Protein AF-A0A830HJ00-F1 (afdb_monomer_lite)

Organism: NCBI:txid41880

Foldseek 3Di:
DDDDDDDQLVVVLVVVPVVVVPVDDDDDDDDDDDDDDDDDDDDDDDDDDDDQDDDPDADDDPPWWFDQDDLVLLLQLQSLLLQLLLQLLADQALVSSVVSLVSNVVSLVVVPPGGPLSVLLVVLSVQLNVLSVVQPDPDSLSSLLSSLLSNLSSLVNLLSSCQSCQLVVNRNRDDLLSSLLSSLVSHVCLVVLVVVLVVLLHDPVSCQLLPLPLLVVLVVPPDDDDPCVVLSVLLDFSLSSLLNSLLSSCSRSQVVSVNLAVCQVVQVVQLVPADQCDADPLRAGDFFGDHPSLVSSLSSSQQSSCLQANNFGDGPVNLVVQLVQAPAEEEQCQLPRSVSSNVSVVGNYAAEYCWFDCDPPHDTGADSRNGSRHRSHHYHHAFLPDPVRLVVLQVCQSHEYEYAQARSNCPRVLSSLVSHNHFKYKYKFAALHGGCYLSNLVSLVVFWAFDDKRWGNDRLRGGIIITMIGGDDPPPPDGDAPDAAPAPRHGDDPPFWWKAFNNLSRHIHSDLVRLVVCLSSVVSSCSSSSHHPDLSNVCVDCSTIPTRDND

Radius of gyration: 24.44 Å; chains: 1; bounding box: 60×57×72 Å

pLDDT: mean 75.9, std 21.67, range [21.5, 98.38]

Secondary structure (DSSP, 8-state):
-------GGGTTTTTTTTSGGG-S-----------------------------SSS-PPPPGGG--SPPPHHHHHHHHHHHHHHHHHHHH-SSHHHHHHHHHHHHHHHHTTTTS-HHHHHHHHHHHHHHHHHHH----SHHHHHHHHHHHHHHHHHHHHHHHHHHHHTT-TTSPPHHHHHHHHHHHSTTHHHHHHHHHHHH-SHHHHHHHT-THHHHHHTT--S-TT-HHHHHHHS-HHHHHHHHHHHHHIIIIIITTHHHHTHHHHHHHHHH--TT---TT-PPPPPP--HHHHHHHHHHHHHHHHHT-SS---HHHHHHHHTT-SEEEES-TTTHHHHHHHTTT--EEEEESS-BSSTTSPPPPBTTTBTPPPSS--EE--TTSHHHHHHHHHTTTSEEEEES--TT-HHHHHHHHH--SSEEEEEE-BTTTSB-HHHHHHHHHHEEEEEEEE----TT---EEEEEEE--TT---PPPS-B-TTT--B--TT---EEETTTSS-EESSHHHHHHTHHHHHHHHHHTTPPTT-TT-TT-TTTEEE----

Structure (mmCIF, N/CA/C/O backbone):
data_AF-A0A830HJ00-F1
#
_entry.id   AF-A0A830HJ00-F1
#
loop_
_atom_site.group_PDB
_atom_site.id
_atom_site.type_symbol
_atom_site.label_atom_id
_atom_site.label_alt_id
_atom_site.label_comp_id
_atom_site.label_asym_id
_atom_site.label_entity_id
_atom_site.label_seq_id
_atom_site.pdbx_PDB_ins_code
_atom_site.Cartn_x
_atom_site.Cartn_y
_atom_site.Cartn_z
_atom_site.occupancy
_atom_site.B_iso_or_equiv
_atom_site.auth_seq_id
_atom_site.auth_comp_id
_atom_site.auth_asym_id
_atom_site.auth_atom_id
_atom_site.pdbx_PDB_model_num
ATOM 1 N N . MET A 1 1 ? -27.360 -5.064 -38.999 1.00 27.12 1 MET A N 1
ATOM 2 C CA . MET A 1 1 ? -26.061 -5.589 -39.479 1.00 27.12 1 MET A CA 1
ATOM 3 C C . MET A 1 1 ? -24.966 -4.706 -38.878 1.00 27.12 1 MET A C 1
ATOM 5 O O . MET A 1 1 ? -24.628 -3.690 -39.456 1.00 27.12 1 MET A O 1
ATOM 9 N N . ALA A 1 2 ? -24.669 -4.818 -37.583 1.00 30.50 2 ALA A N 1
ATOM 10 C CA . ALA A 1 2 ? -23.844 -5.850 -36.941 1.00 30.50 2 ALA A CA 1
ATOM 11 C C . ALA A 1 2 ? -22.361 -5.794 -37.369 1.00 30.50 2 ALA A C 1
ATOM 13 O O . ALA A 1 2 ? -21.913 -6.573 -38.201 1.00 30.50 2 ALA A O 1
ATOM 14 N N . ALA A 1 3 ? -21.621 -4.872 -36.748 1.00 27.11 3 ALA A N 1
ATOM 15 C CA . ALA A 1 3 ? -20.189 -4.993 -36.465 1.00 27.11 3 ALA A CA 1
ATOM 16 C C . ALA A 1 3 ? -19.913 -4.370 -35.081 1.00 27.11 3 ALA A C 1
ATOM 18 O O . ALA A 1 3 ? -19.126 -3.441 -34.920 1.00 27.11 3 ALA A O 1
ATOM 19 N N . GLU A 1 4 ? -20.638 -4.863 -34.077 1.00 36.62 4 GLU A N 1
ATOM 20 C CA . GLU A 1 4 ? -20.333 -4.660 -32.664 1.00 36.62 4 GLU A CA 1
ATOM 21 C C . GLU A 1 4 ? -19.260 -5.667 -32.225 1.00 36.62 4 GLU A C 1
ATOM 23 O O . GLU A 1 4 ? -19.339 -6.853 -32.543 1.00 36.62 4 GLU A O 1
ATOM 28 N N . GLY A 1 5 ? -18.284 -5.192 -31.445 1.00 33.56 5 GLY A N 1
ATOM 29 C CA . GLY A 1 5 ? -17.554 -6.027 -30.490 1.00 33.56 5 GLY A CA 1
ATOM 30 C C . GLY A 1 5 ? -16.050 -6.186 -30.716 1.00 33.56 5 GLY A C 1
ATOM 31 O O . GLY A 1 5 ? -15.637 -7.104 -31.414 1.00 33.56 5 GLY A O 1
ATOM 32 N N . ARG A 1 6 ? -15.239 -5.393 -29.985 1.00 30.75 6 ARG A N 1
ATOM 33 C CA . ARG A 1 6 ? -14.120 -5.878 -29.131 1.00 30.75 6 ARG A CA 1
ATOM 34 C C . ARG A 1 6 ? -13.831 -4.875 -27.992 1.00 30.75 6 ARG A C 1
ATOM 36 O O . ARG A 1 6 ? -13.548 -3.717 -28.291 1.00 30.75 6 ARG A O 1
ATOM 43 N N . PRO A 1 7 ? -13.795 -5.282 -26.707 1.00 35.34 7 PRO A N 1
ATOM 44 C CA . PRO A 1 7 ? -13.271 -4.434 -25.631 1.00 35.34 7 PRO A CA 1
ATOM 45 C C . PRO A 1 7 ? -11.749 -4.250 -25.786 1.00 35.34 7 PRO A C 1
ATOM 47 O O . PRO A 1 7 ? -10.986 -5.214 -25.786 1.00 35.34 7 PRO A O 1
ATOM 50 N N . LEU A 1 8 ? -11.303 -3.003 -25.956 1.00 36.50 8 LEU A N 1
ATOM 51 C CA . LEU A 1 8 ? -9.988 -2.592 -26.479 1.00 36.50 8 LEU A CA 1
ATOM 52 C C . LEU A 1 8 ? -8.768 -2.933 -25.598 1.00 36.50 8 LEU A C 1
ATOM 54 O O . LEU A 1 8 ? -7.653 -2.991 -26.111 1.00 36.50 8 LEU A O 1
ATOM 58 N N . HIS A 1 9 ? -8.953 -3.221 -24.305 1.00 37.12 9 HIS A N 1
ATOM 59 C CA . HIS A 1 9 ? -7.890 -3.576 -23.339 1.00 37.12 9 HIS A CA 1
ATOM 60 C C . HIS A 1 9 ? -7.135 -4.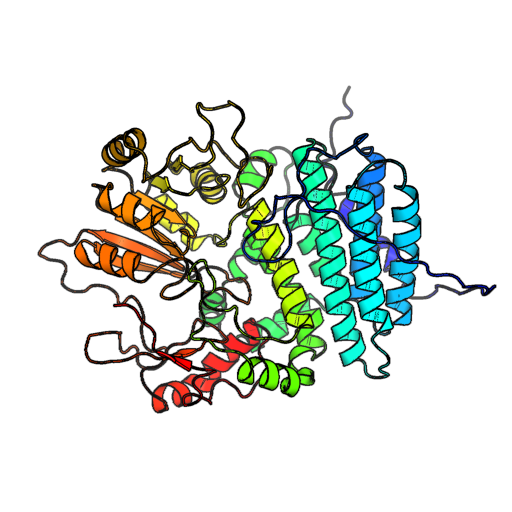883 -23.689 1.00 37.12 9 HIS A C 1
ATOM 62 O O . HIS A 1 9 ? -6.218 -5.292 -22.988 1.00 37.12 9 HIS A O 1
ATOM 68 N N . ILE A 1 10 ? -7.541 -5.548 -24.777 1.00 35.62 10 ILE A N 1
ATOM 69 C CA . ILE A 1 10 ? -7.267 -6.942 -25.148 1.00 35.62 10 ILE A CA 1
ATOM 70 C C . ILE A 1 10 ? -6.417 -7.062 -26.439 1.00 35.62 10 ILE A C 1
ATOM 72 O O . ILE A 1 10 ? -5.863 -8.120 -26.721 1.00 35.62 10 ILE A O 1
ATOM 76 N N . GLN A 1 11 ? -6.202 -5.980 -27.197 1.00 40.19 11 GLN A N 1
ATOM 77 C CA . GLN A 1 11 ? -5.086 -5.870 -28.165 1.00 40.19 11 GLN A CA 1
ATOM 78 C C . GLN A 1 11 ? -3.778 -5.416 -27.466 1.00 40.19 11 GLN A C 1
ATOM 80 O O . GLN A 1 11 ? -2.675 -5.623 -27.966 1.00 40.19 11 GLN A O 1
ATOM 85 N N . VAL A 1 12 ? -3.933 -4.826 -26.277 1.00 34.84 12 VAL A N 1
ATOM 86 C CA . VAL A 1 12 ? -2.990 -3.995 -25.502 1.00 34.84 12 VAL A CA 1
ATOM 87 C C . VAL A 1 12 ? -1.786 -4.744 -24.923 1.00 34.84 12 VAL A C 1
ATOM 89 O O . VAL A 1 12 ? -0.744 -4.148 -24.694 1.00 34.84 12 VAL A O 1
ATOM 92 N N . LEU A 1 13 ? -1.882 -6.057 -24.771 1.00 36.12 13 LEU A N 1
ATOM 93 C CA . LEU A 1 13 ? -0.752 -6.937 -24.445 1.00 36.12 13 LEU A CA 1
ATOM 94 C C . LEU A 1 13 ? -0.301 -7.771 -25.652 1.00 36.12 13 LEU A C 1
ATOM 96 O O . LEU A 1 13 ? 0.825 -8.254 -25.698 1.00 36.12 13 LEU A O 1
ATOM 100 N N . ARG A 1 14 ? -1.165 -7.939 -26.662 1.00 36.09 14 ARG A N 1
ATOM 101 C CA . ARG A 1 14 ? -0.956 -8.887 -27.773 1.00 36.09 14 ARG A CA 1
ATOM 102 C C . ARG A 1 14 ? 0.231 -8.538 -28.676 1.00 36.09 14 ARG A C 1
ATOM 104 O O . ARG A 1 14 ? 0.732 -9.422 -29.361 1.00 36.09 14 ARG A O 1
ATOM 111 N N . ASN A 1 15 ? 0.716 -7.299 -28.627 1.00 39.75 15 ASN A N 1
ATOM 112 C CA . ASN A 1 15 ? 1.967 -6.874 -29.263 1.00 39.75 15 ASN A CA 1
ATOM 113 C C . ASN A 1 15 ? 3.164 -6.827 -28.299 1.00 39.75 15 ASN A C 1
ATOM 115 O O . ASN A 1 15 ? 4.283 -7.066 -28.751 1.00 39.75 15 ASN A O 1
ATOM 119 N N . ALA A 1 16 ? 2.949 -6.612 -26.991 1.00 37.28 16 ALA A N 1
ATOM 120 C CA . ALA A 1 16 ? 3.997 -6.799 -25.974 1.00 37.28 16 ALA A CA 1
ATOM 121 C C . ALA A 1 16 ? 4.609 -8.218 -26.066 1.00 37.28 16 ALA A C 1
ATOM 123 O O . ALA A 1 16 ? 5.790 -8.409 -25.799 1.00 37.28 16 ALA A O 1
ATOM 124 N N . LEU A 1 17 ? 3.806 -9.172 -26.563 1.00 36.09 17 LEU A N 1
ATOM 125 C CA . LEU A 1 17 ? 4.118 -10.569 -26.875 1.00 36.09 17 LEU A CA 1
ATOM 126 C C . LEU A 1 17 ? 4.711 -10.878 -28.277 1.00 36.09 17 LEU A C 1
ATOM 128 O O . LEU A 1 17 ? 5.113 -12.017 -28.484 1.00 36.09 17 LEU A O 1
ATOM 132 N N . ARG A 1 18 ? 4.777 -9.954 -29.254 1.00 38.22 18 ARG A N 1
ATOM 133 C CA . ARG A 1 18 ? 5.325 -10.245 -30.614 1.00 38.22 18 ARG A CA 1
ATOM 134 C C . ARG A 1 18 ? 6.717 -9.660 -30.893 1.00 38.22 18 ARG A C 1
ATOM 136 O O . ARG A 1 18 ? 7.390 -10.100 -31.817 1.00 38.22 18 ARG A O 1
ATOM 143 N N . ALA A 1 19 ? 7.161 -8.673 -30.119 1.00 32.84 19 ALA A N 1
ATOM 144 C CA . ALA A 1 19 ? 8.463 -8.021 -30.302 1.00 32.84 19 ALA A CA 1
ATOM 145 C C . ALA A 1 19 ? 9.580 -8.651 -29.451 1.00 32.84 19 ALA A C 1
ATOM 147 O O . ALA A 1 19 ? 10.750 -8.568 -29.811 1.00 32.84 19 ALA A O 1
ATOM 148 N N . HIS A 1 20 ? 9.235 -9.350 -28.364 1.00 36.62 20 HIS A N 1
ATOM 149 C CA . HIS A 1 20 ? 10.218 -10.126 -27.606 1.00 36.62 20 HIS A CA 1
ATOM 150 C C . HIS A 1 20 ? 10.677 -11.385 -28.369 1.00 36.62 20 HIS A C 1
ATOM 152 O O . HIS A 1 20 ? 11.798 -11.835 -28.186 1.00 36.62 20 HIS A O 1
ATOM 158 N N . THR A 1 21 ? 9.885 -11.908 -29.310 1.00 33.00 21 THR A N 1
ATOM 159 C CA . THR A 1 21 ? 10.295 -12.977 -30.244 1.00 33.00 21 THR A CA 1
ATOM 160 C C . THR A 1 21 ? 11.378 -12.561 -31.257 1.00 33.00 21 THR A C 1
ATOM 162 O O . THR A 1 21 ? 11.880 -13.419 -31.969 1.00 33.00 21 THR A O 1
ATOM 165 N N . ALA A 1 22 ? 11.810 -11.292 -31.284 1.00 32.50 22 ALA A N 1
ATOM 166 C CA . ALA A 1 22 ? 13.015 -10.825 -31.986 1.00 32.50 22 ALA A CA 1
ATOM 167 C C . ALA A 1 22 ? 14.225 -10.639 -31.034 1.00 32.50 22 ALA A C 1
ATOM 169 O O . ALA A 1 22 ? 15.070 -9.772 -31.251 1.00 32.50 22 ALA A O 1
ATOM 170 N N . LEU A 1 23 ? 14.316 -11.441 -29.962 1.00 31.22 23 LEU A N 1
ATOM 171 C CA . LEU A 1 23 ? 15.453 -11.584 -29.027 1.00 31.22 23 LEU A CA 1
ATOM 172 C C . LEU A 1 23 ? 16.745 -12.143 -29.690 1.00 31.22 23 LEU A C 1
ATOM 174 O O . LEU A 1 23 ? 17.506 -12.890 -29.083 1.00 31.22 23 LEU A O 1
ATOM 178 N N . GLY A 1 24 ? 17.021 -11.746 -30.931 1.00 34.91 24 GLY A N 1
ATOM 179 C CA . GLY A 1 24 ? 18.230 -12.063 -31.682 1.00 34.91 24 GLY A CA 1
ATOM 180 C C . GLY A 1 24 ? 18.301 -11.230 -32.959 1.00 34.91 24 GLY A C 1
ATOM 181 O O . GLY A 1 24 ? 17.963 -11.722 -34.027 1.00 34.91 24 GLY A O 1
ATOM 182 N N . GLY A 1 25 ? 18.715 -9.964 -32.844 1.00 28.59 25 GLY A N 1
ATOM 183 C CA . GLY A 1 25 ? 19.049 -9.127 -34.002 1.00 28.59 25 GLY A CA 1
ATOM 184 C C . GLY A 1 25 ? 18.436 -7.730 -33.978 1.00 28.59 25 GLY A C 1
ATOM 185 O O . GLY A 1 25 ? 17.439 -7.474 -34.641 1.00 28.59 25 GLY A O 1
ATOM 186 N N . TRP A 1 26 ? 19.083 -6.800 -33.276 1.00 25.45 26 TRP A N 1
ATOM 187 C CA . TRP A 1 26 ? 19.017 -5.379 -33.624 1.00 25.45 26 TRP A CA 1
ATOM 188 C C . TRP A 1 26 ? 20.428 -4.951 -34.030 1.00 25.45 26 TRP A C 1
ATOM 190 O O . TRP A 1 26 ? 21.283 -4.710 -33.181 1.00 25.45 26 TRP A O 1
ATOM 200 N N . THR A 1 27 ? 20.696 -4.932 -35.335 1.00 22.77 27 THR A N 1
ATOM 201 C CA . THR A 1 27 ? 21.944 -4.416 -35.908 1.00 22.77 27 THR A CA 1
ATOM 202 C C . THR A 1 27 ? 21.946 -2.890 -35.863 1.00 22.77 27 THR A C 1
ATOM 204 O O . THR A 1 27 ? 21.070 -2.246 -36.442 1.00 22.77 27 THR A O 1
ATOM 207 N N . LEU A 1 28 ? 22.945 -2.327 -35.176 1.00 24.58 28 LEU A N 1
ATOM 208 C CA . LEU A 1 28 ? 23.349 -0.925 -35.283 1.00 24.58 28 LEU A CA 1
ATOM 209 C C . LEU A 1 28 ? 23.706 -0.573 -36.736 1.00 24.58 28 LEU A C 1
ATOM 211 O O . LEU A 1 28 ? 24.367 -1.356 -37.415 1.00 24.58 28 LEU A O 1
ATOM 215 N N . SER A 1 29 ? 23.427 0.665 -37.143 1.00 23.83 29 SER A N 1
ATOM 216 C CA . SER A 1 29 ? 24.312 1.369 -38.076 1.00 23.83 29 SER A CA 1
ATOM 217 C C . SER A 1 29 ? 24.599 2.780 -37.563 1.00 23.83 29 SER A C 1
ATOM 219 O O . SER A 1 29 ? 23.685 3.571 -37.330 1.00 23.83 29 SER A O 1
ATOM 221 N N . GLU A 1 30 ? 25.889 3.037 -37.359 1.00 25.06 30 GLU A N 1
ATOM 222 C CA . GLU A 1 30 ? 26.532 4.267 -36.896 1.00 25.06 30 GLU A CA 1
ATOM 223 C C . GLU A 1 30 ? 26.407 5.439 -37.884 1.00 25.06 30 GLU A C 1
ATOM 225 O O . GLU A 1 30 ? 26.325 5.200 -39.089 1.00 25.06 30 GLU A O 1
ATOM 230 N N . ARG A 1 31 ? 26.528 6.672 -37.341 1.00 22.22 31 ARG A N 1
ATOM 231 C CA . ARG A 1 31 ? 26.842 8.004 -37.944 1.00 22.22 31 ARG A CA 1
ATOM 232 C C . ARG A 1 31 ? 25.797 9.054 -37.518 1.00 22.22 31 ARG A C 1
ATOM 234 O O . ARG A 1 31 ? 24.617 8.854 -37.749 1.00 22.22 31 ARG A O 1
ATOM 241 N N . THR A 1 32 ? 26.091 10.191 -36.876 1.00 23.09 32 THR A N 1
ATOM 242 C CA . THR A 1 32 ? 27.345 10.926 -36.629 1.00 23.09 32 THR A CA 1
ATOM 243 C C . THR A 1 32 ? 27.125 11.920 -35.471 1.00 23.09 32 THR A C 1
ATOM 245 O O . THR A 1 32 ? 26.036 12.464 -35.307 1.00 23.09 32 THR A O 1
ATOM 248 N N . LEU A 1 33 ? 28.181 12.174 -34.692 1.00 22.23 33 LEU A N 1
ATOM 249 C CA . LEU A 1 33 ? 28.343 13.254 -33.704 1.00 22.23 33 LEU A CA 1
ATOM 250 C C . LEU A 1 33 ? 28.241 14.671 -34.322 1.00 22.23 33 LEU A C 1
ATOM 252 O O . LEU A 1 33 ? 28.729 14.851 -35.436 1.00 22.23 33 LEU A O 1
ATOM 256 N N . ARG A 1 34 ? 27.797 15.686 -33.546 1.00 21.50 34 ARG A N 1
ATOM 257 C CA . ARG A 1 34 ? 28.597 16.868 -33.091 1.00 21.50 34 ARG A CA 1
ATOM 258 C C . ARG A 1 34 ? 27.752 18.082 -32.615 1.00 21.50 34 ARG A C 1
ATOM 260 O O . ARG A 1 34 ? 26.721 18.392 -33.192 1.00 21.50 34 ARG A O 1
ATOM 267 N N . HIS A 1 35 ? 28.333 18.792 -31.632 1.00 22.17 35 HIS A N 1
ATOM 268 C CA . HIS A 1 35 ? 28.142 20.187 -31.165 1.00 22.17 35 HIS A CA 1
ATOM 269 C C . HIS A 1 35 ? 27.123 20.548 -30.052 1.00 22.17 35 HIS A C 1
ATOM 271 O O . HIS A 1 35 ? 25.932 20.721 -30.278 1.00 22.17 35 HIS A O 1
ATOM 277 N N . THR A 1 36 ? 27.669 20.796 -28.851 1.00 23.52 36 THR A N 1
ATOM 278 C CA . THR A 1 36 ? 27.325 21.874 -27.882 1.00 23.52 36 THR A CA 1
ATOM 279 C C . THR A 1 36 ? 28.024 23.187 -28.313 1.00 23.52 36 THR A C 1
ATOM 281 O O . THR A 1 36 ? 29.042 23.053 -29.004 1.00 23.52 36 THR A O 1
ATOM 284 N N . PRO A 1 37 ? 27.589 24.427 -27.942 1.00 25.78 37 PRO A N 1
ATOM 285 C CA . PRO A 1 37 ? 27.391 24.886 -26.543 1.00 25.78 37 PRO A CA 1
ATOM 286 C C . PRO A 1 37 ? 26.336 26.013 -26.301 1.00 25.78 37 PRO A C 1
ATOM 288 O O . PRO A 1 37 ? 25.776 26.572 -27.236 1.00 25.78 37 PRO A O 1
ATOM 291 N N . GLY A 1 38 ? 26.147 26.416 -25.029 1.00 21.56 38 GLY A N 1
ATOM 292 C CA . GLY A 1 38 ? 25.746 27.791 -24.663 1.00 21.56 38 GLY A CA 1
ATOM 293 C C . GLY A 1 38 ? 24.655 27.929 -23.591 1.00 21.56 38 GLY A C 1
ATOM 294 O O . GLY A 1 38 ? 23.473 27.845 -23.898 1.00 21.56 38 GLY A O 1
ATOM 295 N N . ALA A 1 39 ? 25.050 28.200 -22.344 1.00 24.86 39 ALA A N 1
ATOM 296 C CA . ALA A 1 39 ? 24.168 28.597 -21.242 1.00 24.86 39 ALA A CA 1
ATOM 297 C C . ALA A 1 39 ? 24.042 30.128 -21.158 1.00 24.86 39 ALA A C 1
ATOM 299 O O . ALA A 1 39 ? 25.050 30.801 -21.367 1.00 24.86 39 ALA A O 1
ATOM 300 N N . LYS A 1 40 ? 22.872 30.655 -20.758 1.00 21.88 40 LYS A N 1
ATOM 301 C CA . LYS A 1 40 ? 22.735 31.918 -20.002 1.00 21.88 40 LYS A CA 1
ATOM 302 C C . LYS A 1 40 ? 21.496 31.897 -19.099 1.00 21.88 40 LYS A C 1
ATOM 304 O O . LYS A 1 40 ? 20.427 31.444 -19.500 1.00 21.88 40 LYS A O 1
ATOM 309 N N . GLU A 1 41 ? 21.708 32.374 -17.879 1.00 24.25 41 GLU A N 1
ATOM 310 C CA . GLU A 1 41 ? 20.751 32.602 -16.795 1.00 24.25 41 GLU A CA 1
ATOM 311 C C . GLU A 1 41 ? 19.854 33.820 -17.074 1.00 24.25 41 GLU A C 1
ATOM 313 O O . GLU A 1 41 ? 20.281 34.733 -17.775 1.00 24.25 41 GLU A O 1
ATOM 318 N N . HIS A 1 42 ? 18.662 33.875 -16.464 1.00 23.06 42 HIS A N 1
ATOM 319 C CA . HIS A 1 42 ? 18.192 35.052 -15.717 1.00 23.06 42 HIS A CA 1
ATOM 320 C C . HIS A 1 42 ? 16.946 34.752 -14.870 1.00 23.06 42 HIS A C 1
ATOM 322 O O . HIS A 1 42 ? 16.292 33.721 -15.006 1.00 23.06 42 HIS A O 1
ATOM 328 N N . ALA A 1 43 ? 16.723 35.652 -13.917 1.00 21.72 43 ALA A N 1
ATOM 329 C CA . ALA A 1 43 ? 16.137 35.430 -12.609 1.00 21.72 43 ALA A CA 1
ATOM 330 C C . ALA A 1 43 ? 14.718 36.005 -12.438 1.00 21.72 43 ALA A C 1
ATOM 332 O O . ALA A 1 43 ? 14.285 36.856 -13.205 1.00 21.72 43 ALA A O 1
ATOM 333 N N . ALA A 1 44 ? 14.113 35.578 -11.321 1.00 22.83 44 ALA A N 1
ATOM 334 C CA . ALA A 1 44 ? 13.083 36.227 -10.502 1.00 22.83 44 ALA A CA 1
ATOM 335 C C . ALA A 1 44 ? 11.680 36.464 -11.093 1.00 22.83 44 ALA A C 1
ATOM 337 O O . ALA A 1 44 ? 11.490 37.249 -12.009 1.00 22.83 44 ALA A O 1
ATOM 338 N N . SER A 1 45 ? 10.667 35.907 -10.420 1.00 22.38 45 SER A N 1
ATOM 339 C CA . SER A 1 45 ? 9.591 36.709 -9.820 1.00 22.38 45 SER A CA 1
ATOM 340 C C . SER A 1 45 ? 8.675 35.832 -8.959 1.00 22.38 45 SER A C 1
ATOM 342 O O . SER A 1 45 ? 8.393 34.677 -9.273 1.00 22.38 45 SER A O 1
ATOM 344 N N . SER A 1 46 ? 8.280 36.411 -7.835 1.00 26.91 46 SER A N 1
ATOM 345 C CA . SER A 1 46 ? 7.366 35.944 -6.801 1.00 26.91 46 SER A CA 1
ATOM 346 C C . SER A 1 46 ? 5.971 35.608 -7.326 1.00 26.91 46 SER A C 1
ATOM 348 O O . SER A 1 46 ? 5.360 36.464 -7.956 1.00 26.91 46 SER A O 1
ATOM 350 N N . ASP A 1 47 ? 5.408 34.458 -6.933 1.00 24.17 47 ASP A N 1
ATOM 351 C CA . ASP A 1 47 ? 3.988 34.450 -6.579 1.00 24.17 47 ASP A CA 1
ATOM 352 C C . ASP A 1 47 ? 3.570 33.316 -5.628 1.00 24.17 47 ASP A C 1
ATOM 354 O O . ASP A 1 47 ? 4.078 32.192 -5.605 1.00 24.17 47 ASP A O 1
ATOM 358 N N . THR A 1 48 ? 2.625 33.705 -4.796 1.00 29.23 48 THR A N 1
ATOM 359 C CA . THR A 1 48 ? 2.038 33.083 -3.624 1.00 29.23 48 THR A CA 1
ATOM 360 C C . THR A 1 48 ? 1.082 31.941 -3.980 1.00 29.23 48 THR A C 1
ATOM 362 O O . THR A 1 48 ? -0.110 32.149 -4.149 1.00 29.23 48 THR A O 1
ATOM 365 N N . ARG A 1 49 ? 1.577 30.696 -4.063 1.00 27.53 49 ARG A N 1
ATOM 366 C CA . ARG A 1 49 ? 0.741 29.468 -4.066 1.00 27.53 49 ARG A CA 1
ATOM 367 C C . ARG A 1 49 ? 1.594 28.211 -3.843 1.00 27.53 49 ARG A C 1
ATOM 369 O O . ARG A 1 49 ? 1.893 27.465 -4.767 1.00 27.53 49 ARG A O 1
ATOM 376 N N . LYS A 1 50 ? 2.049 27.966 -2.610 1.00 25.22 50 LYS A N 1
ATOM 377 C CA . LYS A 1 50 ? 2.737 26.706 -2.259 1.00 25.22 50 LYS A CA 1
ATOM 378 C C . LYS A 1 50 ? 2.297 26.181 -0.898 1.00 25.22 50 LYS A C 1
ATOM 380 O O . LYS A 1 50 ? 2.934 26.438 0.118 1.00 25.22 50 LYS A O 1
ATOM 385 N N . LYS A 1 51 ? 1.228 25.387 -0.911 1.00 28.20 51 LYS A N 1
ATOM 386 C CA . LYS A 1 51 ? 0.986 24.317 0.061 1.00 28.20 51 LYS A CA 1
ATOM 387 C C . LYS A 1 51 ? 0.512 23.089 -0.716 1.00 28.20 51 LYS A C 1
ATOM 389 O O . LYS A 1 51 ? -0.668 22.947 -0.988 1.00 28.20 51 LYS A O 1
ATOM 394 N N . ALA A 1 52 ? 1.459 22.247 -1.119 1.00 27.77 52 ALA A N 1
ATOM 395 C CA . ALA A 1 52 ? 1.201 20.872 -1.536 1.00 27.77 52 ALA A CA 1
ATOM 396 C C . ALA A 1 52 ? 1.968 19.997 -0.545 1.00 27.77 52 ALA A C 1
ATOM 398 O O . ALA A 1 52 ? 3.190 19.855 -0.639 1.00 27.77 52 ALA A O 1
ATOM 399 N N . PHE A 1 53 ? 1.254 19.558 0.487 1.00 30.97 53 PHE A N 1
ATOM 400 C CA . PHE A 1 53 ? 1.801 18.791 1.593 1.00 30.97 53 PHE A CA 1
ATOM 401 C C . PHE A 1 53 ? 1.911 17.311 1.228 1.00 30.97 53 PHE A C 1
ATOM 403 O O . PHE A 1 53 ? 1.029 16.755 0.581 1.00 30.97 53 PHE A O 1
ATOM 410 N N . CYS A 1 54 ? 3.031 16.727 1.660 1.00 30.36 54 CYS A N 1
ATOM 411 C CA . CYS A 1 54 ? 3.395 15.313 1.639 1.00 30.36 54 CYS A CA 1
ATOM 412 C C . CYS A 1 54 ? 3.490 14.646 0.241 1.00 30.36 54 CYS A C 1
ATOM 414 O O . CYS A 1 54 ? 2.535 14.538 -0.518 1.00 30.36 54 CYS A O 1
ATOM 416 N N . TYR A 1 55 ? 4.687 14.137 -0.083 1.00 39.06 55 TYR A N 1
ATOM 417 C CA . TYR A 1 55 ? 5.014 13.262 -1.232 1.00 39.06 55 TYR A CA 1
ATOM 418 C C . TYR A 1 55 ? 5.373 13.893 -2.595 1.00 39.06 55 TYR A C 1
ATOM 420 O O . TYR A 1 55 ? 5.524 13.167 -3.572 1.00 39.06 55 TYR A O 1
ATOM 428 N N . GLY A 1 56 ? 5.611 15.207 -2.682 1.00 30.45 56 GLY A N 1
ATOM 429 C CA . GLY A 1 56 ? 6.442 15.807 -3.749 1.00 30.45 56 GLY A CA 1
ATOM 430 C C . GLY A 1 56 ? 5.911 15.767 -5.193 1.00 30.45 56 GLY A C 1
ATOM 431 O O . GLY A 1 56 ? 6.596 16.248 -6.093 1.00 30.45 56 GLY A O 1
ATOM 432 N N . VAL A 1 57 ? 4.702 15.252 -5.430 1.00 35.62 57 VAL A N 1
ATOM 433 C CA . VAL A 1 57 ? 4.039 15.267 -6.743 1.00 35.62 57 VAL A CA 1
ATOM 434 C C . VAL A 1 57 ? 2.694 15.971 -6.595 1.00 35.62 57 VAL A C 1
ATOM 436 O O . VAL A 1 57 ? 1.709 15.374 -6.178 1.00 35.62 57 VAL A O 1
ATOM 439 N N . THR A 1 58 ? 2.623 17.262 -6.905 1.00 37.78 58 THR A N 1
ATOM 440 C CA . THR A 1 58 ? 1.343 17.983 -6.987 1.00 37.78 58 THR A CA 1
ATOM 441 C C . THR A 1 58 ? 0.556 17.434 -8.184 1.00 37.78 58 THR A C 1
ATOM 443 O O . THR A 1 58 ? 1.146 17.298 -9.266 1.00 37.78 58 THR A O 1
ATOM 446 N N . PRO A 1 59 ? -0.741 17.082 -8.037 1.00 38.34 59 PRO A N 1
ATOM 447 C CA . PRO A 1 59 ? -1.554 16.819 -9.220 1.00 38.34 59 PRO A CA 1
ATOM 448 C C . PRO A 1 59 ? -1.573 18.097 -10.080 1.00 38.34 59 PRO A C 1
ATOM 450 O O . PRO A 1 59 ? -1.448 19.193 -9.531 1.00 38.34 59 PRO A O 1
ATOM 453 N N . PRO A 1 60 ? -1.610 17.989 -11.416 1.00 42.62 60 PRO A N 1
ATOM 454 C CA . PRO A 1 60 ? -1.692 19.175 -12.261 1.00 42.62 60 PRO A CA 1
ATOM 455 C C . PRO A 1 60 ? -2.978 19.954 -11.952 1.00 42.62 60 PRO A C 1
ATOM 457 O O . PRO A 1 60 ? -4.043 19.349 -11.899 1.00 42.62 60 PRO A O 1
ATOM 460 N N . ASP A 1 61 ? -2.868 21.275 -11.790 1.00 41.91 61 ASP A N 1
ATOM 461 C CA . ASP A 1 61 ? -4.012 22.186 -11.887 1.00 41.91 61 ASP A CA 1
ATOM 462 C C . ASP A 1 61 ? -4.530 22.156 -13.336 1.00 41.91 61 ASP A C 1
ATOM 464 O O . ASP A 1 61 ? -3.757 22.377 -14.273 1.00 41.91 61 ASP A O 1
ATOM 468 N N . HIS A 1 62 ? -5.831 21.929 -13.547 1.00 41.44 62 HIS A N 1
ATOM 469 C CA . HIS A 1 62 ? -6.440 21.912 -14.888 1.00 41.44 62 HIS A CA 1
ATOM 470 C C . HIS A 1 62 ? -6.335 23.240 -15.652 1.00 41.44 62 HIS A C 1
ATOM 472 O O . HIS A 1 62 ? -6.579 23.289 -16.859 1.00 41.44 62 HIS A O 1
ATOM 478 N N . HIS A 1 63 ? -5.995 24.337 -14.971 1.00 41.44 63 HIS A N 1
ATOM 479 C CA . HIS A 1 63 ? -6.090 25.687 -15.523 1.00 41.44 63 HIS A CA 1
ATOM 480 C C . HIS A 1 63 ? -5.031 26.044 -16.587 1.00 41.44 63 HIS A C 1
ATOM 482 O O . HIS A 1 63 ? -5.020 27.184 -17.047 1.00 41.44 63 HIS A O 1
ATOM 488 N N . GLN A 1 64 ? -4.175 25.108 -17.025 1.00 41.16 64 GLN A N 1
ATOM 489 C CA . GLN A 1 64 ? -3.159 25.353 -18.069 1.00 41.16 64 GLN A CA 1
ATOM 490 C C . GLN A 1 64 ? -3.090 24.288 -19.183 1.00 41.16 64 GLN A C 1
ATOM 492 O O . GLN A 1 64 ? -2.143 24.253 -19.969 1.00 41.16 64 GLN A O 1
ATOM 497 N N . LEU A 1 65 ? -4.106 23.433 -19.332 1.00 42.62 65 LEU A N 1
ATOM 498 C CA . LEU A 1 65 ? -4.126 22.452 -20.421 1.00 42.62 65 LEU A CA 1
ATOM 499 C C . LEU A 1 65 ? -4.673 23.090 -21.713 1.00 42.62 65 LEU A C 1
ATOM 501 O O . LEU A 1 65 ? -5.854 23.406 -21.807 1.00 42.62 65 LEU A O 1
ATOM 505 N N . GLY A 1 66 ? -3.809 23.283 -22.716 1.00 49.16 66 GLY A N 1
ATOM 506 C CA . GLY A 1 66 ? -4.199 23.661 -24.084 1.00 49.16 66 GLY A CA 1
ATOM 507 C C . GLY A 1 66 ? -5.007 22.570 -24.825 1.00 49.16 66 GLY A C 1
ATOM 508 O O . GLY A 1 66 ? -5.680 21.738 -24.218 1.00 49.16 66 GLY A O 1
ATOM 509 N N . LYS A 1 67 ? -4.939 22.524 -26.167 1.00 53.78 67 LYS A N 1
ATOM 510 C CA . LYS A 1 67 ? -5.684 21.551 -27.002 1.00 53.78 67 LYS A CA 1
ATOM 511 C C . LYS A 1 67 ? -5.487 20.102 -26.528 1.00 53.78 67 LYS A C 1
ATOM 513 O O . LYS A 1 67 ? -4.371 19.604 -26.555 1.00 53.78 67 LYS A O 1
ATOM 518 N N . SER A 1 68 ? -6.561 19.418 -26.123 1.00 59.56 68 SER A N 1
ATOM 519 C CA . SER A 1 68 ? -6.497 18.028 -25.639 1.00 59.56 68 SER A CA 1
ATOM 520 C C . SER A 1 68 ? -5.854 17.093 -26.687 1.00 59.56 68 SER A C 1
ATOM 522 O O . SER A 1 68 ? -6.218 17.165 -27.868 1.00 59.56 68 SER A O 1
ATOM 524 N N . PRO A 1 69 ? -4.879 16.245 -26.308 1.00 66.25 69 PRO A N 1
ATOM 525 C CA . PRO A 1 69 ? -4.225 15.319 -27.225 1.00 66.25 69 PRO A CA 1
ATOM 526 C C . PRO A 1 69 ? -5.233 14.350 -27.853 1.00 66.25 69 PRO A C 1
ATOM 528 O O . PRO A 1 69 ? -6.176 13.886 -27.214 1.00 66.25 69 PRO A O 1
ATOM 531 N N . THR A 1 70 ? -5.016 13.998 -29.122 1.00 73.88 70 THR A N 1
ATOM 532 C CA . THR A 1 70 ? -5.926 13.078 -29.816 1.00 73.88 70 THR A CA 1
ATOM 533 C C . THR A 1 70 ? -5.899 11.680 -29.191 1.00 73.88 70 THR A C 1
ATOM 535 O O . THR A 1 70 ? -4.879 11.223 -28.663 1.00 73.88 70 THR A O 1
ATOM 538 N N . ARG A 1 71 ? -7.004 10.940 -29.345 1.00 76.62 71 ARG A N 1
ATOM 539 C CA . ARG A 1 71 ? -7.110 9.521 -28.966 1.00 76.62 71 ARG A CA 1
ATOM 540 C C . ARG A 1 71 ? -5.940 8.684 -29.509 1.00 76.62 71 ARG A C 1
ATOM 542 O O . ARG A 1 71 ? -5.400 7.840 -28.799 1.00 76.62 71 ARG A O 1
ATOM 549 N N . GLN A 1 72 ? -5.525 8.943 -30.750 1.00 77.69 72 GLN A N 1
ATOM 550 C CA . GLN A 1 72 ? -4.428 8.230 -31.409 1.00 77.69 72 GLN A CA 1
ATOM 551 C C . GLN A 1 72 ? -3.059 8.569 -30.798 1.00 77.69 72 GLN A C 1
ATOM 553 O O . GLN A 1 72 ? -2.221 7.681 -30.611 1.00 77.69 72 GLN A O 1
ATOM 558 N N . SER A 1 73 ? -2.839 9.838 -30.450 1.00 75.00 73 SER A N 1
ATOM 559 C CA . SER A 1 73 ? -1.622 10.309 -29.780 1.00 75.00 73 SER A CA 1
ATOM 560 C C . SER A 1 73 ? -1.433 9.632 -28.418 1.00 75.00 73 SER A C 1
ATOM 562 O O . SER A 1 73 ? -0.347 9.131 -28.131 1.00 75.00 73 SER A O 1
ATOM 564 N N . LEU A 1 74 ? -2.501 9.522 -27.618 1.00 76.94 74 LEU A N 1
ATOM 565 C CA . LEU A 1 74 ? -2.471 8.843 -26.316 1.00 76.94 74 LEU A CA 1
ATOM 566 C C . LEU A 1 74 ? -2.166 7.345 -26.442 1.00 76.94 74 LEU A C 1
ATOM 568 O O . LEU A 1 74 ? -1.333 6.820 -25.704 1.00 76.94 74 LEU A O 1
ATOM 572 N N . VAL A 1 75 ? -2.790 6.657 -27.403 1.00 80.00 75 VAL A N 1
ATOM 573 C CA . VAL A 1 75 ? -2.521 5.231 -27.672 1.00 80.00 75 VAL A CA 1
ATOM 574 C C . VAL A 1 75 ? -1.058 5.009 -28.072 1.00 80.00 75 VAL A C 1
ATOM 576 O O . VAL A 1 75 ? -0.420 4.067 -27.599 1.00 80.00 75 VAL A O 1
ATOM 579 N N . THR A 1 76 ? -0.508 5.893 -28.905 1.00 78.25 76 THR A N 1
ATOM 580 C CA . THR A 1 76 ? 0.879 5.798 -29.383 1.00 78.25 76 THR A CA 1
ATOM 581 C C . THR A 1 76 ? 1.869 6.047 -28.245 1.00 78.25 76 THR A C 1
ATOM 583 O O . THR A 1 76 ? 2.790 5.252 -28.046 1.00 78.25 76 THR A O 1
ATOM 586 N N . ALA A 1 77 ? 1.648 7.092 -27.442 1.00 78.88 77 ALA A N 1
ATOM 587 C CA . ALA A 1 77 ? 2.445 7.388 -26.252 1.00 78.88 77 ALA A CA 1
ATOM 588 C C . ALA A 1 77 ? 2.447 6.204 -25.272 1.00 78.88 77 ALA A C 1
ATOM 590 O O . ALA A 1 77 ? 3.500 5.769 -24.807 1.00 78.88 77 ALA A O 1
ATOM 591 N N . MET A 1 78 ? 1.273 5.619 -25.034 1.00 85.75 78 MET A N 1
ATOM 592 C CA . MET A 1 78 ? 1.104 4.483 -24.137 1.00 85.75 78 MET A CA 1
ATOM 593 C C . MET A 1 78 ? 1.880 3.238 -24.591 1.00 85.75 78 MET A C 1
ATOM 595 O O . MET A 1 78 ? 2.577 2.607 -23.792 1.00 85.75 78 MET A O 1
ATOM 599 N N . ALA A 1 79 ? 1.788 2.882 -25.876 1.00 81.44 79 ALA A N 1
ATOM 600 C CA . ALA A 1 79 ? 2.528 1.749 -26.432 1.00 81.44 79 ALA A CA 1
ATOM 601 C C . ALA A 1 79 ? 4.048 1.944 -26.296 1.00 81.44 79 ALA A C 1
ATOM 603 O O . ALA A 1 79 ? 4.773 1.017 -25.935 1.00 81.44 79 ALA A O 1
ATOM 604 N N . SER A 1 80 ? 4.507 3.175 -26.519 1.00 80.44 80 SER A N 1
ATOM 605 C CA . SER A 1 80 ? 5.914 3.572 -26.437 1.00 80.44 80 SER A CA 1
ATOM 606 C C . SER A 1 80 ? 6.461 3.456 -25.012 1.00 80.44 80 SER A C 1
ATOM 608 O O . SER A 1 80 ? 7.518 2.863 -24.794 1.00 80.44 80 SER A O 1
ATOM 610 N N . ILE A 1 81 ? 5.717 3.974 -24.026 1.00 85.81 81 ILE A N 1
ATOM 611 C CA . ILE A 1 81 ? 6.078 3.875 -22.603 1.00 85.81 81 ILE A CA 1
ATOM 612 C C . ILE A 1 81 ? 6.134 2.413 -22.174 1.00 85.81 81 ILE A C 1
ATOM 614 O O . ILE A 1 81 ? 7.102 2.006 -21.540 1.00 85.81 81 ILE A O 1
ATOM 618 N N . SER A 1 82 ? 5.145 1.609 -22.573 1.00 86.00 82 SER A N 1
ATOM 619 C CA . SER A 1 82 ? 5.092 0.181 -22.237 1.00 86.00 82 SER A CA 1
ATOM 620 C C . SER A 1 82 ? 6.313 -0.575 -22.770 1.00 86.00 82 SER A C 1
ATOM 622 O O . SER A 1 82 ? 6.940 -1.337 -22.037 1.00 86.00 82 SER A O 1
ATOM 624 N N . ALA A 1 83 ? 6.685 -0.338 -24.033 1.00 82.38 83 ALA A N 1
ATOM 625 C CA . ALA A 1 83 ? 7.845 -0.974 -24.652 1.00 82.38 83 ALA A CA 1
ATOM 626 C C . ALA A 1 83 ? 9.157 -0.569 -23.963 1.00 82.38 83 ALA A C 1
ATOM 628 O O . ALA A 1 83 ? 9.967 -1.431 -23.621 1.00 82.38 83 ALA A O 1
ATOM 629 N N . ALA A 1 84 ? 9.342 0.728 -23.696 1.00 85.25 84 ALA A N 1
ATOM 630 C CA . ALA A 1 84 ? 10.508 1.223 -22.973 1.00 85.25 84 ALA A CA 1
ATOM 631 C C . ALA A 1 84 ? 10.580 0.658 -21.546 1.00 85.25 84 ALA A C 1
ATOM 633 O O . ALA A 1 84 ? 11.651 0.263 -21.090 1.00 85.25 84 ALA A O 1
ATOM 634 N N . ARG A 1 85 ? 9.435 0.566 -20.859 1.00 91.06 85 ARG A N 1
ATOM 635 C CA . ARG A 1 85 ? 9.340 0.056 -19.489 1.00 91.06 85 ARG A CA 1
ATOM 636 C C 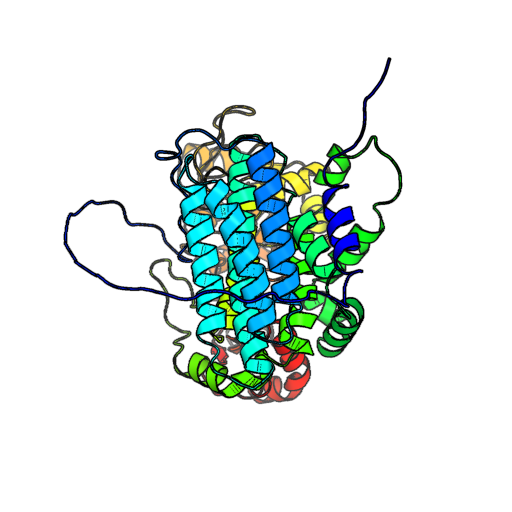. ARG A 1 85 ? 9.735 -1.409 -19.387 1.00 91.06 85 ARG A C 1
ATOM 638 O O . ARG A 1 85 ? 10.453 -1.772 -18.455 1.00 91.06 85 ARG A O 1
ATOM 645 N N . LEU A 1 86 ? 9.301 -2.228 -20.343 1.00 87.56 86 LEU A N 1
ATOM 646 C CA . LEU A 1 86 ? 9.707 -3.628 -20.441 1.00 87.56 86 LEU A CA 1
ATOM 647 C C . LEU A 1 86 ? 11.195 -3.749 -20.751 1.00 87.56 86 LEU A C 1
ATOM 649 O O . LEU A 1 86 ? 11.905 -4.435 -20.023 1.00 87.56 86 LEU A O 1
ATOM 653 N N . ALA A 1 87 ? 11.679 -3.036 -21.771 1.00 84.62 87 ALA A N 1
ATOM 654 C CA . ALA A 1 87 ? 13.076 -3.093 -22.188 1.00 84.62 87 ALA A CA 1
ATOM 655 C C . ALA A 1 87 ? 14.041 -2.699 -21.057 1.00 84.62 87 ALA A C 1
ATOM 657 O O . ALA A 1 87 ? 14.990 -3.427 -20.782 1.00 84.62 87 ALA A O 1
ATOM 658 N N . VAL A 1 88 ? 13.769 -1.596 -20.352 1.00 86.38 88 VAL A N 1
ATOM 659 C CA . VAL A 1 88 ? 14.549 -1.164 -19.178 1.00 86.38 88 VAL A CA 1
ATOM 660 C C . VAL A 1 88 ? 14.426 -2.187 -18.050 1.00 86.38 88 VAL A C 1
ATOM 662 O O . VAL A 1 88 ? 15.419 -2.548 -17.421 1.00 86.38 88 VAL A O 1
ATOM 665 N N . GLY A 1 89 ? 13.213 -2.695 -17.821 1.00 85.12 89 GLY A N 1
ATOM 666 C CA . GLY A 1 89 ? 12.936 -3.705 -16.812 1.00 85.12 89 GLY A CA 1
ATOM 667 C C . GLY A 1 89 ? 13.753 -4.979 -17.011 1.00 85.12 89 GLY A C 1
ATOM 668 O O . GLY A 1 89 ? 14.228 -5.532 -16.028 1.00 85.12 89 GLY A O 1
ATOM 669 N N . VAL A 1 90 ? 13.989 -5.423 -18.247 1.00 83.00 90 VAL A N 1
ATOM 670 C CA . VAL A 1 90 ? 14.752 -6.647 -18.570 1.00 83.00 90 VAL A CA 1
ATOM 671 C C . VAL A 1 90 ? 16.212 -6.391 -18.952 1.00 83.00 90 VAL A C 1
ATOM 673 O O . VAL A 1 90 ? 16.946 -7.346 -19.196 1.00 83.00 90 VAL A O 1
ATOM 676 N N . ALA A 1 91 ? 16.650 -5.133 -19.002 1.00 74.56 91 ALA A N 1
ATOM 677 C CA . ALA A 1 91 ? 17.984 -4.781 -19.465 1.00 74.56 91 ALA A CA 1
ATOM 678 C C . ALA A 1 91 ? 19.084 -5.392 -18.584 1.00 74.56 91 ALA A C 1
ATOM 680 O O . ALA A 1 91 ? 19.041 -5.326 -17.354 1.00 74.56 91 ALA A O 1
ATOM 681 N N . MET A 1 92 ? 20.092 -5.960 -19.246 1.00 66.50 92 MET A N 1
ATOM 682 C CA . MET A 1 92 ? 21.298 -6.510 -18.615 1.00 66.50 92 MET A CA 1
ATOM 683 C C . MET A 1 92 ? 22.488 -5.532 -18.678 1.00 66.50 92 MET A C 1
ATOM 685 O O . MET A 1 92 ? 23.505 -5.765 -18.031 1.00 66.50 92 MET A O 1
ATOM 689 N N . SER A 1 93 ? 22.367 -4.439 -19.445 1.00 74.19 93 SER A N 1
ATOM 690 C CA . SER A 1 93 ? 23.353 -3.353 -19.550 1.00 74.19 93 SER A CA 1
ATOM 691 C C . SER A 1 93 ? 22.663 -1.990 -19.690 1.00 74.19 93 SER A C 1
ATOM 693 O O . SER A 1 93 ? 21.500 -1.912 -20.097 1.00 74.19 93 SER A O 1
ATOM 695 N N . SER A 1 94 ? 23.389 -0.915 -19.369 1.00 74.00 94 SER A N 1
ATOM 696 C CA . SER A 1 94 ? 22.925 0.472 -19.523 1.00 74.00 94 SER A CA 1
ATOM 697 C C . SER A 1 94 ? 22.568 0.804 -20.971 1.00 74.00 94 SER A C 1
ATOM 699 O O . SER A 1 94 ? 21.523 1.398 -21.217 1.00 74.00 94 SER A O 1
ATOM 701 N N . ASP A 1 95 ? 23.382 0.361 -21.929 1.00 77.00 95 ASP A N 1
ATOM 702 C CA . ASP A 1 95 ? 23.250 0.740 -23.341 1.00 77.00 95 ASP A CA 1
ATOM 703 C C . ASP A 1 95 ? 21.945 0.217 -23.956 1.00 77.00 95 ASP A C 1
ATOM 705 O O . ASP A 1 95 ? 21.255 0.937 -24.681 1.00 77.00 95 ASP A O 1
ATOM 709 N N . HIS A 1 96 ? 21.548 -1.012 -23.602 1.00 72.25 96 HIS A N 1
ATOM 710 C CA . HIS A 1 96 ? 20.264 -1.576 -24.023 1.00 72.25 96 HIS A CA 1
ATOM 711 C C . HIS A 1 96 ? 19.080 -0.765 -23.477 1.00 72.25 96 HIS A C 1
ATOM 713 O O . HIS A 1 96 ? 18.119 -0.496 -24.201 1.00 72.25 96 HIS A O 1
ATOM 719 N N . ALA A 1 97 ? 19.151 -0.347 -22.209 1.00 76.19 97 ALA A N 1
ATOM 720 C CA . ALA A 1 97 ? 18.109 0.461 -21.587 1.00 76.19 97 ALA A CA 1
ATOM 721 C C . ALA A 1 97 ? 18.052 1.879 -22.191 1.00 76.19 97 ALA A C 1
ATOM 723 O O . ALA A 1 97 ? 16.965 2.385 -22.478 1.00 76.19 97 ALA A O 1
ATOM 724 N N . GLU A 1 98 ? 19.203 2.506 -22.453 1.00 80.19 98 GLU A N 1
ATOM 725 C CA . GLU A 1 98 ? 19.276 3.826 -23.086 1.00 80.19 98 GLU A CA 1
ATOM 726 C C . GLU A 1 98 ? 18.724 3.822 -24.515 1.00 80.19 98 GLU A C 1
ATOM 728 O O . GLU A 1 98 ? 17.977 4.734 -24.880 1.00 80.19 98 GLU A O 1
ATOM 733 N N . GLY A 1 99 ? 19.014 2.780 -25.301 1.00 77.69 99 GLY A N 1
ATOM 734 C CA . GLY A 1 99 ? 18.461 2.613 -26.646 1.00 77.69 99 GLY A CA 1
ATOM 735 C C . GLY A 1 99 ? 16.928 2.608 -26.654 1.00 77.69 99 GLY A C 1
ATOM 736 O O . GLY A 1 99 ? 16.305 3.293 -27.470 1.00 77.69 99 GLY A O 1
ATOM 737 N N . ALA A 1 100 ? 16.304 1.927 -25.690 1.00 75.75 100 ALA A N 1
ATOM 738 C CA . ALA A 1 100 ? 14.849 1.914 -25.545 1.00 75.75 100 ALA A CA 1
ATOM 739 C C . ALA A 1 100 ? 14.279 3.299 -25.176 1.00 75.75 100 ALA A C 1
ATOM 741 O O . ALA A 1 100 ? 13.291 3.749 -25.763 1.00 75.75 100 ALA A O 1
ATOM 742 N N . LEU A 1 101 ? 14.935 4.029 -24.265 1.00 81.50 101 LEU A N 1
ATOM 743 C CA . LEU A 1 101 ? 14.552 5.408 -23.927 1.00 81.50 101 LEU A CA 1
ATOM 744 C C . LEU A 1 101 ? 14.798 6.392 -25.087 1.00 81.50 101 LEU A C 1
ATOM 746 O O . LEU A 1 101 ? 14.144 7.435 -25.175 1.00 81.50 101 LEU A O 1
ATOM 750 N N . ALA A 1 102 ? 15.746 6.110 -25.984 1.00 81.00 102 ALA A N 1
ATOM 751 C CA . ALA A 1 102 ? 15.982 6.892 -27.198 1.00 81.00 102 ALA A CA 1
ATOM 752 C C . ALA A 1 102 ? 14.798 6.816 -28.170 1.00 81.00 102 ALA A C 1
ATOM 754 O O . ALA A 1 102 ? 14.380 7.847 -28.700 1.00 81.00 102 ALA A O 1
ATOM 755 N N . VAL A 1 103 ? 14.228 5.620 -28.349 1.00 75.50 103 VAL A N 1
ATOM 756 C CA . VAL A 1 103 ? 13.021 5.403 -29.161 1.00 75.50 103 VAL A CA 1
ATOM 757 C C . VAL A 1 103 ? 11.834 6.172 -28.581 1.00 75.50 103 VAL A C 1
ATOM 759 O O . VAL A 1 103 ? 11.203 6.947 -29.302 1.00 75.50 103 VAL A O 1
ATOM 762 N N . LEU A 1 104 ? 11.601 6.042 -27.271 1.00 77.81 104 LEU A N 1
ATOM 763 C CA . LEU A 1 104 ? 10.505 6.730 -26.588 1.00 77.81 104 LEU A CA 1
ATOM 764 C C . LEU A 1 104 ? 10.599 8.258 -26.722 1.00 77.81 104 LEU A C 1
ATOM 766 O O . LEU A 1 104 ? 9.587 8.901 -26.980 1.00 77.81 104 LEU A O 1
ATOM 770 N N . ALA A 1 105 ? 11.789 8.862 -26.622 1.00 79.38 105 ALA A N 1
ATOM 771 C CA . ALA A 1 105 ? 11.903 10.322 -26.741 1.00 79.38 105 ALA A CA 1
ATOM 772 C C . ALA A 1 105 ? 11.488 10.849 -28.103 1.00 79.38 105 ALA A C 1
ATOM 774 O O . ALA A 1 105 ? 10.874 11.906 -28.164 1.00 79.38 105 ALA A O 1
ATOM 775 N N . ARG A 1 106 ? 11.806 10.132 -29.185 1.00 76.44 106 ARG A N 1
ATOM 776 C CA . ARG A 1 106 ? 11.379 10.545 -30.528 1.00 76.44 106 ARG A CA 1
ATOM 777 C C . ARG A 1 106 ? 9.855 10.535 -30.639 1.00 76.44 106 ARG A C 1
ATOM 779 O O . ARG A 1 106 ? 9.275 11.432 -31.238 1.00 76.44 106 ARG A O 1
ATOM 786 N N . GLN A 1 107 ? 9.207 9.557 -30.009 1.00 71.25 107 GLN A N 1
ATOM 787 C CA . GLN A 1 107 ? 7.748 9.445 -29.984 1.00 71.25 107 GLN A CA 1
ATOM 788 C C . GLN A 1 107 ? 7.099 10.505 -29.084 1.00 71.25 107 GLN A C 1
ATOM 790 O O . GLN A 1 107 ? 6.079 11.067 -29.466 1.00 71.25 107 GLN A O 1
ATOM 795 N N . VAL A 1 108 ? 7.703 10.837 -27.938 1.00 72.62 108 VAL A N 1
ATOM 796 C CA . VAL A 1 108 ? 7.239 11.935 -27.069 1.00 72.62 108 VAL A CA 1
ATOM 797 C C . VAL A 1 108 ? 7.446 13.297 -27.736 1.00 72.62 108 VAL A C 1
ATOM 799 O O . VAL A 1 108 ? 6.557 14.139 -27.678 1.00 72.62 108 VAL A O 1
ATOM 802 N N . GLN A 1 109 ? 8.554 13.503 -28.453 1.00 70.62 109 GLN A N 1
ATOM 803 C CA . GLN A 1 109 ? 8.779 14.718 -29.243 1.00 70.62 109 GLN A CA 1
ATOM 804 C C . GLN A 1 109 ? 7.716 14.910 -30.331 1.00 70.62 109 GLN A C 1
ATOM 806 O O . GLN A 1 109 ? 7.351 16.044 -30.618 1.00 70.62 109 GLN A O 1
ATOM 811 N N . ALA A 1 110 ? 7.165 13.830 -30.892 1.00 64.31 110 ALA A N 1
ATOM 812 C CA . ALA A 1 110 ? 6.049 13.903 -31.837 1.00 64.31 110 ALA A CA 1
ATOM 813 C C . ALA A 1 110 ? 4.710 14.311 -31.182 1.00 64.31 110 ALA A C 1
ATOM 815 O O . ALA A 1 110 ? 3.755 14.625 -31.888 1.00 64.31 110 ALA A O 1
ATOM 816 N N . LEU A 1 111 ? 4.631 14.334 -29.845 1.00 64.06 111 LEU A N 1
ATOM 817 C CA . LEU A 1 111 ? 3.510 14.900 -29.085 1.00 64.06 111 LEU A CA 1
ATOM 818 C C . LEU A 1 111 ? 3.691 16.409 -28.819 1.00 64.06 111 LEU A C 1
ATOM 820 O O . LEU A 1 111 ? 2.802 17.031 -28.233 1.00 64.06 111 LEU A O 1
ATOM 824 N N . ARG A 1 112 ? 4.826 17.013 -29.223 1.00 61.78 112 ARG A N 1
ATOM 825 C CA . ARG A 1 112 ? 5.087 18.451 -29.051 1.00 61.78 112 ARG A CA 1
ATOM 826 C C . ARG A 1 112 ? 4.112 19.269 -29.894 1.00 61.78 112 ARG A C 1
ATOM 828 O O . ARG A 1 112 ? 4.005 19.081 -31.100 1.00 61.78 112 ARG A O 1
ATOM 835 N N . GLY A 1 113 ? 3.425 20.195 -29.229 1.00 53.81 113 GLY A N 1
ATOM 836 C CA . GLY A 1 113 ? 2.428 21.087 -29.830 1.00 53.81 113 GLY A CA 1
ATOM 837 C C . GLY A 1 113 ? 1.107 21.177 -29.059 1.00 53.81 113 GLY A C 1
ATOM 838 O O . GLY A 1 113 ? 0.263 21.992 -29.422 1.00 53.81 113 GLY A O 1
ATOM 839 N N . ALA A 1 114 ? 0.914 20.371 -28.005 1.00 51.28 114 ALA A N 1
ATOM 840 C CA . ALA A 1 114 ? -0.371 20.273 -27.313 1.00 51.28 114 ALA A CA 1
ATOM 841 C C . ALA A 1 114 ? -0.248 19.864 -25.825 1.00 51.28 114 ALA A C 1
ATOM 843 O O . ALA A 1 114 ? -0.670 18.771 -25.468 1.00 51.28 114 ALA A O 1
ATOM 844 N N . ASN A 1 115 ? 0.244 20.756 -24.945 1.00 61.34 115 ASN A N 1
ATOM 845 C CA . ASN A 1 115 ? -0.024 20.778 -23.477 1.00 61.34 115 ASN A CA 1
ATOM 846 C C . ASN A 1 115 ? 1.093 20.301 -22.527 1.00 61.34 115 ASN A C 1
ATOM 848 O O . ASN A 1 115 ? 2.012 19.573 -22.901 1.00 61.34 115 ASN A O 1
ATOM 852 N N . ASP A 1 116 ? 0.921 20.650 -21.243 1.00 68.38 116 ASP A N 1
ATOM 853 C CA . ASP A 1 116 ? 1.743 20.275 -20.077 1.00 68.38 116 ASP A CA 1
ATOM 854 C C . ASP A 1 116 ? 2.013 18.771 -19.930 1.00 68.38 116 ASP A C 1
ATOM 856 O O . ASP A 1 116 ? 3.008 18.364 -19.325 1.00 68.38 116 ASP A O 1
ATOM 860 N N . LEU A 1 117 ? 1.146 17.921 -20.489 1.00 71.62 117 LEU A N 1
ATOM 861 C CA . LEU A 1 117 ? 1.334 16.472 -20.477 1.00 71.62 117 LEU A CA 1
ATOM 862 C C . LEU A 1 117 ? 2.615 16.069 -21.218 1.00 71.62 117 LEU A C 1
ATOM 864 O O . LEU A 1 117 ? 3.372 15.249 -20.705 1.00 71.62 117 LEU A O 1
ATOM 868 N N . ALA A 1 118 ? 2.904 16.673 -22.375 1.00 71.62 118 ALA A N 1
ATOM 869 C CA . ALA A 1 118 ? 4.127 16.384 -23.122 1.00 71.62 118 ALA A CA 1
ATOM 870 C C . ALA A 1 118 ? 5.378 16.780 -22.318 1.00 71.62 118 ALA A C 1
ATOM 872 O O . ALA A 1 118 ? 6.312 15.988 -22.215 1.00 71.62 118 ALA A O 1
ATOM 873 N N . ALA A 1 119 ? 5.361 17.945 -21.660 1.00 76.69 119 ALA A N 1
ATOM 874 C CA . ALA A 1 119 ? 6.465 18.404 -20.815 1.00 76.69 119 ALA A CA 1
ATOM 875 C C . ALA A 1 119 ? 6.735 17.450 -19.637 1.00 76.69 119 ALA A C 1
ATOM 877 O O . ALA A 1 119 ? 7.887 17.125 -19.349 1.00 76.69 119 ALA A O 1
ATOM 878 N N . ARG A 1 120 ? 5.680 16.932 -18.994 1.00 75.19 120 ARG A N 1
ATOM 879 C CA . ARG A 1 120 ? 5.809 15.941 -17.910 1.00 75.19 120 ARG A CA 1
ATOM 880 C C . ARG A 1 120 ? 6.382 14.612 -18.400 1.00 75.19 120 ARG A C 1
ATOM 882 O O . ARG A 1 120 ? 7.234 14.034 -17.727 1.00 75.19 120 ARG A O 1
ATOM 889 N N . LEU A 1 121 ? 5.958 14.142 -19.574 1.00 78.06 121 LEU A N 1
ATOM 890 C CA . LEU A 1 121 ? 6.510 12.928 -20.184 1.00 78.06 121 LEU A CA 1
ATOM 891 C C . LEU A 1 121 ? 7.991 13.098 -20.539 1.00 78.06 121 LEU A C 1
ATOM 893 O O . LEU A 1 121 ? 8.786 12.193 -20.290 1.00 78.06 121 LEU A O 1
ATOM 897 N N . GLU A 1 122 ? 8.378 14.260 -21.066 1.00 81.81 122 GLU A N 1
ATOM 898 C CA . GLU A 1 122 ? 9.780 14.585 -21.348 1.00 81.81 122 GLU A CA 1
ATOM 899 C C . GLU A 1 122 ? 10.618 14.644 -20.072 1.00 81.81 122 GLU A C 1
ATOM 901 O O . GLU A 1 122 ? 11.711 14.079 -20.030 1.00 81.81 122 GLU A O 1
ATOM 906 N N . GLN A 1 123 ? 10.094 15.260 -19.011 1.00 84.31 123 GLN A N 1
ATOM 907 C CA . GLN A 1 123 ? 10.771 15.328 -17.721 1.00 84.31 123 GLN A CA 1
ATOM 908 C C . GLN A 1 123 ? 10.984 13.934 -17.118 1.00 84.31 123 GLN A C 1
ATOM 910 O O . GLN A 1 123 ? 12.094 13.615 -16.689 1.00 84.31 123 GLN A O 1
ATOM 915 N N . ALA A 1 124 ? 9.949 13.090 -17.104 1.00 80.44 124 ALA A N 1
ATOM 916 C CA . ALA A 1 124 ? 10.046 11.720 -16.605 1.00 80.44 124 ALA A CA 1
ATOM 917 C C . ALA A 1 124 ? 11.065 10.900 -17.414 1.00 80.44 124 ALA A C 1
ATOM 919 O O . ALA A 1 124 ? 11.879 10.165 -16.849 1.00 80.44 124 ALA A O 1
ATOM 920 N N . LEU A 1 125 ? 11.075 11.076 -18.737 1.00 82.75 125 LEU A N 1
ATOM 921 C CA . LEU A 1 125 ? 12.018 10.410 -19.624 1.00 82.75 125 LEU A CA 1
ATOM 922 C C . LEU A 1 125 ? 13.463 10.864 -19.406 1.00 82.75 125 LEU A C 1
ATOM 924 O O . LEU A 1 125 ? 14.370 10.031 -19.365 1.00 82.75 125 LEU A O 1
ATOM 928 N N . GLU A 1 126 ? 13.693 12.164 -19.241 1.00 86.44 126 GLU A N 1
ATOM 929 C CA . GLU A 1 126 ? 15.031 12.678 -18.961 1.00 86.44 126 GLU A CA 1
ATOM 930 C C . GLU A 1 126 ? 15.520 12.218 -17.586 1.00 86.44 126 GLU A C 1
ATOM 932 O O . GLU A 1 126 ? 16.672 11.820 -17.442 1.00 86.44 126 GLU A O 1
ATOM 937 N N . GLN A 1 127 ? 14.639 12.151 -16.585 1.00 84.94 127 GLN A N 1
ATOM 938 C CA . GLN A 1 127 ? 14.973 11.568 -15.284 1.00 84.94 127 GLN A CA 1
ATOM 939 C C . GLN A 1 127 ? 15.336 10.079 -15.387 1.00 84.94 127 GLN A C 1
ATOM 941 O O . GLN A 1 127 ? 16.315 9.653 -14.771 1.00 84.94 127 GLN A O 1
ATOM 946 N N . ALA A 1 128 ? 14.614 9.302 -16.202 1.00 84.19 128 ALA A N 1
ATOM 947 C CA . ALA A 1 128 ? 14.942 7.901 -16.461 1.00 84.19 128 ALA A CA 1
ATOM 948 C C . ALA A 1 128 ? 16.316 7.746 -17.140 1.00 84.19 128 ALA A C 1
ATOM 950 O O . ALA A 1 128 ? 17.123 6.907 -16.738 1.00 84.19 128 ALA A O 1
ATOM 951 N N . ARG A 1 129 ? 16.626 8.599 -18.123 1.00 85.62 129 ARG A N 1
ATOM 952 C CA . ARG A 1 129 ? 17.937 8.622 -18.792 1.00 85.62 129 ARG A CA 1
ATOM 953 C C . ARG A 1 129 ? 19.058 9.031 -17.858 1.00 85.62 129 ARG A C 1
ATOM 955 O O . ARG A 1 129 ? 20.109 8.402 -17.861 1.00 85.62 129 ARG A O 1
ATOM 962 N N . MET A 1 130 ? 18.848 10.067 -17.051 1.00 85.69 130 MET A N 1
ATOM 963 C CA . MET A 1 130 ? 19.833 10.513 -16.071 1.00 85.69 130 MET A CA 1
ATOM 964 C C . MET A 1 130 ? 20.165 9.412 -15.063 1.00 85.69 130 MET A C 1
ATOM 966 O O . MET A 1 130 ? 21.328 9.288 -14.683 1.00 85.69 130 MET A O 1
ATOM 970 N N . ALA A 1 131 ? 19.181 8.608 -14.646 1.00 82.38 131 ALA A N 1
ATOM 971 C CA . ALA A 1 131 ? 19.426 7.470 -13.765 1.00 82.38 131 ALA A CA 1
ATOM 972 C C . ALA A 1 131 ? 20.387 6.455 -14.405 1.00 82.38 131 ALA A C 1
ATOM 974 O O . ALA A 1 131 ? 21.363 6.060 -13.770 1.00 82.38 131 ALA A O 1
ATOM 975 N N . LEU A 1 132 ? 20.166 6.107 -15.678 1.00 82.44 132 LEU A N 1
ATOM 976 C CA . LEU A 1 132 ? 21.025 5.179 -16.422 1.00 82.44 132 LEU A CA 1
ATOM 977 C C . LEU A 1 132 ? 22.412 5.769 -16.720 1.00 82.44 132 LEU A C 1
ATOM 979 O O . LEU A 1 132 ? 23.411 5.127 -16.420 1.00 82.44 132 LEU A O 1
ATOM 983 N N . ARG A 1 133 ? 22.502 7.019 -17.190 1.00 81.88 133 ARG A N 1
ATOM 984 C CA . ARG A 1 133 ? 23.780 7.688 -17.514 1.00 81.88 133 ARG A CA 1
ATOM 985 C C . ARG A 1 133 ? 24.699 7.871 -16.310 1.00 81.88 133 ARG A C 1
ATOM 987 O O . ARG A 1 133 ? 25.921 7.888 -16.443 1.00 81.88 133 ARG A O 1
ATOM 994 N N . ARG A 1 134 ? 24.123 8.063 -15.118 1.00 75.19 134 ARG A N 1
ATOM 995 C CA . ARG A 1 134 ? 24.893 8.161 -13.867 1.00 75.19 134 ARG A CA 1
ATOM 996 C C . ARG A 1 134 ? 25.500 6.819 -13.459 1.00 75.19 134 ARG A C 1
ATOM 998 O O . ARG A 1 134 ? 26.468 6.818 -12.698 1.00 75.19 134 ARG A O 1
ATOM 1005 N N . CYS A 1 135 ? 24.993 5.702 -13.981 1.00 74.69 135 CYS A N 1
ATOM 1006 C CA . CYS A 1 135 ? 25.591 4.389 -13.796 1.00 74.69 135 CYS A CA 1
ATOM 1007 C C . CYS A 1 135 ? 26.886 4.280 -14.618 1.00 74.69 135 CYS A C 1
ATOM 1009 O O . CYS A 1 135 ? 26.911 3.763 -15.727 1.00 74.69 135 CYS A O 1
ATOM 1011 N N . ARG A 1 136 ? 28.002 4.742 -14.043 1.00 58.75 136 ARG A N 1
ATOM 1012 C CA . ARG A 1 136 ? 29.363 4.546 -14.588 1.00 58.75 136 ARG A CA 1
ATOM 1013 C C . ARG A 1 136 ? 29.901 3.122 -14.375 1.00 58.75 136 ARG A C 1
ATOM 1015 O O . ARG A 1 136 ? 31.071 2.851 -14.641 1.00 58.75 136 ARG A O 1
ATOM 1022 N N . ALA A 1 137 ? 29.093 2.247 -13.784 1.00 58.97 137 ALA A N 1
ATOM 1023 C CA . ALA A 1 137 ? 29.543 1.005 -13.188 1.00 58.97 137 ALA A CA 1
ATOM 1024 C C . ALA A 1 137 ? 29.523 -0.162 -14.180 1.00 58.97 137 ALA A C 1
ATOM 1026 O O . ALA A 1 137 ? 28.574 -0.353 -14.933 1.00 58.97 137 ALA A O 1
ATOM 1027 N N . LYS A 1 138 ? 30.567 -0.995 -14.109 1.00 60.09 138 LYS A N 1
ATOM 1028 C CA . LYS A 1 138 ? 30.682 -2.262 -14.852 1.00 60.09 138 LYS A CA 1
ATOM 1029 C C . LYS A 1 138 ? 29.924 -3.419 -14.183 1.00 60.09 138 LYS A C 1
ATOM 1031 O O . LYS A 1 138 ? 29.939 -4.533 -14.696 1.00 60.09 138 LYS A O 1
ATOM 1036 N N . GLN A 1 139 ? 29.335 -3.193 -13.005 1.00 78.38 139 GLN A N 1
ATOM 1037 C CA . GLN A 1 139 ? 28.684 -4.238 -12.219 1.00 78.38 139 GLN A CA 1
ATOM 1038 C C . GLN A 1 139 ? 27.190 -4.311 -12.528 1.00 78.38 139 GLN A C 1
ATOM 1040 O O . GLN A 1 139 ? 26.481 -3.307 -12.510 1.00 78.38 139 GLN A O 1
ATOM 1045 N N . PHE A 1 140 ? 26.704 -5.535 -12.733 1.00 81.88 140 PHE A N 1
ATOM 1046 C CA . PHE A 1 140 ? 25.300 -5.829 -13.023 1.00 81.88 140 PHE A CA 1
ATOM 1047 C C . PHE A 1 140 ? 24.319 -5.200 -12.017 1.00 81.88 140 PHE A C 1
ATOM 1049 O O . PHE A 1 140 ? 23.256 -4.721 -12.404 1.00 81.88 140 PHE A O 1
ATOM 1056 N N . VAL A 1 141 ? 24.670 -5.170 -10.727 1.00 84.44 141 VAL A N 1
ATOM 1057 C CA . VAL A 1 141 ? 23.755 -4.686 -9.683 1.00 84.44 141 VAL A CA 1
ATOM 1058 C C . VAL A 1 141 ? 23.560 -3.170 -9.725 1.00 84.44 141 VAL A C 1
ATOM 1060 O O . VAL A 1 141 ? 22.457 -2.701 -9.461 1.00 84.44 141 VAL A O 1
ATOM 1063 N N . ASP A 1 142 ? 24.579 -2.402 -10.110 1.00 85.56 142 ASP A N 1
ATOM 1064 C CA . ASP A 1 142 ? 24.440 -0.950 -10.265 1.00 85.56 142 ASP A CA 1
ATOM 1065 C C . ASP A 1 142 ? 23.571 -0.606 -11.486 1.00 85.56 142 ASP A C 1
ATOM 1067 O O . ASP A 1 142 ? 22.737 0.298 -11.419 1.00 85.56 142 ASP A O 1
ATOM 1071 N N . VAL A 1 143 ? 23.683 -1.386 -12.570 1.00 84.88 143 VAL A N 1
ATOM 1072 C CA . VAL A 1 143 ? 22.776 -1.281 -13.726 1.00 84.88 143 VAL A CA 1
ATOM 1073 C C . VAL A 1 143 ? 21.341 -1.620 -13.313 1.00 84.88 143 VAL A C 1
ATOM 1075 O O . VAL A 1 143 ? 20.411 -0.904 -13.678 1.00 84.88 143 VAL A O 1
ATOM 1078 N N . ALA A 1 144 ? 21.148 -2.680 -12.523 1.00 88.31 144 ALA A N 1
ATOM 1079 C CA . ALA A 1 144 ? 19.835 -3.070 -12.014 1.00 88.31 144 ALA A CA 1
ATOM 1080 C C . ALA A 1 144 ? 19.208 -1.996 -11.103 1.00 88.31 144 ALA A C 1
ATOM 1082 O O . ALA A 1 144 ? 18.007 -1.741 -11.196 1.00 88.31 144 ALA A O 1
ATOM 1083 N N . ASP A 1 145 ? 20.013 -1.350 -10.259 1.00 90.50 145 ASP A N 1
ATOM 1084 C CA . ASP A 1 145 ? 19.597 -0.248 -9.386 1.00 90.50 145 ASP A CA 1
ATOM 1085 C C . ASP A 1 145 ? 19.171 0.992 -10.194 1.00 90.50 145 ASP A C 1
ATOM 1087 O O . ASP A 1 145 ? 18.099 1.555 -9.965 1.00 90.50 145 ASP A O 1
ATOM 1091 N N . ALA A 1 146 ? 19.947 1.365 -11.217 1.00 89.50 146 ALA A N 1
ATOM 1092 C CA . ALA A 1 146 ? 19.595 2.451 -12.131 1.00 89.50 146 ALA A CA 1
ATOM 1093 C C . ALA A 1 146 ? 18.333 2.139 -12.955 1.00 89.50 146 ALA A C 1
ATOM 1095 O O . ALA A 1 146 ? 17.464 3.001 -13.123 1.00 89.50 146 ALA A O 1
ATOM 1096 N N . ALA A 1 147 ? 18.195 0.896 -13.428 1.00 89.44 147 ALA A N 1
ATOM 1097 C CA . ALA A 1 147 ? 17.010 0.430 -14.140 1.00 89.44 147 ALA A CA 1
ATOM 1098 C C . ALA A 1 147 ? 15.751 0.502 -13.263 1.00 89.44 147 ALA A C 1
ATOM 1100 O O . ALA A 1 147 ? 14.687 0.853 -13.771 1.00 89.44 147 ALA A O 1
ATOM 1101 N N . LEU A 1 148 ? 15.861 0.244 -11.954 1.00 92.38 148 LEU A N 1
ATOM 1102 C CA . LEU A 1 148 ? 14.750 0.377 -11.006 1.00 92.38 148 LEU A CA 1
ATOM 1103 C C . LEU A 1 148 ? 14.218 1.819 -10.952 1.00 92.38 148 LEU A C 1
ATOM 1105 O O . LEU A 1 148 ? 13.008 2.039 -11.022 1.00 92.38 148 LEU A O 1
ATOM 1109 N N . VAL A 1 149 ? 15.118 2.806 -10.895 1.00 92.19 149 VAL A N 1
ATOM 1110 C CA . VAL A 1 149 ? 14.754 4.234 -10.906 1.00 92.19 149 VAL A CA 1
ATOM 1111 C C . VAL A 1 149 ? 14.140 4.635 -12.248 1.00 92.19 149 VAL A C 1
ATOM 1113 O O . VAL A 1 149 ? 13.113 5.312 -12.281 1.00 92.19 149 VAL A O 1
ATOM 1116 N N . ALA A 1 150 ? 14.726 4.194 -13.362 1.00 90.38 150 ALA A N 1
ATOM 1117 C CA . ALA A 1 150 ? 14.184 4.465 -14.691 1.00 90.38 150 ALA A CA 1
ATOM 1118 C C . ALA A 1 150 ? 12.778 3.862 -14.876 1.00 90.38 150 ALA A C 1
ATOM 1120 O O . ALA A 1 150 ? 11.880 4.526 -15.392 1.00 90.38 150 ALA A O 1
ATOM 1121 N N . CYS A 1 151 ? 12.560 2.643 -14.380 1.00 93.69 151 CYS A N 1
ATOM 1122 C CA . CYS A 1 151 ? 11.253 1.994 -14.329 1.00 93.69 151 CYS A CA 1
ATOM 1123 C C . CYS A 1 151 ? 10.226 2.818 -13.539 1.00 93.69 151 CYS A C 1
ATOM 1125 O O . CYS A 1 151 ? 9.140 3.087 -14.050 1.00 93.69 151 CYS A O 1
ATOM 1127 N N . ALA A 1 152 ? 10.590 3.290 -12.343 1.00 93.31 152 ALA A N 1
ATOM 1128 C CA . ALA A 1 152 ? 9.724 4.135 -11.520 1.00 93.31 152 ALA A CA 1
ATOM 1129 C C . ALA A 1 152 ? 9.287 5.422 -12.249 1.00 93.31 152 ALA A C 1
ATOM 1131 O O . ALA A 1 152 ? 8.135 5.841 -12.139 1.00 93.31 152 ALA A O 1
ATOM 1132 N N . LYS A 1 153 ? 10.179 6.027 -13.043 1.00 89.94 153 LYS A N 1
ATOM 1133 C CA . LYS A 1 153 ? 9.880 7.238 -13.824 1.00 89.94 153 LYS A CA 1
ATOM 1134 C C . LYS A 1 153 ? 9.010 6.991 -15.047 1.00 89.94 153 LYS A C 1
ATOM 1136 O O . LYS A 1 153 ? 8.130 7.791 -15.351 1.00 89.94 153 LYS A O 1
ATOM 1141 N N . LEU A 1 154 ? 9.186 5.859 -15.711 1.00 90.31 154 LEU A N 1
ATOM 1142 C CA . LEU A 1 154 ? 8.277 5.436 -16.774 1.00 90.31 154 LEU A CA 1
ATOM 1143 C C . LEU A 1 154 ? 6.875 5.104 -16.235 1.00 90.31 154 LEU A C 1
ATOM 1145 O O . LEU A 1 154 ? 5.885 5.367 -16.914 1.00 90.31 154 LEU A O 1
ATOM 1149 N N . ASP A 1 155 ? 6.774 4.597 -15.005 1.00 93.50 155 ASP A N 1
ATOM 1150 C CA . ASP A 1 155 ? 5.483 4.368 -14.347 1.00 93.50 155 ASP A CA 1
ATOM 1151 C C . ASP A 1 155 ? 4.777 5.689 -13.999 1.00 93.50 155 ASP A C 1
ATOM 1153 O O . ASP A 1 155 ? 3.565 5.805 -14.176 1.00 93.50 155 ASP A O 1
ATOM 1157 N N . GLU A 1 156 ? 5.523 6.712 -13.572 1.00 88.94 156 GLU A N 1
ATOM 1158 C CA . GLU A 1 156 ? 5.005 8.075 -13.374 1.00 88.94 156 GLU A CA 1
ATOM 1159 C C . GLU A 1 156 ? 4.438 8.657 -14.682 1.00 88.94 156 GLU A C 1
ATOM 1161 O O . GLU A 1 156 ? 3.334 9.204 -14.697 1.00 88.94 156 GLU A O 1
ATOM 1166 N N . ALA A 1 157 ? 5.150 8.465 -15.797 1.00 85.69 157 ALA A N 1
ATOM 1167 C CA . ALA A 1 157 ? 4.697 8.859 -17.129 1.00 85.69 157 ALA A CA 1
ATOM 1168 C C . ALA A 1 157 ? 3.414 8.117 -17.557 1.00 85.69 157 ALA A C 1
ATOM 1170 O O . ALA A 1 157 ? 2.476 8.736 -18.065 1.00 85.69 157 ALA A O 1
ATOM 1171 N N . TYR A 1 158 ? 3.344 6.805 -17.307 1.00 91.81 158 TYR A N 1
ATOM 1172 C CA . TYR A 1 158 ? 2.140 6.003 -17.527 1.00 91.81 158 TYR A CA 1
ATOM 1173 C C . TYR A 1 158 ? 0.942 6.543 -16.734 1.00 91.81 158 TYR A C 1
ATOM 1175 O O . TYR A 1 158 ? -0.128 6.766 -17.303 1.00 91.81 158 TYR A O 1
ATOM 1183 N N . TYR A 1 159 ? 1.111 6.776 -15.432 1.00 90.75 159 TYR A N 1
ATOM 1184 C CA . TYR A 1 159 ? 0.022 7.262 -14.592 1.00 90.75 159 TYR A CA 1
ATOM 1185 C C . TYR A 1 159 ? -0.438 8.661 -14.993 1.00 90.75 159 TYR A C 1
ATOM 1187 O O . TYR A 1 159 ? -1.640 8.905 -15.001 1.00 90.75 159 TYR A O 1
ATOM 1195 N N . ALA A 1 160 ? 0.478 9.551 -15.385 1.00 85.12 160 ALA A N 1
ATOM 1196 C CA . ALA A 1 160 ? 0.121 10.867 -15.905 1.00 85.12 160 ALA A CA 1
ATOM 1197 C C . ALA A 1 160 ? -0.745 10.763 -17.173 1.00 85.12 160 ALA A C 1
ATOM 1199 O O . ALA A 1 160 ? -1.765 11.448 -17.272 1.00 85.12 160 ALA A O 1
ATOM 1200 N N . LEU A 1 161 ? -0.393 9.866 -18.109 1.00 85.19 161 LEU A N 1
ATOM 1201 C CA . LEU A 1 161 ? -1.231 9.573 -19.276 1.00 85.19 161 LEU A CA 1
ATOM 1202 C C . LEU A 1 161 ? -2.597 9.028 -18.862 1.00 85.19 161 LEU A C 1
ATOM 1204 O O . LEU A 1 161 ? -3.609 9.519 -19.349 1.00 85.19 161 LEU A O 1
ATOM 1208 N N . TYR A 1 162 ? -2.634 8.020 -17.987 1.00 89.69 162 TYR A N 1
ATOM 1209 C CA . TYR A 1 162 ? -3.879 7.386 -17.552 1.00 89.69 162 TYR A CA 1
ATOM 1210 C C . TYR A 1 162 ? -4.805 8.379 -16.851 1.00 89.69 162 TYR A C 1
ATOM 1212 O O . TYR A 1 162 ? -5.986 8.457 -17.181 1.00 89.69 162 TYR A O 1
ATOM 1220 N N . TYR A 1 163 ? -4.260 9.172 -15.932 1.00 87.19 163 TYR A N 1
ATOM 1221 C CA . TYR A 1 163 ? -4.991 10.203 -15.213 1.00 87.19 163 TYR A CA 1
ATOM 1222 C C . TYR A 1 163 ? -5.567 11.246 -16.178 1.00 87.19 163 TYR A C 1
ATOM 1224 O O . TYR A 1 163 ? -6.763 11.519 -16.151 1.00 87.19 163 TYR A O 1
ATOM 1232 N N . HIS A 1 164 ? -4.759 11.754 -17.113 1.00 83.69 164 HIS A N 1
ATOM 1233 C CA . HIS A 1 164 ? -5.252 12.666 -18.146 1.00 83.69 164 HIS A CA 1
ATOM 1234 C C . HIS A 1 164 ? -6.347 12.025 -19.019 1.00 83.69 164 HIS A C 1
ATOM 1236 O O . HIS A 1 164 ? -7.331 12.674 -19.371 1.00 83.69 164 HIS A O 1
ATOM 1242 N N . SER A 1 165 ? -6.199 10.736 -19.335 1.00 84.75 165 SER A N 1
ATOM 1243 C CA . SER A 1 165 ? -7.175 9.935 -20.076 1.00 84.75 165 SER A CA 1
ATOM 1244 C C . SER A 1 165 ? -8.543 9.944 -19.384 1.00 84.75 165 SER A C 1
ATOM 1246 O O . SER A 1 165 ? -9.552 10.237 -20.020 1.00 84.75 165 SER A O 1
ATOM 1248 N N . ILE A 1 166 ? -8.586 9.644 -18.081 1.00 87.25 166 ILE A N 1
ATOM 1249 C CA . ILE A 1 166 ? -9.848 9.478 -17.347 1.00 87.25 166 ILE A CA 1
ATOM 1250 C C . ILE A 1 166 ? -10.549 10.805 -17.048 1.00 87.25 166 ILE A C 1
ATOM 1252 O O . ILE A 1 166 ? -11.770 10.848 -17.161 1.00 87.25 166 ILE A O 1
ATOM 1256 N N . ILE A 1 167 ? -9.817 11.883 -16.739 1.00 84.69 167 ILE A N 1
ATOM 1257 C CA . ILE A 1 167 ? -10.438 13.193 -16.459 1.00 84.69 167 ILE A CA 1
ATOM 1258 C C . ILE A 1 167 ? -11.066 13.808 -17.719 1.00 84.69 167 ILE A C 1
ATOM 1260 O O . ILE A 1 167 ? -12.065 14.509 -17.638 1.00 84.69 167 ILE A O 1
ATOM 1264 N N . ASN A 1 168 ? -10.532 13.482 -18.903 1.00 82.06 168 ASN A N 1
ATOM 1265 C CA . ASN A 1 168 ? -11.079 13.925 -20.188 1.00 82.06 168 ASN A CA 1
ATOM 1266 C C . ASN A 1 168 ? -12.120 12.947 -20.773 1.00 82.06 168 ASN A C 1
ATOM 1268 O O . ASN A 1 168 ? -12.543 13.119 -21.915 1.00 82.06 168 ASN A O 1
ATOM 1272 N N . GLY A 1 169 ? -12.495 11.880 -20.053 1.00 83.00 169 GLY A N 1
ATOM 1273 C CA . GLY A 1 169 ? -13.416 10.851 -20.560 1.00 83.00 169 GLY A CA 1
ATOM 1274 C C . GLY A 1 169 ? -12.872 10.047 -21.754 1.00 83.00 169 GLY A C 1
ATOM 1275 O O . GLY A 1 169 ? -13.617 9.360 -22.455 1.00 83.00 169 GLY A O 1
ATOM 1276 N N . ILE A 1 170 ? -11.563 10.110 -22.013 1.00 80.75 170 ILE A N 1
ATOM 1277 C CA . ILE A 1 170 ? -10.900 9.384 -23.095 1.00 80.75 170 ILE A CA 1
ATOM 1278 C C . ILE A 1 170 ? -10.439 8.041 -22.528 1.00 80.75 170 ILE A C 1
ATOM 1280 O O . ILE A 1 170 ? -9.345 7.926 -22.002 1.00 80.75 170 ILE A O 1
ATOM 1284 N N . HIS A 1 171 ? -11.231 6.978 -22.621 1.00 81.62 171 HIS A N 1
ATOM 1285 C CA . HIS A 1 171 ? -10.890 5.682 -22.005 1.00 81.62 171 HIS A CA 1
ATOM 1286 C C . HIS A 1 171 ? -9.992 4.784 -22.885 1.00 81.62 171 HIS A C 1
ATOM 1288 O O . HIS A 1 171 ? -10.309 3.619 -23.133 1.00 81.62 171 HIS A O 1
ATOM 1294 N N . THR A 1 172 ? -8.877 5.315 -23.403 1.00 80.31 172 THR A N 1
ATOM 1295 C CA . THR A 1 172 ? -7.932 4.550 -24.247 1.00 80.31 172 THR A CA 1
ATOM 1296 C C . THR A 1 172 ? -6.678 4.062 -23.560 1.00 80.31 172 THR A C 1
ATOM 1298 O O . THR A 1 172 ? -6.095 3.077 -24.016 1.00 80.31 172 THR A O 1
ATOM 1301 N N . VAL A 1 173 ? -6.236 4.736 -22.501 1.00 85.44 173 VAL A N 1
ATOM 1302 C CA . VAL A 1 173 ? -5.094 4.261 -21.722 1.00 85.44 173 VAL A CA 1
ATOM 1303 C C . VAL A 1 173 ? -5.565 3.086 -20.852 1.00 85.44 173 VAL A C 1
ATOM 1305 O O . VAL A 1 173 ? -6.608 3.196 -20.200 1.00 85.44 173 VAL A O 1
ATOM 1308 N N . PRO A 1 174 ? -4.857 1.941 -20.844 1.00 87.44 174 PRO A N 1
ATOM 1309 C CA . PRO A 1 174 ? -5.231 0.794 -20.023 1.00 87.44 174 PRO A CA 1
ATOM 1310 C C . PRO A 1 174 ? -5.291 1.174 -18.547 1.00 87.44 174 PRO A C 1
ATOM 1312 O O . PRO A 1 174 ? -4.461 1.953 -18.084 1.00 87.44 174 PRO A O 1
ATOM 1315 N N . GLN A 1 175 ? -6.230 0.590 -17.804 1.00 90.62 175 GLN A N 1
ATOM 1316 C CA . GLN A 1 175 ? -6.308 0.795 -16.359 1.00 90.62 175 GLN A CA 1
ATOM 1317 C C . GLN A 1 175 ? -5.051 0.260 -15.649 1.00 90.62 175 GLN A C 1
ATOM 1319 O O . GLN A 1 175 ? -4.482 -0.733 -16.118 1.00 90.62 175 GLN A O 1
ATOM 1324 N N . PRO A 1 176 ? -4.652 0.835 -14.497 1.00 93.31 176 PRO A N 1
ATOM 1325 C CA . PRO A 1 176 ? -3.438 0.452 -13.770 1.00 93.31 176 PRO A CA 1
ATOM 1326 C C . PRO A 1 176 ? -3.296 -1.046 -13.544 1.00 93.31 176 PRO A C 1
ATOM 1328 O O . PRO A 1 176 ? -2.246 -1.620 -13.813 1.00 93.31 176 PRO A O 1
ATOM 1331 N N . HIS A 1 177 ? -4.366 -1.711 -13.113 1.00 89.88 177 HIS A N 1
ATOM 1332 C CA . HIS A 1 177 ? -4.327 -3.147 -12.863 1.00 89.88 177 HIS A CA 1
ATOM 1333 C C . HIS A 1 177 ? -4.101 -3.976 -14.138 1.00 89.88 177 HIS A C 1
ATOM 1335 O O . HIS A 1 177 ? -3.466 -5.019 -14.069 1.00 89.88 177 HIS A O 1
ATOM 1341 N N . VAL A 1 178 ? -4.564 -3.513 -15.305 1.00 86.56 178 VAL A N 1
ATOM 1342 C CA . VAL A 1 178 ? -4.293 -4.171 -16.594 1.00 86.56 178 VAL A CA 1
ATOM 1343 C C . VAL A 1 178 ? -2.838 -3.947 -16.996 1.00 86.56 178 VAL A C 1
ATOM 1345 O O . VAL A 1 178 ? -2.146 -4.894 -17.361 1.00 86.56 178 VAL A O 1
ATOM 1348 N N . TYR A 1 179 ? -2.363 -2.703 -16.901 1.00 90.56 179 TYR A N 1
ATOM 1349 C CA . TYR A 1 179 ? -1.000 -2.333 -17.275 1.00 90.56 179 TYR A CA 1
ATOM 1350 C C . TYR A 1 179 ? 0.056 -3.022 -16.403 1.00 90.56 179 TYR A C 1
ATOM 1352 O O . TYR A 1 179 ? 0.961 -3.663 -16.924 1.00 90.56 179 TYR A O 1
ATOM 1360 N N . PHE A 1 180 ? -0.051 -2.946 -15.078 1.00 91.50 180 PHE A N 1
ATOM 1361 C CA . PHE A 1 180 ? 0.982 -3.521 -14.216 1.00 91.50 180 PHE A CA 1
ATOM 1362 C C . PHE A 1 180 ? 0.973 -5.047 -14.234 1.00 91.50 180 PHE A C 1
ATOM 1364 O O . PHE A 1 180 ? 2.047 -5.644 -14.225 1.00 91.50 180 PHE A O 1
ATOM 1371 N N . THR A 1 181 ? -0.195 -5.693 -14.325 1.00 84.62 181 THR A N 1
ATOM 1372 C CA . THR A 1 181 ? -0.250 -7.151 -14.514 1.00 84.62 181 THR A CA 1
ATOM 1373 C C . THR A 1 181 ? 0.426 -7.555 -15.823 1.00 84.62 181 THR A C 1
ATOM 1375 O O . THR A 1 181 ? 1.242 -8.472 -15.812 1.00 84.62 181 THR A O 1
ATOM 1378 N N . ALA A 1 182 ? 0.186 -6.815 -16.911 1.00 83.38 182 ALA A N 1
ATOM 1379 C CA . ALA A 1 182 ? 0.861 -7.020 -18.189 1.00 83.38 182 ALA A CA 1
ATOM 1380 C C . ALA A 1 182 ? 2.387 -6.941 -18.087 1.00 83.38 182 ALA A C 1
ATOM 1382 O O . ALA A 1 182 ? 3.090 -7.820 -18.582 1.00 83.38 182 ALA A O 1
ATOM 1383 N N . ILE A 1 183 ? 2.892 -5.887 -17.441 1.00 87.69 183 ILE A N 1
ATOM 1384 C CA . ILE A 1 183 ? 4.328 -5.684 -17.242 1.00 87.69 183 ILE A CA 1
ATOM 1385 C C . ILE A 1 183 ? 4.922 -6.821 -16.404 1.00 87.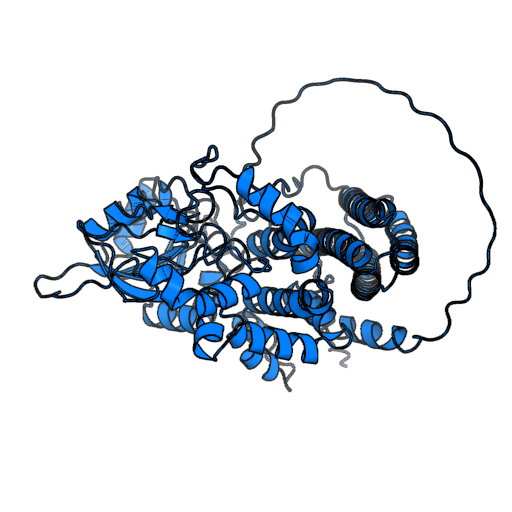69 183 ILE A C 1
ATOM 1387 O O . ILE A 1 183 ? 5.940 -7.396 -16.782 1.00 87.69 183 ILE A O 1
ATOM 1391 N N . ALA A 1 184 ? 4.268 -7.188 -15.299 1.00 85.50 184 ALA A N 1
ATOM 1392 C CA . ALA A 1 184 ? 4.723 -8.262 -14.422 1.00 85.50 184 ALA A CA 1
ATOM 1393 C C . ALA A 1 184 ? 4.766 -9.627 -15.131 1.00 85.50 184 ALA A C 1
ATOM 1395 O O . ALA A 1 184 ? 5.703 -10.395 -14.916 1.00 85.50 184 ALA A O 1
ATOM 1396 N N . ASP A 1 185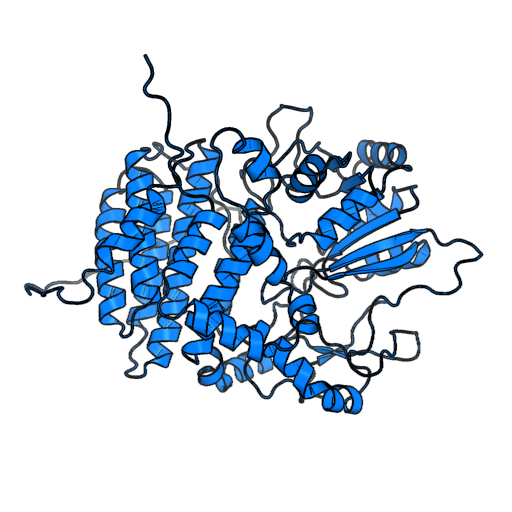 ? 3.780 -9.926 -15.981 1.00 81.88 185 ASP A N 1
ATOM 1397 C CA . ASP A 1 185 ? 3.699 -11.189 -16.727 1.00 81.88 185 ASP A CA 1
ATOM 1398 C C . ASP A 1 185 ? 4.720 -11.289 -17.865 1.00 81.88 185 ASP A C 1
ATOM 1400 O O . ASP A 1 185 ? 5.131 -12.390 -18.224 1.00 81.88 185 ASP A O 1
ATOM 1404 N N . ALA A 1 186 ? 5.158 -10.156 -18.413 1.00 84.94 186 ALA A N 1
ATOM 1405 C CA . ALA A 1 186 ? 6.141 -10.112 -19.491 1.00 84.94 186 ALA A CA 1
ATOM 1406 C C . ALA A 1 186 ? 7.597 -10.273 -19.011 1.00 84.94 186 ALA A C 1
ATOM 1408 O O . ALA A 1 186 ? 8.491 -10.453 -19.838 1.00 84.94 186 ALA A O 1
ATOM 1409 N N . HIS A 1 187 ? 7.862 -10.218 -17.699 1.00 83.62 187 HIS A N 1
ATOM 1410 C CA . HIS A 1 187 ? 9.219 -10.372 -17.168 1.00 83.62 187 HIS A CA 1
ATOM 1411 C C . HIS A 1 187 ? 9.741 -11.814 -17.305 1.00 83.62 187 HIS A C 1
ATOM 1413 O O . HIS A 1 187 ? 9.104 -12.747 -16.797 1.00 83.62 187 HIS A O 1
ATOM 1419 N N . PRO A 1 188 ? 10.943 -12.019 -17.881 1.00 83.12 188 PRO A N 1
ATOM 1420 C CA . PRO A 1 188 ? 11.593 -13.325 -17.917 1.00 83.12 188 PRO A CA 1
ATOM 1421 C C . PRO A 1 188 ? 11.756 -13.902 -16.511 1.00 83.12 188 PRO A C 1
ATOM 1423 O O . PRO A 1 188 ? 12.128 -13.191 -15.575 1.00 83.12 188 PRO A O 1
ATOM 1426 N N . HIS A 1 189 ? 11.474 -15.197 -16.354 1.00 86.00 189 HIS A N 1
ATOM 1427 C CA . HIS A 1 189 ? 11.525 -15.900 -15.065 1.00 86.00 189 HIS A CA 1
ATOM 1428 C C . HIS A 1 189 ? 10.642 -15.284 -13.961 1.00 86.00 189 HIS A C 1
ATOM 1430 O O . HIS A 1 189 ? 10.798 -15.619 -12.786 1.00 86.00 189 HIS A O 1
ATOM 1436 N N . GLY A 1 190 ? 9.684 -14.408 -14.302 1.00 83.69 190 GLY A N 1
ATOM 1437 C CA . GLY A 1 190 ? 8.853 -13.706 -13.321 1.00 83.69 190 GLY A CA 1
ATOM 1438 C C . GLY A 1 190 ? 8.109 -14.654 -12.378 1.00 83.69 190 GLY A C 1
ATOM 1439 O O . GLY A 1 190 ? 8.084 -14.435 -11.168 1.00 83.69 190 GLY A O 1
ATOM 1440 N N . HIS A 1 191 ? 7.580 -15.764 -12.903 1.00 82.50 191 HIS A N 1
ATOM 1441 C CA . HIS A 1 191 ? 6.907 -16.776 -12.087 1.00 82.50 191 HIS A CA 1
ATOM 1442 C C . HIS A 1 191 ? 7.858 -17.508 -11.124 1.00 82.50 191 HIS A C 1
ATOM 1444 O O . HIS A 1 191 ? 7.532 -17.719 -9.956 1.00 82.50 191 HIS A O 1
ATOM 1450 N N . GLU A 1 192 ? 9.051 -17.879 -11.585 1.00 88.00 192 GLU A N 1
ATOM 1451 C CA . GLU A 1 192 ? 10.055 -18.556 -10.757 1.00 88.00 192 GLU A CA 1
ATOM 1452 C C . GLU A 1 192 ? 10.541 -17.638 -9.629 1.00 88.00 192 GLU A C 1
ATOM 1454 O O . GLU A 1 192 ? 10.629 -18.054 -8.469 1.00 88.00 192 GLU A O 1
ATOM 1459 N N . ASN A 1 193 ? 10.780 -16.364 -9.953 1.00 88.69 193 ASN A N 1
ATOM 1460 C CA . ASN A 1 193 ? 11.155 -15.333 -8.991 1.00 88.69 193 ASN A CA 1
ATOM 1461 C C . ASN A 1 193 ? 10.040 -15.081 -7.969 1.00 88.69 193 ASN A C 1
ATOM 1463 O O . ASN A 1 193 ? 10.325 -15.025 -6.772 1.00 88.69 193 ASN A O 1
ATOM 1467 N N . GLU A 1 194 ? 8.777 -15.012 -8.403 1.00 85.50 194 GLU A N 1
ATOM 1468 C CA . GLU A 1 194 ? 7.607 -14.935 -7.518 1.00 85.50 194 GLU A CA 1
ATOM 1469 C C . GLU A 1 194 ? 7.583 -16.113 -6.535 1.00 85.50 194 GLU A C 1
ATOM 1471 O O . GLU A 1 194 ? 7.439 -15.910 -5.327 1.00 85.50 194 GLU A O 1
ATOM 1476 N N . VAL A 1 195 ? 7.751 -17.350 -7.016 1.00 84.44 195 VAL A N 1
ATOM 1477 C CA . VAL A 1 195 ? 7.753 -18.551 -6.164 1.00 84.44 195 VAL A CA 1
ATOM 1478 C C . VAL A 1 195 ? 8.917 -18.514 -5.174 1.00 84.44 195 VAL A C 1
ATOM 1480 O O . VAL A 1 195 ? 8.737 -18.811 -3.988 1.00 84.44 195 VAL A O 1
ATOM 1483 N N . ARG A 1 196 ? 10.109 -18.109 -5.625 1.00 87.00 196 ARG A N 1
ATOM 1484 C CA . ARG A 1 196 ? 11.300 -17.985 -4.776 1.00 87.00 196 ARG A CA 1
ATOM 1485 C C . ARG A 1 196 ? 11.114 -16.929 -3.692 1.00 87.00 196 ARG A C 1
ATOM 1487 O O . ARG A 1 196 ? 11.394 -17.209 -2.525 1.00 87.00 196 ARG A O 1
ATOM 1494 N N . MET A 1 197 ? 10.611 -15.749 -4.054 1.00 85.06 197 MET A N 1
ATOM 1495 C CA . MET A 1 197 ? 10.307 -14.679 -3.106 1.00 85.06 197 MET A CA 1
ATOM 1496 C C . MET A 1 197 ? 9.213 -15.118 -2.132 1.00 85.06 197 MET A C 1
ATOM 1498 O O . MET A 1 197 ? 9.363 -14.923 -0.929 1.00 85.06 197 MET A O 1
ATOM 1502 N N . SER A 1 198 ? 8.179 -15.810 -2.611 1.00 81.88 198 SER A N 1
ATOM 1503 C CA . SER A 1 198 ? 7.105 -16.333 -1.762 1.00 81.88 198 SER A CA 1
ATOM 1504 C C . SER A 1 198 ? 7.622 -17.297 -0.699 1.00 81.88 198 SER A C 1
ATOM 1506 O O . SER A 1 198 ? 7.304 -17.146 0.478 1.00 81.88 198 SER A O 1
ATOM 1508 N N . ARG A 1 199 ? 8.498 -18.234 -1.084 1.00 81.00 199 ARG A N 1
ATOM 1509 C CA . ARG A 1 199 ? 9.164 -19.148 -0.141 1.00 81.00 199 ARG A CA 1
ATOM 1510 C C . ARG A 1 199 ? 10.076 -18.404 0.836 1.00 81.00 199 ARG A C 1
ATOM 1512 O O . ARG A 1 199 ? 10.104 -18.733 2.018 1.00 81.00 199 ARG A O 1
ATOM 1519 N N . ALA A 1 200 ? 10.807 -17.393 0.363 1.00 78.81 200 ALA A N 1
ATOM 1520 C CA . ALA A 1 200 ? 11.707 -16.594 1.195 1.00 78.81 200 ALA A CA 1
ATOM 1521 C C . ALA A 1 200 ? 10.967 -15.733 2.231 1.00 78.81 200 ALA A C 1
ATOM 1523 O O . ALA A 1 200 ? 11.538 -15.411 3.273 1.00 78.81 200 ALA A O 1
ATOM 1524 N N . VAL A 1 201 ? 9.724 -15.367 1.930 1.00 75.25 201 VAL A N 1
ATOM 1525 C CA . VAL A 1 201 ? 8.821 -14.593 2.781 1.00 75.25 201 VAL A CA 1
ATOM 1526 C C . VAL A 1 201 ? 8.045 -15.480 3.778 1.00 75.25 201 VAL A C 1
ATOM 1528 O O . VAL A 1 201 ? 7.575 -14.981 4.798 1.00 75.25 201 VAL A O 1
ATOM 1531 N N . GLY A 1 202 ? 7.987 -16.800 3.574 1.00 66.94 202 GLY A N 1
ATOM 1532 C CA . GLY A 1 202 ? 7.604 -17.768 4.611 1.00 66.94 202 GLY A CA 1
ATOM 1533 C C . GLY A 1 202 ? 6.359 -18.607 4.333 1.00 66.94 202 GLY A C 1
ATOM 1534 O O . GLY A 1 202 ? 5.974 -18.855 3.193 1.00 66.94 202 GLY A O 1
ATOM 1535 N N . THR A 1 203 ? 5.755 -19.101 5.416 1.00 55.66 203 THR A N 1
ATOM 1536 C CA . THR A 1 203 ? 4.598 -20.011 5.422 1.00 55.66 203 THR A CA 1
ATOM 1537 C C . THR A 1 203 ? 3.331 -19.355 4.868 1.00 55.66 203 THR A C 1
ATOM 1539 O O . THR A 1 203 ? 3.196 -18.132 4.832 1.00 55.66 203 THR A O 1
ATOM 1542 N N . ARG A 1 204 ? 2.313 -20.163 4.532 1.00 51.94 204 ARG A N 1
ATOM 1543 C CA . ARG A 1 204 ? 0.987 -19.679 4.095 1.00 51.94 204 ARG A CA 1
ATOM 1544 C C . ARG A 1 204 ? 0.352 -18.685 5.085 1.00 51.94 204 ARG A C 1
ATOM 1546 O O . ARG A 1 204 ? -0.414 -17.825 4.664 1.00 51.94 204 ARG A O 1
ATOM 1553 N N . GLN A 1 205 ? 0.663 -18.777 6.381 1.00 48.75 205 GLN A N 1
ATOM 1554 C CA . GLN A 1 205 ? 0.163 -17.873 7.425 1.00 48.75 205 GLN A CA 1
ATOM 1555 C C . GLN A 1 205 ? 0.916 -16.531 7.464 1.00 48.75 205 GLN A C 1
ATOM 1557 O O . GLN A 1 205 ? 0.302 -15.496 7.701 1.00 48.75 205 GLN A O 1
ATOM 1562 N N . GLU A 1 206 ? 2.214 -16.517 7.167 1.00 50.44 206 GLU A N 1
ATOM 1563 C CA . GLU A 1 206 ? 3.035 -15.299 7.052 1.00 50.44 206 GLU A CA 1
ATOM 1564 C C . GLU A 1 206 ? 2.790 -14.583 5.721 1.00 50.44 206 GLU A C 1
ATOM 1566 O O . GLU A 1 206 ? 2.671 -13.360 5.666 1.00 50.44 206 GLU A O 1
ATOM 1571 N N . PHE A 1 207 ? 2.551 -15.353 4.665 1.00 49.72 207 PHE A N 1
ATOM 1572 C CA . PHE A 1 207 ? 2.079 -14.855 3.381 1.00 49.72 207 PHE A CA 1
ATOM 1573 C C . PHE A 1 207 ? 0.655 -14.264 3.485 1.00 49.72 207 PHE A C 1
ATOM 1575 O O . PHE A 1 207 ? 0.334 -13.273 2.836 1.00 49.72 207 PHE A O 1
ATOM 1582 N N . ARG A 1 208 ? -0.185 -14.788 4.396 1.00 48.69 208 ARG A N 1
ATOM 1583 C CA . ARG A 1 208 ? -1.446 -14.162 4.856 1.00 48.69 208 ARG A CA 1
ATOM 1584 C C . ARG A 1 208 ? -1.248 -12.975 5.806 1.00 48.69 208 ARG A C 1
ATOM 1586 O O . ARG A 1 208 ? -2.233 -12.332 6.141 1.00 48.69 208 ARG A O 1
ATOM 1593 N N . ARG A 1 209 ? -0.037 -12.677 6.280 1.00 45.81 209 ARG A N 1
ATOM 1594 C CA . ARG A 1 209 ? 0.266 -11.443 7.033 1.00 45.81 209 ARG A CA 1
ATOM 1595 C C . ARG A 1 209 ? 0.789 -10.342 6.110 1.00 45.81 209 ARG A C 1
ATOM 1597 O O . ARG A 1 209 ? 0.461 -9.189 6.345 1.00 45.81 209 ARG A O 1
ATOM 1604 N N . LEU A 1 210 ? 1.492 -10.706 5.034 1.00 46.12 210 LEU A N 1
ATOM 1605 C CA . LEU A 1 210 ? 1.938 -9.792 3.968 1.00 46.12 210 LEU A CA 1
ATOM 1606 C C . LEU A 1 210 ? 0.904 -9.623 2.829 1.00 46.12 210 LEU A C 1
ATOM 1608 O O . LEU A 1 210 ? 0.989 -8.682 2.054 1.00 46.12 210 LEU A O 1
ATOM 1612 N N . ARG A 1 211 ? -0.114 -10.499 2.779 1.00 57.47 211 ARG A N 1
ATOM 1613 C CA . ARG A 1 211 ? -1.428 -10.381 2.096 1.00 57.47 211 ARG A CA 1
ATOM 1614 C C . ARG A 1 211 ? -1.438 -9.889 0.661 1.00 57.47 211 ARG A C 1
ATOM 1616 O O . ARG A 1 211 ? -2.351 -9.187 0.244 1.00 57.47 211 ARG A O 1
ATOM 1623 N N . VAL A 1 212 ? -0.515 -10.404 -0.128 1.00 47.78 212 VAL A N 1
ATOM 1624 C CA . VAL A 1 212 ? -0.549 -10.232 -1.577 1.00 47.78 212 VAL A CA 1
ATOM 1625 C C . VAL A 1 212 ? -1.387 -11.373 -2.244 1.00 47.78 212 VAL A C 1
ATOM 1627 O O . VAL A 1 212 ? -1.990 -11.193 -3.295 1.00 47.78 212 VAL A O 1
ATOM 1630 N N . TRP A 1 213 ? -1.587 -12.526 -1.577 1.00 39.62 213 TRP A N 1
ATOM 1631 C CA . TRP A 1 213 ? -2.171 -13.764 -2.159 1.00 39.62 213 TRP A CA 1
ATOM 1632 C C . TRP A 1 213 ? -3.628 -13.726 -2.654 1.00 39.62 213 TRP A C 1
ATOM 1634 O O . TRP A 1 213 ? -3.958 -14.469 -3.580 1.00 39.62 213 TRP A O 1
ATOM 1644 N N . ASP A 1 214 ? -4.522 -12.929 -2.056 1.00 43.53 214 ASP A N 1
ATOM 1645 C CA . ASP A 1 214 ? -5.948 -12.948 -2.448 1.00 43.53 214 ASP A CA 1
ATOM 1646 C C . ASP A 1 214 ? -6.153 -12.482 -3.904 1.00 43.53 214 ASP A C 1
ATOM 1648 O O . ASP A 1 214 ? -7.102 -12.917 -4.554 1.00 43.53 214 ASP A O 1
ATOM 1652 N N . ALA A 1 215 ? -5.222 -11.700 -4.463 1.00 45.78 215 ALA A N 1
ATOM 1653 C CA . ALA A 1 215 ? -5.242 -11.283 -5.865 1.00 45.78 215 ALA A CA 1
ATOM 1654 C C . ALA A 1 215 ? -5.179 -12.474 -6.845 1.00 45.78 215 ALA A C 1
ATOM 1656 O O . ALA A 1 215 ? -5.928 -12.518 -7.822 1.00 45.78 215 ALA A O 1
ATOM 1657 N N . ARG A 1 216 ? -4.333 -13.479 -6.559 1.00 42.41 216 ARG A N 1
ATOM 1658 C CA . ARG A 1 216 ? -4.064 -14.610 -7.467 1.00 42.41 216 ARG A CA 1
ATOM 1659 C C . ARG A 1 216 ? -5.298 -15.482 -7.710 1.00 42.41 216 ARG A C 1
ATOM 1661 O O . ARG A 1 216 ? -5.485 -15.958 -8.821 1.00 42.41 216 ARG A O 1
ATOM 1668 N N . LYS A 1 217 ? -6.159 -15.660 -6.699 1.00 42.03 217 LYS A N 1
ATOM 1669 C CA . LYS A 1 217 ? -7.412 -16.431 -6.828 1.00 42.03 217 LYS A CA 1
ATOM 1670 C C . LYS A 1 217 ? -8.485 -15.707 -7.645 1.00 42.03 217 LYS A C 1
ATOM 1672 O O . LYS A 1 217 ? -9.303 -16.364 -8.281 1.00 42.03 217 LYS A O 1
ATOM 1677 N N . HIS A 1 218 ? -8.491 -14.374 -7.615 1.00 40.09 218 HIS A N 1
ATOM 1678 C CA . HIS A 1 218 ? -9.457 -13.565 -8.357 1.00 40.09 218 HIS A CA 1
ATOM 1679 C C . HIS A 1 218 ? -9.044 -13.351 -9.823 1.00 40.09 218 HIS A C 1
ATOM 1681 O O . HIS A 1 218 ? -9.916 -13.260 -10.679 1.00 40.09 218 HIS A O 1
ATOM 1687 N N . MET A 1 219 ? -7.742 -13.353 -10.138 1.00 40.38 219 MET A N 1
ATOM 1688 C CA . MET A 1 219 ? -7.248 -13.238 -11.521 1.00 40.38 219 MET A CA 1
ATOM 1689 C C . MET A 1 219 ? -7.463 -14.508 -12.364 1.00 40.38 219 MET A C 1
ATOM 1691 O O . MET A 1 219 ? -7.611 -14.415 -13.577 1.00 40.38 219 MET A O 1
ATOM 1695 N N . THR A 1 220 ? -7.534 -15.695 -11.750 1.00 35.19 220 THR A N 1
ATOM 1696 C CA . THR A 1 220 ? -7.739 -16.975 -12.461 1.00 35.19 220 THR A CA 1
ATOM 1697 C C . THR A 1 220 ? -9.193 -17.264 -12.865 1.00 35.19 220 THR A C 1
ATOM 1699 O O . THR A 1 220 ? -9.434 -18.252 -13.548 1.00 35.19 220 THR A O 1
ATOM 1702 N N . MET A 1 221 ? -10.164 -16.434 -12.463 1.00 33.25 221 MET A N 1
ATOM 1703 C CA . MET A 1 221 ? -11.601 -16.636 -12.746 1.00 33.25 221 MET A CA 1
ATOM 1704 C C . MET A 1 221 ? -12.100 -15.870 -13.990 1.00 33.25 221 MET A C 1
ATOM 1706 O O . MET A 1 221 ? -13.274 -15.954 -14.332 1.00 33.25 221 MET A O 1
ATOM 1710 N N . GLY A 1 222 ? -11.232 -15.124 -14.684 1.00 32.66 222 GLY A N 1
ATOM 1711 C CA . GLY A 1 222 ? -11.580 -14.369 -15.893 1.00 32.66 222 GLY A CA 1
ATOM 1712 C C . GLY A 1 222 ? -11.577 -15.233 -17.154 1.00 32.66 222 GLY A C 1
ATOM 1713 O O . GLY A 1 222 ? -10.711 -15.067 -18.009 1.00 32.66 222 GLY A O 1
ATOM 1714 N N . GLY A 1 223 ? -12.519 -16.169 -17.270 1.00 33.50 223 GLY A N 1
ATOM 1715 C CA . GLY A 1 223 ? -12.685 -17.011 -18.451 1.00 33.50 223 GLY A CA 1
ATOM 1716 C C . GLY A 1 223 ? -14.142 -17.081 -18.896 1.00 33.50 223 GLY A C 1
ATOM 1717 O O . GLY A 1 223 ? -14.941 -17.683 -18.196 1.00 33.50 223 GLY A O 1
ATOM 1718 N N . ARG A 1 224 ? -14.402 -16.558 -20.107 1.00 31.75 224 ARG A N 1
ATOM 1719 C CA . ARG A 1 224 ? -15.620 -16.718 -20.933 1.00 31.75 224 ARG A CA 1
ATOM 1720 C C . ARG A 1 224 ? -16.866 -16.009 -20.382 1.00 31.75 224 ARG A C 1
ATOM 1722 O O . ARG A 1 224 ? -17.512 -16.513 -19.484 1.00 31.75 224 ARG A O 1
ATOM 1729 N N . ASP A 1 225 ? -17.150 -14.813 -20.905 1.00 29.20 225 ASP A N 1
ATOM 1730 C CA . ASP A 1 225 ? -18.479 -14.393 -21.402 1.00 29.20 225 ASP A CA 1
ATOM 1731 C C . ASP A 1 225 ? -18.603 -12.859 -21.435 1.00 29.20 225 ASP A C 1
ATOM 1733 O O . ASP A 1 225 ? -18.447 -12.146 -20.444 1.00 29.20 225 ASP A O 1
ATOM 1737 N N . GLY A 1 226 ? -18.841 -12.334 -22.640 1.00 32.81 226 GLY A N 1
ATOM 1738 C CA . GLY A 1 226 ? -18.711 -10.916 -22.997 1.00 32.81 226 GLY A CA 1
ATOM 1739 C C . GLY A 1 226 ? -19.845 -9.988 -22.547 1.00 32.81 226 GLY A C 1
ATOM 1740 O O . GLY A 1 226 ? -19.817 -8.818 -22.914 1.00 32.81 226 GLY A O 1
ATOM 1741 N N . GLY A 1 227 ? -20.818 -10.465 -21.763 1.00 27.16 227 GLY A N 1
ATOM 1742 C CA . GLY A 1 227 ? -21.977 -9.673 -21.313 1.00 27.16 227 GLY A CA 1
ATOM 1743 C C . GLY A 1 227 ? -21.879 -9.092 -19.893 1.00 27.16 227 GLY A C 1
ATOM 1744 O O . GLY A 1 227 ? -22.641 -8.198 -19.548 1.00 27.16 227 GLY A O 1
ATOM 1745 N N . GLN A 1 228 ? -20.936 -9.554 -19.059 1.00 30.11 228 GLN A N 1
ATOM 1746 C CA . GLN A 1 228 ? -20.847 -9.212 -17.623 1.00 30.11 228 GLN A CA 1
ATOM 1747 C C . GLN A 1 228 ? -19.816 -8.120 -17.276 1.00 30.11 228 GLN A C 1
ATOM 1749 O O . GLN A 1 228 ? -19.552 -7.866 -16.103 1.00 30.11 228 GLN A O 1
ATOM 1754 N N . ALA A 1 229 ? -19.204 -7.460 -18.263 1.00 30.86 229 ALA A N 1
ATOM 1755 C CA . ALA A 1 229 ? -17.976 -6.680 -18.071 1.00 30.86 229 ALA A CA 1
ATOM 1756 C C . ALA A 1 229 ? -18.073 -5.515 -17.056 1.00 30.86 229 ALA A C 1
ATOM 1758 O O . ALA A 1 229 ? -17.096 -5.267 -16.349 1.00 30.86 229 ALA A O 1
ATOM 1759 N N . ALA A 1 230 ? -19.220 -4.837 -16.931 1.00 27.89 230 ALA A N 1
ATOM 1760 C CA . ALA A 1 230 ? -19.392 -3.717 -15.993 1.00 27.89 230 ALA A CA 1
ATOM 1761 C C . ALA A 1 230 ? -19.617 -4.178 -14.536 1.00 27.89 230 ALA A C 1
ATOM 1763 O O . ALA A 1 230 ? -18.984 -3.656 -13.619 1.00 27.89 230 ALA A O 1
ATOM 1764 N N . ALA A 1 231 ? -20.433 -5.217 -14.320 1.00 27.38 231 ALA A N 1
ATOM 1765 C CA . ALA A 1 231 ? -20.624 -5.842 -13.005 1.00 27.38 231 ALA A CA 1
ATOM 1766 C C . ALA A 1 231 ? -19.372 -6.621 -12.540 1.00 27.38 231 ALA A C 1
ATOM 1768 O O . ALA A 1 231 ? -19.033 -6.634 -11.357 1.00 27.38 231 ALA A O 1
ATOM 1769 N N . CYS A 1 232 ? -18.630 -7.203 -13.487 1.00 34.94 232 CYS A N 1
ATOM 1770 C CA . CYS A 1 232 ? -17.335 -7.855 -13.289 1.00 34.94 232 CYS A CA 1
ATOM 1771 C C . CYS A 1 232 ? -16.268 -6.885 -12.747 1.00 34.94 232 CYS A C 1
ATOM 1773 O O . CYS A 1 232 ? -15.578 -7.214 -11.783 1.00 34.94 232 CYS A O 1
ATOM 1775 N N . HIS A 1 233 ? -16.172 -5.662 -13.285 1.00 38.84 233 HIS A N 1
ATOM 1776 C CA . HIS A 1 233 ? -15.174 -4.681 -12.835 1.00 38.84 233 HIS A CA 1
ATOM 1777 C C . HIS A 1 233 ? -15.432 -4.143 -11.418 1.00 38.84 233 HIS A C 1
ATOM 1779 O O . HIS A 1 233 ? -14.471 -3.905 -10.692 1.00 38.84 233 HIS A O 1
ATOM 1785 N N . ALA A 1 234 ? -16.695 -4.001 -10.996 1.00 34.88 234 ALA A N 1
ATOM 1786 C CA . ALA A 1 234 ? -17.053 -3.583 -9.634 1.00 34.88 234 ALA A CA 1
ATOM 1787 C C . ALA A 1 234 ? -16.852 -4.704 -8.584 1.00 34.88 234 ALA A C 1
ATOM 1789 O O . ALA A 1 234 ? -16.603 -4.442 -7.404 1.00 34.88 234 ALA A O 1
ATOM 1790 N N . ALA A 1 235 ? -16.909 -5.972 -9.010 1.00 49.50 235 ALA A N 1
ATOM 1791 C CA . ALA A 1 235 ? -16.530 -7.122 -8.187 1.00 49.50 235 ALA A CA 1
ATOM 1792 C C . ALA A 1 235 ? -14.998 -7.285 -8.068 1.00 49.50 235 ALA A C 1
ATOM 1794 O O . ALA A 1 235 ? -14.503 -7.770 -7.038 1.00 49.50 235 ALA A O 1
ATOM 1795 N N . MET A 1 236 ? -14.253 -6.864 -9.097 1.00 69.81 236 MET A N 1
ATOM 1796 C CA . MET A 1 236 ? -12.791 -6.810 -9.108 1.00 69.81 236 MET A CA 1
ATOM 1797 C C . MET A 1 236 ? -12.262 -5.727 -8.160 1.00 69.81 236 MET A C 1
ATOM 1799 O O . MET A 1 236 ? -12.904 -4.718 -7.900 1.00 69.81 236 MET A O 1
ATOM 1803 N N . ASN A 1 237 ? -11.061 -5.942 -7.625 1.00 87.50 237 ASN A N 1
ATOM 1804 C CA . ASN A 1 237 ? -10.355 -4.982 -6.777 1.00 87.50 237 ASN A CA 1
ATOM 1805 C C . ASN A 1 237 ? -9.077 -4.528 -7.507 1.00 87.50 237 ASN A C 1
ATOM 1807 O O . ASN A 1 237 ? -8.023 -5.150 -7.322 1.00 87.50 237 ASN A O 1
ATOM 1811 N N . PRO A 1 238 ? -9.166 -3.495 -8.372 1.00 91.81 238 PRO A N 1
ATOM 1812 C CA . PRO A 1 238 ? -8.039 -2.987 -9.152 1.00 91.81 238 PRO A CA 1
ATOM 1813 C C . PRO A 1 238 ? -6.800 -2.659 -8.321 1.00 91.81 238 PRO A C 1
ATOM 1815 O O . PRO A 1 238 ? -5.695 -3.047 -8.689 1.00 91.81 238 PRO A O 1
ATOM 1818 N N . LEU A 1 239 ? -6.972 -1.997 -7.178 1.00 93.12 239 LEU A N 1
ATOM 1819 C CA . LEU A 1 239 ? -5.858 -1.600 -6.321 1.00 93.12 239 LEU A CA 1
ATOM 1820 C C . LEU A 1 239 ? -5.082 -2.813 -5.783 1.00 93.12 239 LEU A C 1
ATOM 1822 O O . LEU A 1 239 ? -3.852 -2.825 -5.807 1.00 93.12 239 LEU A O 1
ATOM 1826 N N . LEU A 1 240 ? -5.787 -3.866 -5.359 1.00 89.88 240 LEU A N 1
ATOM 1827 C CA . LEU A 1 240 ? -5.155 -5.116 -4.932 1.00 89.88 240 LEU A CA 1
ATOM 1828 C C . LEU A 1 240 ? -4.398 -5.798 -6.081 1.00 89.88 240 LEU A C 1
ATOM 1830 O O . LEU A 1 240 ? -3.321 -6.353 -5.867 1.00 89.88 240 LEU A O 1
ATOM 1834 N N . ALA A 1 241 ? -4.944 -5.750 -7.298 1.00 87.25 241 ALA A N 1
ATOM 1835 C CA . ALA A 1 241 ? -4.289 -6.292 -8.482 1.00 87.25 241 ALA A CA 1
ATOM 1836 C C . ALA A 1 241 ? -3.005 -5.525 -8.842 1.00 87.25 241 ALA A C 1
ATOM 1838 O O . ALA A 1 241 ? -1.982 -6.162 -9.097 1.00 87.25 241 ALA A O 1
ATOM 1839 N N . VAL A 1 242 ? -3.029 -4.186 -8.785 1.00 91.75 242 VAL A N 1
ATOM 1840 C CA . VAL A 1 242 ? -1.830 -3.345 -8.940 1.00 91.75 242 VAL A CA 1
ATOM 1841 C C . VAL A 1 242 ? -0.785 -3.730 -7.901 1.00 91.75 242 VAL A C 1
ATOM 1843 O O . VAL A 1 242 ? 0.339 -4.057 -8.271 1.00 91.75 242 VAL A O 1
ATOM 1846 N N . LEU A 1 243 ? -1.155 -3.764 -6.617 1.00 90.50 243 LEU A N 1
ATOM 1847 C CA . LEU A 1 243 ? -0.217 -4.096 -5.546 1.00 90.50 243 LEU A CA 1
ATOM 1848 C C . LEU A 1 243 ? 0.431 -5.474 -5.760 1.00 90.50 243 LEU A C 1
ATOM 1850 O O . LEU A 1 243 ? 1.644 -5.617 -5.618 1.00 90.50 243 LEU A O 1
ATOM 1854 N N . TRP A 1 244 ? -0.356 -6.480 -6.153 1.00 85.69 244 TRP A N 1
ATOM 1855 C CA . TRP A 1 244 ? 0.159 -7.816 -6.463 1.00 85.69 244 TRP A CA 1
ATOM 1856 C C . TRP A 1 244 ? 1.124 -7.821 -7.647 1.00 85.69 244 TRP A C 1
ATOM 1858 O O . TRP A 1 244 ? 2.189 -8.434 -7.563 1.00 85.69 244 TRP A O 1
ATOM 1868 N N . ALA A 1 245 ? 0.787 -7.126 -8.731 1.00 88.69 245 ALA A N 1
ATOM 1869 C CA . ALA A 1 245 ? 1.660 -7.020 -9.891 1.00 88.69 245 ALA A CA 1
ATOM 1870 C C . ALA A 1 245 ? 2.994 -6.340 -9.542 1.00 88.69 245 ALA A C 1
ATOM 1872 O O . ALA A 1 245 ? 4.054 -6.849 -9.903 1.00 88.69 245 ALA A O 1
ATOM 1873 N N . ARG A 1 246 ? 2.953 -5.253 -8.763 1.00 91.75 246 ARG A N 1
ATOM 1874 C CA . ARG A 1 246 ? 4.154 -4.547 -8.292 1.00 91.75 246 ARG A CA 1
ATOM 1875 C C . ARG A 1 246 ? 5.017 -5.417 -7.387 1.00 91.75 246 ARG A C 1
ATOM 1877 O O . ARG A 1 246 ? 6.229 -5.456 -7.565 1.00 91.75 246 ARG A O 1
ATOM 1884 N N . TRP A 1 247 ? 4.402 -6.172 -6.481 1.00 88.50 247 TRP A N 1
ATOM 1885 C CA . TRP A 1 247 ? 5.121 -7.104 -5.614 1.00 88.50 247 TRP A CA 1
ATOM 1886 C C . TRP A 1 247 ? 5.808 -8.230 -6.404 1.00 88.50 247 TRP A C 1
ATOM 1888 O O . TRP A 1 247 ? 6.970 -8.550 -6.146 1.00 88.50 247 TRP A O 1
ATOM 1898 N N . ARG A 1 248 ? 5.125 -8.803 -7.407 1.00 87.38 248 ARG A N 1
ATOM 1899 C CA . ARG A 1 248 ? 5.724 -9.785 -8.331 1.00 87.38 248 ARG A CA 1
ATOM 1900 C C . ARG A 1 248 ? 6.904 -9.193 -9.084 1.00 87.38 248 ARG A C 1
ATOM 1902 O O . ARG A 1 248 ? 7.942 -9.835 -9.205 1.00 87.38 248 ARG A O 1
ATOM 1909 N N . GLU A 1 249 ? 6.766 -7.960 -9.553 1.00 90.81 249 GLU A N 1
ATOM 1910 C CA . GLU A 1 249 ? 7.841 -7.280 -10.259 1.00 90.81 249 GLU A CA 1
ATOM 1911 C C . GLU A 1 249 ? 9.048 -7.017 -9.344 1.00 90.81 249 GLU A C 1
ATOM 1913 O O . GLU A 1 249 ? 10.184 -7.255 -9.756 1.00 90.81 249 GLU A O 1
ATOM 1918 N N . SER A 1 250 ? 8.831 -6.659 -8.074 1.00 92.06 250 SER A N 1
ATOM 1919 C CA . SER A 1 250 ? 9.912 -6.549 -7.088 1.00 92.06 250 SER A CA 1
ATOM 1920 C C . SER A 1 250 ? 10.692 -7.858 -6.898 1.00 92.06 250 SER A C 1
ATOM 1922 O O . SER A 1 250 ? 11.904 -7.826 -6.658 1.00 92.06 250 SER A O 1
ATOM 1924 N N . ALA A 1 251 ? 10.037 -9.020 -7.014 1.00 90.25 251 ALA A N 1
ATOM 1925 C CA . ALA A 1 251 ? 10.714 -10.316 -6.942 1.00 90.25 251 ALA A CA 1
ATOM 1926 C C . ALA A 1 251 ? 11.804 -10.441 -8.018 1.00 90.25 251 ALA A C 1
ATOM 1928 O O . ALA A 1 251 ? 12.894 -10.946 -7.743 1.00 90.25 251 ALA A O 1
ATOM 1929 N N . THR A 1 252 ? 11.533 -9.926 -9.218 1.00 90.62 252 THR A N 1
ATOM 1930 C CA . THR A 1 252 ? 12.473 -9.915 -10.343 1.00 90.62 252 THR A CA 1
ATOM 1931 C C . THR A 1 252 ? 13.457 -8.752 -10.244 1.00 90.62 252 THR A C 1
ATOM 1933 O O . THR A 1 252 ? 14.667 -8.971 -10.241 1.00 90.62 252 THR A O 1
ATOM 1936 N N . LEU A 1 253 ? 12.969 -7.514 -10.144 1.00 91.94 253 LEU A N 1
ATOM 1937 C CA . LEU A 1 253 ? 13.807 -6.320 -10.281 1.00 91.94 253 LEU A CA 1
ATOM 1938 C C . LEU A 1 253 ? 14.694 -6.054 -9.066 1.00 91.94 253 LEU A C 1
ATOM 1940 O O . LEU A 1 253 ? 15.798 -5.541 -9.223 1.00 91.94 253 LEU A O 1
ATOM 1944 N N . ILE A 1 254 ? 14.241 -6.425 -7.867 1.00 92.75 254 ILE A N 1
ATOM 1945 C CA . ILE A 1 254 ? 14.955 -6.133 -6.620 1.00 92.75 254 ILE A CA 1
ATOM 1946 C C . ILE A 1 254 ? 15.617 -7.398 -6.078 1.00 92.75 254 ILE A C 1
ATOM 1948 O O . ILE A 1 254 ? 16.822 -7.409 -5.816 1.00 92.75 254 ILE A O 1
ATOM 1952 N N . HIS A 1 255 ? 14.845 -8.472 -5.893 1.00 90.69 255 HIS A N 1
ATOM 1953 C CA . HIS A 1 255 ? 15.333 -9.660 -5.191 1.00 90.69 255 HIS A CA 1
ATOM 1954 C C . HIS A 1 255 ? 16.217 -10.553 -6.058 1.00 90.69 255 HIS A C 1
ATOM 1956 O O . HIS A 1 255 ? 17.332 -10.863 -5.642 1.00 90.69 255 HIS A O 1
ATOM 1962 N N . ALA A 1 256 ? 15.757 -10.952 -7.246 1.00 90.69 256 ALA A N 1
ATOM 1963 C CA . ALA A 1 256 ? 16.531 -11.823 -8.131 1.00 90.69 256 ALA A CA 1
ATOM 1964 C C . ALA A 1 256 ? 17.845 -11.169 -8.589 1.00 90.69 256 ALA A C 1
ATOM 1966 O O . ALA A 1 256 ? 18.839 -11.860 -8.792 1.00 90.69 256 ALA A O 1
ATOM 1967 N N . ARG A 1 257 ? 17.869 -9.833 -8.674 1.00 90.88 257 ARG A N 1
ATOM 1968 C CA . ARG A 1 257 ? 19.052 -9.039 -9.043 1.00 90.88 257 ARG A CA 1
ATOM 1969 C C . ARG A 1 257 ? 19.923 -8.605 -7.865 1.00 90.88 257 ARG A C 1
ATOM 1971 O O . ARG A 1 257 ? 20.952 -7.974 -8.072 1.00 90.88 257 ARG A O 1
ATOM 1978 N N . GLY A 1 258 ? 19.528 -8.921 -6.632 1.00 90.38 258 GLY A N 1
ATOM 1979 C CA . GLY A 1 258 ? 20.318 -8.622 -5.438 1.00 90.38 258 GLY A CA 1
ATOM 1980 C C . GLY A 1 258 ? 20.443 -7.136 -5.084 1.00 90.38 258 GLY A C 1
ATOM 1981 O O . GLY A 1 258 ? 21.267 -6.810 -4.231 1.00 90.38 258 GLY A O 1
ATOM 1982 N N . VAL A 1 259 ? 19.620 -6.251 -5.666 1.00 90.31 259 VAL A N 1
ATOM 1983 C CA . VAL A 1 259 ? 19.701 -4.784 -5.500 1.00 90.31 259 VAL A CA 1
ATOM 1984 C C . VAL A 1 259 ? 19.678 -4.393 -4.023 1.00 90.31 259 VAL A C 1
ATOM 1986 O O . VAL A 1 259 ? 20.612 -3.765 -3.526 1.00 90.31 259 VAL A O 1
ATOM 1989 N N . ALA A 1 260 ? 18.670 -4.857 -3.276 1.00 85.94 260 ALA A N 1
ATOM 1990 C CA . ALA A 1 260 ? 18.552 -4.537 -1.853 1.00 85.94 260 ALA A CA 1
ATOM 1991 C C . ALA A 1 260 ? 19.773 -5.016 -1.043 1.00 85.94 260 ALA A C 1
ATOM 1993 O O . ALA A 1 260 ? 20.272 -4.305 -0.177 1.00 85.94 260 ALA A O 1
ATOM 1994 N N . SER A 1 261 ? 20.290 -6.215 -1.328 1.00 86.69 261 SER A N 1
ATOM 1995 C CA . SER A 1 261 ? 21.400 -6.792 -0.554 1.00 86.69 261 SER A CA 1
ATOM 1996 C C . SER A 1 261 ? 22.746 -6.137 -0.865 1.00 86.69 261 SER A C 1
ATOM 1998 O O . SER A 1 261 ? 23.520 -5.892 0.058 1.00 86.69 261 SER A O 1
ATOM 2000 N N . ALA A 1 262 ? 23.015 -5.799 -2.127 1.00 88.25 262 ALA A N 1
ATOM 2001 C CA . ALA A 1 262 ? 24.247 -5.111 -2.515 1.00 88.25 262 ALA A CA 1
ATOM 2002 C C . ALA A 1 262 ? 24.351 -3.708 -1.898 1.00 88.25 262 ALA A C 1
ATOM 2004 O O . ALA A 1 262 ? 25.441 -3.247 -1.567 1.00 88.25 262 ALA A O 1
ATOM 2005 N N . LYS A 1 263 ? 23.207 -3.054 -1.671 1.00 86.50 263 LYS A N 1
ATOM 2006 C CA . LYS A 1 263 ? 23.121 -1.705 -1.104 1.00 86.50 263 LYS A CA 1
ATOM 2007 C C . LYS A 1 263 ? 22.956 -1.680 0.424 1.00 86.50 263 LYS A C 1
ATOM 2009 O O . LYS A 1 263 ? 22.584 -0.656 0.993 1.00 86.50 263 LYS A O 1
ATOM 2014 N N . ALA A 1 264 ? 23.279 -2.770 1.129 1.00 91.00 264 ALA A N 1
ATOM 2015 C CA . ALA A 1 264 ? 23.106 -2.868 2.585 1.00 91.00 264 ALA A CA 1
ATOM 2016 C C . ALA A 1 264 ? 23.836 -1.768 3.385 1.00 91.00 264 ALA A C 1
ATOM 2018 O O . ALA A 1 264 ? 23.307 -1.293 4.388 1.00 91.00 264 ALA A O 1
ATOM 2019 N N . ARG A 1 265 ? 25.020 -1.321 2.936 1.00 91.00 265 ARG A N 1
ATOM 2020 C CA . ARG A 1 265 ? 25.755 -0.210 3.577 1.00 91.00 265 ARG A CA 1
ATOM 2021 C C . ARG A 1 265 ? 25.038 1.131 3.419 1.00 91.00 265 ARG A C 1
ATOM 2023 O O . ARG A 1 265 ? 24.954 1.895 4.375 1.00 91.00 265 ARG A O 1
ATOM 2030 N N . GLU A 1 266 ? 24.505 1.404 2.231 1.00 92.00 266 GLU A N 1
ATOM 2031 C CA . GLU A 1 266 ? 23.710 2.609 1.969 1.00 92.00 266 GLU A CA 1
ATOM 2032 C C . GLU A 1 266 ? 22.415 2.586 2.787 1.00 92.00 266 GLU A C 1
ATOM 2034 O O . GLU A 1 266 ? 22.045 3.592 3.386 1.00 92.00 266 GLU A O 1
ATOM 2039 N N . PHE A 1 267 ? 21.785 1.415 2.903 1.00 92.75 267 PHE A N 1
ATOM 2040 C CA . PHE A 1 267 ? 20.627 1.215 3.768 1.00 92.75 267 PHE A CA 1
ATOM 2041 C C . PHE A 1 267 ? 20.968 1.485 5.242 1.00 92.75 267 PHE A C 1
ATOM 2043 O O . PHE A 1 267 ? 20.257 2.228 5.910 1.00 92.75 267 PHE A O 1
ATOM 2050 N N . GLN A 1 268 ? 22.081 0.943 5.751 1.00 92.62 268 GLN A N 1
ATOM 2051 C CA . GLN A 1 268 ? 22.543 1.202 7.119 1.00 92.62 268 GLN A CA 1
ATOM 2052 C C . GLN A 1 268 ? 22.780 2.699 7.359 1.00 92.62 268 GLN A C 1
ATOM 2054 O O . GLN A 1 268 ? 22.390 3.217 8.402 1.00 92.62 268 GLN A O 1
ATOM 2059 N N . ARG A 1 269 ? 23.364 3.406 6.383 1.00 93.44 269 ARG A N 1
ATOM 2060 C CA . ARG A 1 269 ? 23.539 4.862 6.444 1.00 93.44 269 ARG A CA 1
ATOM 2061 C C . ARG A 1 269 ? 22.196 5.594 6.492 1.00 93.44 269 ARG A C 1
ATOM 2063 O O . ARG A 1 269 ? 22.049 6.499 7.305 1.00 93.44 269 ARG A O 1
ATOM 2070 N N . ALA A 1 270 ? 21.224 5.196 5.670 1.00 91.69 270 ALA A N 1
ATOM 2071 C CA . ALA A 1 270 ? 19.880 5.776 5.685 1.00 91.69 270 ALA A CA 1
ATOM 2072 C C . ALA A 1 270 ? 19.193 5.592 7.049 1.00 91.69 270 ALA A C 1
ATOM 2074 O O . ALA A 1 270 ? 18.589 6.531 7.557 1.00 91.69 270 ALA A O 1
ATOM 2075 N N . VAL A 1 271 ? 19.343 4.419 7.674 1.00 92.38 271 VAL A N 1
ATOM 2076 C CA . VAL A 1 271 ? 18.837 4.150 9.030 1.00 92.38 271 VAL A CA 1
ATOM 2077 C C . VAL A 1 271 ? 19.509 5.060 10.059 1.00 92.38 271 VAL A C 1
ATOM 2079 O O . VAL A 1 271 ? 18.817 5.724 10.823 1.00 92.38 271 VAL A O 1
ATOM 2082 N N . SER A 1 272 ? 20.841 5.147 10.055 1.00 90.62 272 SER A N 1
ATOM 2083 C CA . SER A 1 272 ? 21.592 5.972 11.013 1.00 90.62 272 SER A CA 1
ATOM 2084 C C . SER A 1 272 ? 21.332 7.476 10.882 1.00 90.62 272 SER A C 1
ATOM 2086 O O . SER A 1 272 ? 21.468 8.197 11.862 1.00 90.62 272 SER A O 1
ATOM 2088 N N . LEU A 1 273 ? 20.973 7.958 9.688 1.00 89.56 273 LEU A N 1
ATOM 2089 C CA . LEU A 1 273 ? 20.610 9.362 9.455 1.00 89.56 273 LEU A CA 1
ATOM 2090 C C . LEU A 1 273 ? 19.129 9.656 9.729 1.00 89.56 273 LEU A C 1
ATOM 2092 O O . LEU A 1 273 ? 18.739 10.821 9.780 1.00 89.56 273 LEU A O 1
ATOM 2096 N N . SER A 1 274 ? 18.297 8.622 9.858 1.00 86.94 274 SER A N 1
ATOM 2097 C CA . SER A 1 274 ? 16.873 8.796 10.124 1.00 86.94 274 SER A CA 1
ATOM 2098 C C . SER A 1 274 ? 16.631 9.103 11.599 1.00 86.94 274 SER A C 1
ATOM 2100 O O . SER A 1 274 ? 17.157 8.422 12.476 1.00 86.94 274 SER A O 1
ATOM 2102 N N . ASP A 1 275 ? 15.796 10.100 11.872 1.00 86.50 275 ASP A N 1
ATOM 2103 C CA . ASP A 1 275 ? 15.243 10.337 13.203 1.00 86.50 275 ASP A CA 1
ATOM 2104 C C . ASP A 1 275 ? 13.784 9.855 13.222 1.00 86.50 275 ASP A C 1
ATOM 2106 O O . ASP A 1 275 ? 12.906 10.567 12.728 1.00 86.50 275 ASP A O 1
ATOM 2110 N N . PRO A 1 276 ? 13.495 8.658 13.767 1.00 80.06 276 PRO A N 1
ATOM 2111 C CA . PRO A 1 276 ? 12.142 8.100 13.795 1.00 80.06 276 PRO A CA 1
ATOM 2112 C C . PRO A 1 276 ? 11.192 8.846 14.750 1.00 80.06 276 PRO A C 1
ATOM 2114 O O . PRO A 1 276 ? 9.978 8.609 14.732 1.00 80.06 276 PRO A O 1
ATOM 2117 N N . THR A 1 277 ? 11.715 9.735 15.601 1.00 80.06 277 THR A N 1
ATOM 2118 C CA . THR A 1 277 ? 10.915 10.547 16.529 1.00 80.06 277 THR A CA 1
ATOM 2119 C C . THR A 1 277 ? 10.421 11.834 15.887 1.00 80.06 277 THR A C 1
ATOM 2121 O O . THR A 1 277 ? 9.375 12.350 16.287 1.00 80.06 277 THR A O 1
ATOM 2124 N N . LYS A 1 278 ? 11.115 12.304 14.843 1.00 82.62 278 LYS A N 1
ATOM 2125 C CA . LYS A 1 278 ? 10.708 13.475 14.078 1.00 82.62 278 LYS A CA 1
ATOM 2126 C C . LYS A 1 278 ? 9.281 13.291 13.572 1.00 82.62 278 LYS A C 1
ATOM 2128 O O . LYS A 1 278 ? 8.863 12.191 13.207 1.00 82.62 278 LYS A O 1
ATOM 2133 N N . ARG A 1 279 ? 8.522 14.376 13.590 1.00 78.44 279 ARG A N 1
ATOM 2134 C CA . ARG A 1 279 ? 7.220 14.463 12.940 1.00 78.44 279 ARG A CA 1
ATOM 2135 C C . ARG A 1 279 ? 7.275 15.573 11.906 1.00 78.44 279 ARG A C 1
ATOM 2137 O O . ARG A 1 279 ? 7.993 16.555 12.110 1.00 78.44 279 ARG A O 1
ATOM 2144 N N . ASP A 1 280 ? 6.603 15.389 10.779 1.00 71.12 280 ASP A N 1
ATOM 2145 C CA . ASP A 1 280 ? 6.391 16.497 9.850 1.00 71.12 280 ASP A CA 1
ATOM 2146 C C . ASP A 1 280 ? 5.321 17.462 10.391 1.00 71.12 280 ASP A C 1
ATOM 2148 O O . ASP A 1 280 ? 4.860 17.324 11.527 1.00 71.12 280 ASP A O 1
ATOM 2152 N N . VAL A 1 281 ? 4.953 18.481 9.608 1.00 65.62 281 VAL A N 1
ATOM 2153 C CA . VAL A 1 281 ? 3.995 19.493 10.085 1.00 65.62 281 VAL A CA 1
ATOM 2154 C C . VAL A 1 281 ? 2.596 18.918 10.313 1.00 65.62 281 VAL A C 1
ATOM 2156 O O . VAL A 1 281 ? 1.825 19.504 11.068 1.00 65.62 281 VAL A O 1
ATOM 2159 N N . ASP A 1 282 ? 2.282 17.798 9.659 1.00 59.59 282 ASP A N 1
ATOM 2160 C CA . ASP A 1 282 ? 1.004 17.104 9.782 1.00 59.59 282 ASP A CA 1
ATOM 2161 C C . ASP A 1 282 ? 1.040 16.109 10.955 1.00 59.59 282 ASP A C 1
ATOM 2163 O O . ASP A 1 282 ? 0.056 15.431 11.242 1.00 59.59 282 ASP A O 1
ATOM 2167 N N . GLY A 1 283 ? 2.166 16.032 11.676 1.00 66.12 283 GLY A N 1
ATOM 2168 C CA . GLY A 1 283 ? 2.340 15.142 12.814 1.00 66.12 283 GLY A CA 1
ATOM 2169 C C . GLY A 1 283 ? 2.677 13.705 12.417 1.00 66.12 283 GLY A C 1
ATOM 2170 O O . GLY A 1 283 ? 2.564 12.812 13.259 1.00 66.12 283 GLY A O 1
ATOM 2171 N N . MET A 1 284 ? 3.101 13.461 11.172 1.00 68.50 284 MET A N 1
ATOM 2172 C CA . MET A 1 284 ? 3.372 12.119 10.654 1.00 68.50 284 MET A CA 1
ATOM 2173 C C . MET A 1 284 ? 4.769 11.627 11.007 1.00 68.50 284 MET A C 1
ATOM 2175 O O . MET A 1 284 ? 5.725 12.405 10.944 1.00 68.50 284 MET A O 1
ATOM 2179 N N . PRO A 1 285 ? 4.937 10.337 11.354 1.00 71.88 285 PRO A N 1
ATOM 2180 C CA . PRO A 1 285 ? 6.265 9.749 11.461 1.00 71.88 285 PRO A CA 1
ATOM 2181 C C . PRO A 1 285 ? 6.966 9.748 10.090 1.00 71.88 285 PRO A C 1
ATOM 2183 O O . PRO A 1 285 ? 6.301 9.688 9.052 1.00 71.88 285 PRO A O 1
ATOM 2186 N N . PRO A 1 286 ? 8.310 9.773 10.047 1.00 77.38 286 PRO A N 1
ATOM 2187 C CA . PRO A 1 286 ? 9.027 9.638 8.789 1.00 77.38 286 PRO A CA 1
ATOM 2188 C C . PRO A 1 286 ? 8.731 8.279 8.154 1.00 77.38 286 PRO A C 1
ATOM 2190 O O . PRO A 1 286 ? 8.542 7.269 8.839 1.00 77.38 286 PRO A O 1
ATOM 2193 N N . SER A 1 287 ? 8.754 8.238 6.823 1.00 82.88 287 SER A N 1
ATOM 2194 C CA . SER A 1 287 ? 8.681 6.972 6.095 1.00 82.88 287 SER A CA 1
ATOM 2195 C C . SER A 1 287 ? 9.852 6.054 6.483 1.00 82.88 287 SER A C 1
ATOM 2197 O O . SER A 1 287 ? 10.960 6.550 6.713 1.00 82.88 287 SER A O 1
ATOM 2199 N N . PRO A 1 288 ? 9.649 4.723 6.537 1.00 88.88 288 PRO A N 1
ATOM 2200 C CA . PRO A 1 288 ? 10.713 3.772 6.829 1.00 88.88 288 PRO A CA 1
ATOM 2201 C C . PRO A 1 288 ? 11.947 3.997 5.947 1.00 88.88 288 PRO A C 1
ATOM 2203 O O . PRO A 1 288 ? 11.817 3.959 4.716 1.00 88.88 288 PRO A O 1
ATOM 2206 N N . PRO A 1 289 ? 13.143 4.178 6.538 1.00 90.44 289 PRO A N 1
ATOM 2207 C CA . PRO A 1 289 ? 14.345 4.492 5.779 1.00 90.44 289 PRO A CA 1
ATOM 2208 C C . PRO A 1 289 ? 14.658 3.386 4.768 1.00 90.44 289 PRO A C 1
ATOM 2210 O O . PRO A 1 289 ? 14.494 2.193 5.041 1.00 90.44 289 PRO A O 1
ATOM 2213 N N . CYS A 1 290 ? 15.108 3.790 3.584 1.00 92.06 290 CYS A N 1
ATOM 2214 C CA . CYS A 1 290 ? 15.589 2.904 2.532 1.00 92.06 290 CYS A CA 1
ATOM 2215 C C . CYS A 1 290 ? 16.565 3.652 1.609 1.00 92.06 290 CYS A C 1
ATOM 2217 O O . CYS A 1 290 ? 16.854 4.830 1.820 1.00 92.06 290 CYS A O 1
ATOM 2219 N N . THR A 1 291 ? 17.124 2.964 0.613 1.00 92.06 291 THR A N 1
ATOM 2220 C CA . THR A 1 291 ? 17.970 3.607 -0.403 1.00 92.06 291 THR A CA 1
ATOM 2221 C C . THR A 1 291 ? 17.118 4.446 -1.353 1.00 92.06 291 THR A C 1
ATOM 2223 O O . THR A 1 291 ? 15.924 4.195 -1.511 1.00 92.06 291 THR A O 1
ATOM 2226 N N . ALA A 1 292 ? 17.727 5.417 -2.037 1.00 90.88 292 ALA A N 1
ATOM 2227 C CA . ALA A 1 292 ? 17.003 6.298 -2.958 1.00 90.88 292 ALA A CA 1
ATOM 2228 C C . ALA A 1 292 ? 16.288 5.531 -4.089 1.00 90.88 292 ALA A C 1
ATOM 2230 O O . ALA A 1 292 ? 15.172 5.881 -4.466 1.00 90.88 292 ALA A O 1
ATOM 2231 N N . SER A 1 293 ? 16.904 4.463 -4.601 1.00 91.88 293 SER A N 1
ATOM 2232 C CA . SER A 1 293 ? 16.324 3.604 -5.637 1.00 91.88 293 SER A CA 1
ATOM 2233 C C . SER A 1 293 ? 15.100 2.829 -5.148 1.00 91.88 293 SER A C 1
ATOM 2235 O O . SER A 1 293 ? 14.081 2.776 -5.837 1.00 91.88 293 SER A O 1
ATOM 2237 N N . ILE A 1 294 ? 15.162 2.285 -3.929 1.00 93.19 294 ILE A N 1
ATOM 2238 C CA . ILE A 1 294 ? 14.027 1.611 -3.296 1.00 93.19 294 ILE A CA 1
ATOM 2239 C C . ILE A 1 294 ? 12.926 2.623 -2.972 1.00 93.19 294 ILE A C 1
ATOM 2241 O O . ILE A 1 294 ? 11.764 2.320 -3.216 1.00 93.19 294 ILE A O 1
ATOM 2245 N N . GLN A 1 295 ? 13.254 3.833 -2.509 1.00 92.44 295 GLN A N 1
ATOM 2246 C CA . GLN A 1 295 ? 12.251 4.875 -2.277 1.00 92.44 295 GLN A CA 1
ATOM 2247 C C . GLN A 1 295 ? 11.512 5.234 -3.572 1.00 92.44 295 GLN A C 1
ATOM 2249 O O . GLN A 1 295 ? 10.287 5.201 -3.598 1.00 92.44 295 GLN A O 1
ATOM 2254 N N . ALA A 1 296 ? 12.238 5.462 -4.673 1.00 91.88 296 ALA A N 1
ATOM 2255 C CA . ALA A 1 296 ? 11.626 5.736 -5.974 1.00 91.88 296 ALA A CA 1
ATOM 2256 C C . ALA A 1 296 ? 10.683 4.602 -6.422 1.00 91.88 296 ALA A C 1
ATOM 2258 O O . ALA A 1 296 ? 9.594 4.851 -6.945 1.00 91.88 296 ALA A O 1
ATOM 2259 N N . TRP A 1 297 ? 11.071 3.346 -6.179 1.00 93.50 297 TRP A N 1
ATOM 2260 C CA . TRP A 1 297 ? 10.222 2.190 -6.452 1.00 93.50 297 TRP A CA 1
ATOM 2261 C C . TRP A 1 297 ? 8.940 2.177 -5.609 1.00 93.50 297 TRP A C 1
ATOM 2263 O O . TRP A 1 297 ? 7.845 1.995 -6.157 1.00 93.50 297 TRP A O 1
ATOM 2273 N N . ARG A 1 298 ? 9.066 2.405 -4.295 1.00 92.06 298 ARG A N 1
ATOM 2274 C CA . ARG A 1 298 ? 7.935 2.489 -3.359 1.00 92.06 298 ARG A CA 1
ATOM 2275 C C . ARG A 1 298 ? 6.957 3.581 -3.778 1.00 92.06 298 ARG A C 1
ATOM 2277 O O . ARG A 1 298 ? 5.764 3.310 -3.915 1.00 92.06 298 ARG A O 1
ATOM 2284 N N . ASP A 1 299 ? 7.475 4.766 -4.092 1.00 90.94 299 ASP A N 1
ATOM 2285 C CA . ASP A 1 299 ? 6.677 5.914 -4.519 1.00 90.94 299 ASP A CA 1
ATOM 2286 C C . ASP A 1 299 ? 5.909 5.605 -5.811 1.00 90.94 299 ASP A C 1
ATOM 2288 O O . ASP A 1 299 ? 4.699 5.828 -5.881 1.00 90.94 299 ASP A O 1
ATOM 2292 N N . SER A 1 300 ? 6.572 4.998 -6.805 1.00 92.06 300 SER A N 1
ATOM 2293 C CA . SER A 1 300 ? 5.926 4.608 -8.070 1.00 92.06 300 SER A CA 1
ATOM 2294 C C . SER A 1 300 ? 4.839 3.539 -7.904 1.00 92.06 300 SER A C 1
ATOM 2296 O O . SER A 1 300 ? 3.908 3.471 -8.707 1.00 92.06 300 SER A O 1
ATOM 2298 N N . SER A 1 301 ? 4.928 2.722 -6.851 1.00 91.44 301 SER A N 1
ATOM 2299 C CA . SER A 1 301 ? 3.930 1.696 -6.533 1.00 91.44 301 SER A CA 1
ATOM 2300 C C . SER A 1 301 ? 2.738 2.261 -5.753 1.00 91.44 301 SER A C 1
ATOM 2302 O O . SER A 1 301 ? 1.628 1.748 -5.889 1.00 91.44 301 SER A O 1
ATOM 2304 N N . ARG A 1 302 ? 2.958 3.304 -4.939 1.00 90.00 302 ARG A N 1
ATOM 2305 C CA . ARG A 1 302 ? 1.988 3.828 -3.966 1.00 90.00 302 ARG A CA 1
ATOM 2306 C C . ARG A 1 302 ? 1.303 5.117 -4.411 1.00 90.00 302 ARG A C 1
ATOM 2308 O O . ARG A 1 302 ? 0.080 5.162 -4.432 1.00 90.00 302 ARG A O 1
ATOM 2315 N N . VAL A 1 303 ? 2.055 6.165 -4.755 1.00 89.25 303 VAL A N 1
ATOM 2316 C CA . VAL A 1 303 ? 1.550 7.555 -4.798 1.00 89.25 303 VAL A CA 1
ATOM 2317 C C . VAL A 1 303 ? 0.354 7.712 -5.738 1.00 89.25 303 VAL A C 1
ATOM 2319 O O . VAL A 1 303 ? -0.716 8.157 -5.323 1.00 89.25 303 VAL A O 1
ATOM 2322 N N . TRP A 1 304 ? 0.503 7.301 -6.996 1.00 91.25 304 TRP A N 1
ATOM 2323 C CA . TRP A 1 304 ? -0.579 7.389 -7.977 1.00 91.25 304 TRP A CA 1
ATOM 2324 C C . TRP A 1 304 ? -1.708 6.392 -7.713 1.00 91.25 304 TRP A C 1
ATOM 2326 O O . TRP A 1 304 ? -2.875 6.728 -7.904 1.00 91.25 304 TRP A O 1
ATOM 2336 N N . ALA A 1 305 ? -1.385 5.190 -7.232 1.00 92.56 305 ALA A N 1
ATOM 2337 C CA . ALA A 1 305 ? -2.390 4.192 -6.884 1.00 92.56 305 ALA A CA 1
ATOM 2338 C C . ALA A 1 305 ? -3.305 4.685 -5.748 1.00 92.56 305 ALA A C 1
ATOM 2340 O O . ALA A 1 305 ? -4.520 4.518 -5.834 1.00 92.56 305 ALA A O 1
ATOM 2341 N N . CYS A 1 306 ? -2.751 5.358 -4.734 1.00 91.38 306 CYS A N 1
ATOM 2342 C CA . CYS A 1 306 ? -3.525 5.987 -3.664 1.00 91.38 306 CYS A CA 1
ATOM 2343 C C . CYS A 1 306 ? -4.452 7.084 -4.196 1.00 91.38 306 CYS A C 1
ATOM 2345 O O . CYS A 1 306 ? -5.633 7.105 -3.859 1.00 91.38 306 CYS A O 1
ATOM 2347 N N . ARG A 1 307 ? -3.928 7.953 -5.069 1.00 89.69 307 ARG A N 1
ATOM 2348 C CA . ARG A 1 307 ? -4.680 9.064 -5.674 1.00 89.69 307 ARG A CA 1
ATOM 2349 C C . ARG A 1 307 ? -5.833 8.596 -6.547 1.00 89.69 307 ARG A C 1
ATOM 2351 O O . ARG A 1 307 ? -6.901 9.189 -6.517 1.00 89.69 307 ARG A O 1
ATOM 2358 N N . ILE A 1 308 ? -5.633 7.526 -7.310 1.00 92.69 308 ILE A N 1
ATOM 2359 C CA . ILE A 1 308 ? -6.675 6.977 -8.183 1.00 92.69 308 ILE A CA 1
ATOM 2360 C C . ILE A 1 308 ? -7.688 6.155 -7.382 1.00 92.69 308 ILE A C 1
ATOM 2362 O O . ILE A 1 308 ? -8.864 6.161 -7.722 1.00 92.69 308 ILE A O 1
ATOM 2366 N N . TYR A 1 309 ? -7.253 5.431 -6.348 1.00 94.31 309 TYR A N 1
ATOM 2367 C CA . TYR A 1 309 ? -8.087 4.460 -5.638 1.00 94.31 309 TYR A CA 1
ATOM 2368 C C . TYR A 1 309 ? -8.265 4.810 -4.156 1.00 94.31 309 TYR A C 1
ATOM 2370 O O . TYR A 1 309 ? -9.260 5.416 -3.775 1.00 94.31 309 TYR A O 1
ATOM 2378 N N . SER A 1 310 ? -7.339 4.378 -3.297 1.00 93.88 310 SER A N 1
ATOM 2379 C CA . SER A 1 310 ? -7.409 4.566 -1.845 1.00 93.88 310 SER A CA 1
ATOM 2380 C C . SER A 1 310 ? -6.033 4.392 -1.208 1.00 93.88 310 SER A C 1
ATOM 2382 O O . SER A 1 310 ? -5.194 3.644 -1.712 1.00 93.88 310 SER A O 1
ATOM 2384 N N . PHE A 1 311 ? -5.818 5.039 -0.064 1.00 91.75 311 PHE A N 1
ATOM 2385 C CA . PHE A 1 311 ? -4.572 4.981 0.701 1.00 91.75 311 PHE A CA 1
ATOM 2386 C C . PHE A 1 311 ? -4.390 3.685 1.511 1.00 91.75 311 PHE A C 1
ATOM 2388 O O . PHE A 1 311 ? -3.281 3.382 1.959 1.00 91.75 311 PHE A O 1
ATOM 2395 N N . ALA A 1 312 ? -5.450 2.886 1.665 1.00 92.19 312 ALA A N 1
ATOM 2396 C CA . ALA A 1 312 ? -5.386 1.536 2.212 1.00 92.19 312 ALA A CA 1
ATOM 2397 C C . ALA A 1 312 ? -5.989 0.534 1.223 1.00 92.19 312 ALA A C 1
ATOM 2399 O O . ALA A 1 312 ? -7.041 0.775 0.632 1.00 92.19 312 ALA A O 1
ATOM 2400 N N . VAL A 1 313 ? -5.327 -0.612 1.051 1.00 92.25 313 VAL A N 1
ATOM 2401 C CA . VAL A 1 313 ? -5.709 -1.598 0.037 1.00 92.25 313 VAL A CA 1
ATOM 2402 C C . VAL A 1 313 ? -6.750 -2.569 0.609 1.00 92.25 313 VAL A C 1
ATOM 2404 O O . VAL A 1 313 ? -6.454 -3.275 1.573 1.00 92.25 313 VAL A O 1
ATOM 2407 N N . PRO A 1 314 ? -7.965 -2.671 0.042 1.00 92.56 314 PRO A N 1
ATOM 2408 C CA . PRO A 1 314 ? -8.912 -3.696 0.456 1.00 92.56 314 PRO A CA 1
ATOM 2409 C C . PRO A 1 314 ? -8.425 -5.091 0.070 1.00 92.56 314 PRO A C 1
ATOM 2411 O O . PRO A 1 314 ? -7.779 -5.279 -0.959 1.00 92.56 314 PRO A O 1
ATOM 2414 N N . ASN A 1 315 ? -8.796 -6.105 0.851 1.00 85.50 315 ASN A N 1
ATOM 2415 C CA . ASN A 1 315 ? -8.727 -7.504 0.434 1.00 85.50 315 ASN A CA 1
ATOM 2416 C C . ASN A 1 315 ? -10.099 -8.172 0.568 1.00 85.50 315 ASN A C 1
ATOM 2418 O O . ASN A 1 315 ? -11.057 -7.590 1.079 1.00 85.50 315 ASN A O 1
ATOM 2422 N N . ALA A 1 316 ? -10.217 -9.410 0.091 1.00 84.38 316 ALA A N 1
ATOM 2423 C CA . ALA A 1 316 ? -11.497 -10.103 0.111 1.00 84.38 316 ALA A CA 1
ATOM 2424 C C . ALA A 1 316 ? -11.996 -10.336 1.550 1.00 84.38 316 ALA A C 1
ATOM 2426 O O . ALA A 1 316 ? -13.199 -10.287 1.800 1.00 84.38 316 ALA A O 1
ATOM 2427 N N . GLN A 1 317 ? -11.086 -10.562 2.504 1.00 85.44 317 GLN A N 1
ATOM 2428 C CA . GLN A 1 317 ? -11.435 -10.721 3.916 1.00 85.44 317 GLN A CA 1
ATOM 2429 C C . GLN A 1 317 ? -11.984 -9.426 4.532 1.00 85.44 317 GLN A C 1
ATOM 2431 O O . GLN A 1 317 ? -12.993 -9.487 5.230 1.00 85.44 317 GLN A O 1
ATOM 2436 N N . SER A 1 318 ? -11.357 -8.274 4.279 1.00 92.06 318 SER A N 1
ATOM 2437 C CA . SER A 1 318 ? -11.786 -6.982 4.818 1.00 92.06 318 SER A CA 1
ATOM 2438 C C . SER A 1 318 ? -13.126 -6.563 4.229 1.00 92.06 318 SER A C 1
ATOM 2440 O O . SER A 1 318 ? -14.016 -6.179 4.978 1.00 92.06 318 SER A O 1
ATOM 2442 N N . LEU A 1 319 ? -13.315 -6.734 2.916 1.00 94.12 319 LEU A N 1
ATOM 2443 C CA . LEU A 1 319 ? -14.579 -6.425 2.246 1.00 94.12 319 LEU A CA 1
ATOM 2444 C C . LEU A 1 319 ? -15.721 -7.323 2.732 1.00 94.12 319 LEU A C 1
ATOM 2446 O O . LEU A 1 319 ? -16.800 -6.815 3.008 1.00 94.12 319 LEU A O 1
ATOM 2450 N N . ARG A 1 320 ? -15.494 -8.637 2.902 1.00 91.56 320 ARG A N 1
ATOM 2451 C CA . ARG A 1 320 ? -16.506 -9.533 3.496 1.00 91.56 320 ARG A CA 1
ATOM 2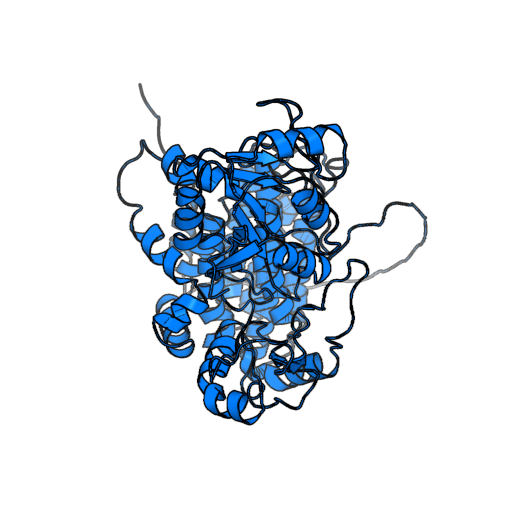452 C C . ARG A 1 320 ? -16.840 -9.138 4.929 1.00 91.56 320 ARG A C 1
ATOM 2454 O O . ARG A 1 320 ? -18.008 -9.136 5.299 1.00 91.56 320 ARG A O 1
ATOM 2461 N N . ARG A 1 321 ? -15.821 -8.815 5.734 1.00 94.00 321 ARG A N 1
ATOM 2462 C CA . ARG A 1 321 ? -16.030 -8.423 7.130 1.00 94.00 321 ARG A CA 1
ATOM 2463 C C . ARG A 1 321 ? -16.834 -7.130 7.225 1.00 94.00 321 ARG A C 1
ATOM 2465 O O . ARG A 1 321 ? -17.777 -7.087 7.998 1.00 94.00 321 ARG A O 1
ATOM 2472 N N . LEU A 1 322 ? -16.502 -6.117 6.432 1.00 97.44 322 LEU A N 1
ATOM 2473 C CA . LEU A 1 322 ? -17.257 -4.866 6.390 1.00 97.44 322 LEU A CA 1
ATOM 2474 C C . LEU A 1 322 ? -18.675 -5.078 5.857 1.00 97.44 322 LEU A C 1
ATOM 2476 O O . LEU A 1 322 ? -19.615 -4.623 6.488 1.00 97.44 322 LEU A O 1
ATOM 2480 N N . ALA A 1 323 ? -18.853 -5.831 4.768 1.00 96.75 323 ALA A N 1
ATOM 2481 C CA . ALA A 1 323 ? -20.183 -6.117 4.228 1.00 96.75 323 ALA A CA 1
ATOM 2482 C C . ALA A 1 323 ? -21.100 -6.809 5.256 1.00 96.75 323 ALA A C 1
ATOM 2484 O O . ALA A 1 323 ? -22.280 -6.489 5.321 1.00 96.75 323 ALA A O 1
ATOM 2485 N N . SER A 1 324 ? -20.559 -7.687 6.115 1.00 97.19 324 SER A N 1
ATOM 2486 C CA . SER A 1 324 ? -21.327 -8.305 7.213 1.00 97.19 324 SER A CA 1
ATOM 2487 C C . SER A 1 324 ? -21.742 -7.342 8.333 1.00 97.19 324 SER A C 1
ATOM 2489 O O . SER A 1 324 ? -22.528 -7.722 9.190 1.00 97.19 324 SER A O 1
ATOM 2491 N N . LEU A 1 325 ? -21.199 -6.122 8.342 1.00 97.62 325 LEU A N 1
ATOM 2492 C CA . LEU A 1 325 ? -21.519 -5.051 9.290 1.00 97.62 325 LEU A CA 1
ATOM 2493 C C . LEU A 1 325 ? -22.432 -3.979 8.665 1.00 97.62 325 LEU A C 1
ATOM 2495 O O . LEU A 1 325 ? -22.595 -2.906 9.241 1.00 97.62 325 LEU A O 1
ATOM 2499 N N . SER A 1 326 ? -22.979 -4.244 7.473 1.00 97.38 326 SER A N 1
ATOM 2500 C CA . SER A 1 326 ? -23.953 -3.375 6.812 1.00 97.38 326 SER A CA 1
ATOM 2501 C C . SER A 1 326 ? -25.231 -3.234 7.655 1.00 97.38 326 SER A C 1
ATOM 2503 O O . SER A 1 326 ? -25.656 -4.233 8.238 1.00 97.38 326 SER A O 1
ATOM 2505 N N . PRO A 1 327 ? -25.859 -2.041 7.715 1.00 98.38 327 PRO A N 1
ATOM 2506 C CA . PRO A 1 327 ? -25.555 -0.819 6.955 1.00 98.38 327 PRO A CA 1
ATOM 2507 C C . PRO A 1 327 ? -24.319 -0.044 7.464 1.00 98.38 327 PRO A C 1
ATOM 2509 O O . PRO A 1 327 ? -23.954 -0.140 8.630 1.00 98.38 327 PRO A O 1
ATOM 2512 N N . ILE A 1 328 ? -23.630 0.691 6.579 1.00 98.25 328 ILE A N 1
ATOM 2513 C CA . ILE A 1 328 ? -22.358 1.394 6.868 1.00 98.25 328 ILE A CA 1
ATOM 2514 C C . ILE A 1 328 ? -22.487 2.885 6.567 1.00 98.25 328 ILE A C 1
ATOM 2516 O O . ILE A 1 328 ? -22.970 3.257 5.499 1.00 98.25 328 ILE A O 1
ATOM 2520 N N . VAL A 1 329 ? -22.005 3.738 7.467 1.00 96.50 329 VAL A N 1
ATOM 2521 C CA . VAL A 1 329 ? -21.744 5.154 7.190 1.00 96.50 329 VAL A CA 1
ATOM 2522 C C . VAL A 1 329 ? -20.234 5.365 7.097 1.00 96.50 329 VAL A C 1
ATOM 2524 O O . VAL A 1 329 ? -19.514 5.155 8.066 1.00 96.50 329 VAL A O 1
ATOM 2527 N N . GLU A 1 330 ? -19.732 5.723 5.918 1.00 96.12 330 GLU A N 1
ATOM 2528 C CA . GLU A 1 330 ? -18.311 5.995 5.686 1.00 96.12 330 GLU A CA 1
ATOM 2529 C C . GLU A 1 330 ? -18.047 7.500 5.763 1.00 96.12 330 GLU A C 1
ATOM 2531 O O . GLU A 1 330 ? -18.687 8.274 5.053 1.00 96.12 330 GLU A O 1
ATOM 2536 N N . VAL A 1 331 ? -17.098 7.911 6.608 1.00 93.19 331 VAL A N 1
ATOM 2537 C CA . VAL A 1 331 ? -16.670 9.311 6.748 1.00 93.19 331 VAL A CA 1
ATOM 2538 C C . VAL A 1 331 ? -15.217 9.452 6.318 1.00 93.19 331 VAL A C 1
ATOM 2540 O O . VAL A 1 331 ? -14.359 8.685 6.756 1.00 93.19 331 VAL A O 1
ATOM 2543 N N . GLY A 1 332 ? -14.943 10.455 5.482 1.00 91.38 332 GLY A N 1
ATOM 2544 C CA . GLY A 1 332 ? -13.651 10.588 4.809 1.00 91.38 332 GLY A CA 1
ATOM 2545 C C . GLY A 1 332 ? -13.517 9.575 3.674 1.00 91.38 332 GLY A C 1
ATOM 2546 O O . GLY A 1 332 ? -12.483 8.927 3.536 1.00 91.38 332 GLY A O 1
ATOM 2547 N N . ALA A 1 333 ? -14.594 9.379 2.909 1.00 93.44 333 ALA A N 1
ATOM 2548 C CA . ALA A 1 333 ? -14.662 8.379 1.848 1.00 93.44 333 ALA A CA 1
ATOM 2549 C C . ALA A 1 333 ? -13.775 8.713 0.631 1.00 93.44 333 ALA A C 1
ATOM 2551 O O . ALA A 1 333 ? -13.604 7.865 -0.253 1.00 93.44 333 ALA A O 1
ATOM 2552 N N . GLY A 1 334 ? -13.236 9.935 0.543 1.00 93.25 334 GLY A N 1
ATOM 2553 C CA . GLY A 1 334 ? -12.531 10.440 -0.630 1.00 93.25 334 GLY A CA 1
ATOM 2554 C C . GLY A 1 334 ? -13.407 10.327 -1.877 1.00 93.25 334 GLY A C 1
ATOM 2555 O O . GLY A 1 334 ? -14.555 10.763 -1.898 1.00 93.25 334 GLY A O 1
ATOM 2556 N N . THR A 1 335 ? -12.892 9.652 -2.904 1.00 93.94 335 THR A N 1
ATOM 2557 C CA . THR A 1 335 ? -13.636 9.352 -4.144 1.00 93.94 335 THR A CA 1
ATOM 2558 C C . THR A 1 335 ? -14.551 8.120 -4.048 1.00 93.94 335 THR A C 1
ATOM 2560 O O . THR A 1 335 ? -15.172 7.734 -5.041 1.00 93.94 335 THR A O 1
ATOM 2563 N N . GLY A 1 336 ? -14.648 7.474 -2.881 1.00 95.19 336 GLY A N 1
ATOM 2564 C CA . GLY A 1 336 ? -15.596 6.388 -2.610 1.00 95.19 336 GLY A CA 1
ATOM 2565 C C . GLY A 1 336 ? -15.143 4.993 -3.052 1.00 95.19 336 GLY A C 1
ATOM 2566 O O . GLY A 1 336 ? -15.984 4.147 -3.351 1.00 95.19 336 GLY A O 1
ATOM 2567 N N . TYR A 1 337 ? -13.836 4.713 -3.120 1.00 96.56 337 TYR A N 1
ATOM 2568 C CA . TYR A 1 337 ? -13.334 3.404 -3.574 1.00 96.56 337 TYR A CA 1
ATOM 2569 C C . TYR A 1 337 ? -13.756 2.230 -2.668 1.00 96.56 337 TYR A C 1
ATOM 2571 O O . TYR A 1 337 ? -14.113 1.162 -3.163 1.00 96.56 337 TYR A O 1
ATOM 2579 N N . TRP A 1 338 ? -13.753 2.397 -1.340 1.00 97.44 338 TRP A N 1
ATOM 2580 C CA . TRP A 1 338 ? -14.245 1.354 -0.428 1.00 97.44 338 TRP A CA 1
ATOM 2581 C C . TRP A 1 338 ? -15.765 1.207 -0.518 1.00 97.44 338 TRP A C 1
ATOM 2583 O O . TRP A 1 338 ? -16.249 0.086 -0.697 1.00 97.44 338 TRP A O 1
ATOM 2593 N N . ALA A 1 339 ? -16.508 2.320 -0.482 1.00 97.00 339 ALA A N 1
ATOM 2594 C CA . ALA A 1 339 ? -17.951 2.332 -0.708 1.00 97.00 339 ALA A CA 1
ATOM 2595 C C . ALA A 1 339 ? -18.361 1.624 -2.008 1.00 97.00 339 ALA A C 1
ATOM 2597 O O . ALA A 1 339 ? -19.291 0.820 -1.982 1.00 97.00 339 ALA A O 1
ATOM 2598 N N . SER A 1 340 ? -17.671 1.859 -3.130 1.00 96.75 340 SER A N 1
ATOM 2599 C CA . SER A 1 340 ? -18.010 1.232 -4.415 1.00 96.75 340 SER A CA 1
ATOM 2600 C C . SER A 1 340 ? -17.855 -0.291 -4.360 1.00 96.75 340 SER A C 1
ATOM 2602 O O . SER A 1 340 ? -18.768 -1.022 -4.749 1.00 96.75 340 SER A O 1
ATOM 2604 N N . LEU A 1 341 ? -16.753 -0.786 -3.784 1.00 96.06 341 LEU A N 1
ATOM 2605 C CA . LEU A 1 341 ? -16.494 -2.219 -3.622 1.00 96.06 341 LEU A CA 1
ATOM 2606 C C . LEU A 1 341 ? -17.468 -2.896 -2.647 1.00 96.06 341 LEU A C 1
ATOM 2608 O O . LEU A 1 341 ? -17.768 -4.083 -2.808 1.00 96.06 341 LEU A O 1
ATOM 2612 N N . LEU A 1 342 ? -17.937 -2.177 -1.627 1.00 96.94 342 LEU A N 1
ATOM 2613 C CA . LEU A 1 342 ? -18.917 -2.667 -0.656 1.00 96.94 342 LEU A CA 1
ATOM 2614 C C . LEU A 1 342 ? -20.334 -2.687 -1.242 1.00 96.94 342 LEU A C 1
ATOM 2616 O O . LEU A 1 342 ? -21.013 -3.709 -1.136 1.00 96.94 342 LEU A O 1
ATOM 2620 N N . ARG A 1 343 ? -20.749 -1.622 -1.937 1.00 95.75 343 ARG A N 1
ATOM 2621 C CA . ARG A 1 343 ? -22.036 -1.552 -2.654 1.00 95.75 343 ARG A CA 1
ATOM 2622 C C . ARG A 1 343 ? -22.138 -2.634 -3.726 1.00 95.75 343 ARG A C 1
ATOM 2624 O O . ARG A 1 343 ? -23.148 -3.325 -3.804 1.00 95.75 343 ARG A O 1
ATOM 2631 N N . ALA A 1 344 ? -21.055 -2.885 -4.465 1.00 93.19 344 ALA A N 1
ATOM 2632 C CA . ALA A 1 344 ? -20.973 -3.992 -5.423 1.00 93.19 344 ALA A CA 1
ATOM 2633 C C . ALA A 1 344 ? -21.134 -5.387 -4.780 1.00 93.19 344 ALA A C 1
ATOM 2635 O O . ALA A 1 344 ? -21.367 -6.370 -5.478 1.00 93.19 344 ALA A O 1
ATOM 2636 N N . ARG A 1 345 ? -21.005 -5.487 -3.450 1.00 92.69 345 ARG A N 1
ATOM 2637 C CA . ARG A 1 345 ? -21.225 -6.704 -2.650 1.00 92.69 345 ARG A CA 1
ATOM 2638 C C . ARG A 1 345 ? -22.573 -6.700 -1.921 1.00 92.69 345 ARG A C 1
ATOM 2640 O O . ARG A 1 345 ? -22.770 -7.516 -1.028 1.00 92.69 345 ARG A O 1
ATOM 2647 N N . GLY A 1 346 ? -23.478 -5.793 -2.287 1.00 95.25 346 GLY A N 1
ATOM 2648 C CA . GLY A 1 346 ? -24.813 -5.678 -1.702 1.00 95.25 346 GLY A CA 1
ATOM 2649 C C . GLY A 1 346 ? -24.857 -4.974 -0.345 1.00 95.25 346 GLY A C 1
ATOM 2650 O O . GLY A 1 346 ? -25.915 -4.949 0.276 1.00 95.25 346 GLY A O 1
ATOM 2651 N N . ALA A 1 347 ? -23.748 -4.400 0.134 1.00 97.12 347 ALA A N 1
ATOM 2652 C CA . ALA A 1 347 ? -23.772 -3.620 1.365 1.00 97.12 347 ALA A CA 1
ATOM 2653 C C . ALA A 1 347 ? -24.443 -2.258 1.128 1.00 97.12 347 ALA A C 1
ATOM 2655 O O . ALA A 1 347 ? -24.132 -1.550 0.168 1.00 97.12 347 ALA A O 1
ATOM 2656 N N . ILE A 1 348 ? -25.311 -1.861 2.053 1.00 98.00 348 ILE A N 1
ATOM 2657 C CA . ILE A 1 348 ? -25.842 -0.502 2.153 1.00 98.00 348 ILE A CA 1
ATOM 2658 C C . ILE A 1 348 ? -24.734 0.384 2.727 1.00 98.00 348 ILE A C 1
ATOM 2660 O O . ILE A 1 348 ? -24.249 0.124 3.832 1.00 98.00 348 ILE A O 1
ATOM 2664 N N . VAL A 1 349 ? -24.325 1.406 1.968 1.00 97.06 349 VAL A N 1
ATOM 2665 C CA . VAL A 1 349 ? -23.264 2.345 2.361 1.00 97.06 349 VAL A CA 1
ATOM 2666 C C . VAL A 1 349 ? -23.700 3.783 2.098 1.00 97.06 349 VAL A C 1
ATOM 2668 O O . VAL A 1 349 ? -23.943 4.144 0.94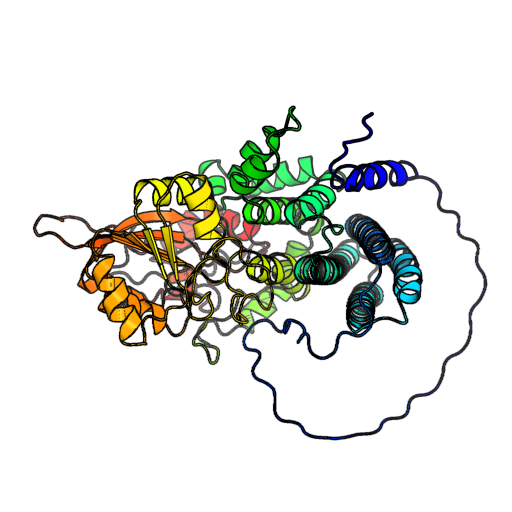5 1.00 97.06 349 VAL A O 1
ATOM 2671 N N . ALA A 1 350 ? -23.725 4.610 3.140 1.00 95.12 350 ALA A N 1
ATOM 2672 C CA . ALA A 1 350 ? -23.824 6.063 3.055 1.00 95.12 350 ALA A CA 1
ATOM 2673 C C . ALA A 1 350 ? -22.409 6.657 3.150 1.00 95.12 350 ALA A C 1
ATOM 2675 O O . ALA A 1 350 ? -21.787 6.598 4.205 1.00 95.12 350 ALA A O 1
ATOM 2676 N N . ALA A 1 351 ? -21.870 7.162 2.039 1.00 94.50 351 ALA A N 1
ATOM 2677 C CA . ALA A 1 351 ? -20.482 7.616 1.954 1.00 94.50 351 ALA A CA 1
ATOM 2678 C C . ALA A 1 351 ? -20.404 9.142 1.938 1.00 94.50 351 ALA A C 1
ATOM 2680 O O . ALA A 1 351 ? -21.098 9.782 1.143 1.00 94.50 351 ALA A O 1
ATOM 2681 N N . PHE A 1 352 ? -19.541 9.699 2.783 1.00 92.50 352 PHE A N 1
ATOM 2682 C CA . PHE A 1 352 ? -19.371 11.134 2.953 1.00 92.50 352 PHE A CA 1
ATOM 2683 C C . PHE A 1 352 ? -17.906 11.552 2.951 1.00 92.50 352 PHE A C 1
ATOM 2685 O O . PHE A 1 352 ? -17.047 10.884 3.532 1.00 92.50 352 PHE A O 1
ATOM 2692 N N . ASP A 1 353 ? -17.637 12.704 2.349 1.00 91.44 353 ASP A N 1
ATOM 2693 C CA . ASP A 1 353 ? -16.325 13.341 2.355 1.00 91.44 353 ASP A CA 1
ATOM 2694 C C . ASP A 1 353 ? -16.456 14.869 2.423 1.00 91.44 353 ASP A C 1
ATOM 2696 O O . ASP A 1 353 ? -17.495 15.434 2.072 1.00 91.44 353 ASP A O 1
ATOM 2700 N N . ALA A 1 354 ? -15.394 15.552 2.862 1.00 86.88 354 ALA A N 1
ATOM 2701 C CA . ALA A 1 354 ? -15.344 17.012 2.879 1.00 86.88 354 ALA A CA 1
ATOM 2702 C C . ALA A 1 354 ? -15.549 17.621 1.491 1.00 86.88 354 ALA A C 1
ATOM 2704 O O . ALA A 1 354 ? -16.135 18.698 1.369 1.00 86.88 354 ALA A O 1
ATOM 2705 N N . THR A 1 355 ? -15.084 16.893 0.479 1.00 84.19 355 THR A N 1
ATOM 2706 C CA . THR A 1 355 ? -15.194 17.211 -0.939 1.00 84.19 355 THR A CA 1
ATOM 2707 C C . THR A 1 355 ? -16.025 16.109 -1.591 1.00 84.19 355 THR A C 1
ATOM 2709 O O . THR A 1 355 ? -15.568 14.989 -1.800 1.00 84.19 355 THR A O 1
ATOM 2712 N N . GLY A 1 356 ? -17.302 16.398 -1.826 1.00 86.38 356 GLY A N 1
ATOM 2713 C CA . GLY A 1 356 ? -18.278 15.430 -2.321 1.00 86.38 356 GLY A CA 1
ATOM 2714 C C . GLY A 1 356 ? -19.320 16.102 -3.204 1.00 86.38 356 GLY A C 1
ATOM 2715 O O . GLY A 1 356 ? -19.121 17.225 -3.667 1.00 86.38 356 GLY A O 1
ATOM 2716 N N . ARG A 1 357 ? -20.431 15.410 -3.445 1.00 87.50 357 ARG A N 1
ATOM 2717 C CA . ARG A 1 357 ? -21.577 15.934 -4.196 1.00 87.50 357 ARG A CA 1
ATOM 2718 C C . ARG A 1 357 ? -22.606 16.537 -3.243 1.00 87.50 357 ARG A C 1
ATOM 2720 O O . ARG A 1 357 ? -22.859 15.971 -2.178 1.00 87.50 357 ARG A O 1
ATOM 2727 N N . ASP A 1 358 ? -23.235 17.639 -3.635 1.00 85.38 358 ASP A N 1
ATOM 2728 C CA . ASP A 1 358 ? -24.373 18.185 -2.883 1.00 85.38 358 ASP A CA 1
ATOM 2729 C C . ASP A 1 358 ? -25.613 17.292 -3.027 1.00 85.38 358 ASP A C 1
ATOM 2731 O O . ASP A 1 358 ? -26.389 17.150 -2.082 1.00 85.38 358 ASP A O 1
ATOM 2735 N N . GLN A 1 359 ? -25.788 16.662 -4.195 1.00 83.00 359 GLN A N 1
ATOM 2736 C CA . GLN A 1 359 ? -26.867 15.716 -4.482 1.00 83.00 359 GLN A CA 1
ATOM 2737 C C . GLN A 1 359 ? -26.359 14.544 -5.343 1.00 83.00 359 GLN A C 1
ATOM 2739 O O . GLN A 1 359 ? -25.373 14.688 -6.072 1.00 83.00 359 GLN A O 1
ATOM 2744 N N . PRO A 1 360 ? -27.016 13.371 -5.307 1.00 81.56 360 PRO A N 1
ATOM 2745 C CA . PRO A 1 360 ? -26.685 12.273 -6.211 1.00 81.56 360 PRO A CA 1
ATOM 2746 C C . PRO A 1 360 ? -26.686 12.727 -7.679 1.00 81.56 360 PRO A C 1
ATOM 2748 O O . PRO A 1 360 ? -27.598 13.421 -8.124 1.00 81.56 360 PRO A O 1
ATOM 2751 N N . GLY A 1 361 ? -25.650 12.353 -8.433 1.00 77.88 361 GLY A N 1
ATOM 2752 C CA . GLY A 1 361 ? -25.515 12.711 -9.850 1.00 77.88 361 GLY A CA 1
ATOM 2753 C C . GLY A 1 361 ? -25.008 14.130 -10.163 1.00 77.88 361 GLY A C 1
ATOM 2754 O O . GLY A 1 361 ? -24.689 14.390 -11.322 1.00 77.88 361 GLY A O 1
ATOM 2755 N N . THR A 1 362 ? -24.851 15.038 -9.188 1.00 82.56 362 THR A N 1
ATOM 2756 C CA . THR A 1 362 ? -24.274 16.382 -9.438 1.00 82.56 362 THR A CA 1
ATOM 2757 C C . THR A 1 362 ? -22.749 16.342 -9.458 1.00 82.56 362 THR A C 1
ATOM 2759 O O . THR A 1 362 ? -22.193 15.505 -8.753 1.00 82.56 362 THR A O 1
ATOM 2762 N N . PRO A 1 363 ? -22.031 17.220 -10.186 1.00 81.88 363 PRO A N 1
ATOM 2763 C CA . PRO A 1 363 ? -20.565 17.261 -10.156 1.00 81.88 363 PRO A CA 1
ATOM 2764 C C . PRO A 1 363 ? -20.010 17.286 -8.725 1.00 81.88 363 PRO A C 1
ATOM 2766 O O . PRO A 1 363 ? -20.583 17.930 -7.847 1.00 81.88 363 PRO A O 1
ATOM 2769 N N . ALA A 1 364 ? -18.928 16.547 -8.489 1.00 79.06 364 ALA A N 1
ATOM 2770 C CA . ALA A 1 364 ? -18.246 16.546 -7.202 1.00 79.06 364 ALA A CA 1
ATOM 2771 C C . ALA A 1 364 ? -17.196 17.664 -7.154 1.00 79.06 364 ALA A C 1
ATOM 2773 O O . ALA A 1 364 ? -16.643 18.043 -8.188 1.00 79.06 364 ALA A O 1
ATOM 2774 N N . GLU A 1 365 ? -16.918 18.175 -5.957 1.00 83.06 365 GLU A N 1
ATOM 2775 C CA . GLU A 1 365 ? -15.864 19.170 -5.749 1.00 83.06 365 GLU A CA 1
ATOM 2776 C C . GLU A 1 365 ? -14.458 18.582 -5.947 1.00 83.06 365 GLU A C 1
ATOM 2778 O O . GLU A 1 365 ? -14.239 17.377 -5.801 1.00 83.06 365 GLU A O 1
ATOM 2783 N N . TYR A 1 366 ? -13.493 19.457 -6.248 1.00 84.81 366 TYR A N 1
ATOM 2784 C CA . TYR A 1 366 ? -12.076 19.101 -6.290 1.00 84.81 366 TYR A CA 1
ATOM 2785 C C . TYR A 1 366 ? -11.636 18.513 -4.945 1.00 84.81 366 TYR A C 1
ATOM 2787 O O . TYR A 1 366 ? -11.813 19.146 -3.902 1.00 84.81 366 TYR A O 1
ATOM 2795 N N . ASN A 1 367 ? -11.026 17.328 -4.974 1.00 85.94 367 ASN A N 1
ATOM 2796 C CA . ASN A 1 367 ? -10.519 16.655 -3.785 1.00 85.94 367 ASN A CA 1
ATOM 2797 C C . ASN A 1 367 ? -8.994 16.806 -3.724 1.00 85.94 367 ASN A C 1
ATOM 2799 O O . ASN A 1 367 ? -8.291 16.376 -4.629 1.00 85.94 367 ASN A O 1
ATOM 2803 N N . GLU A 1 368 ? -8.443 17.370 -2.651 1.00 83.62 368 GLU A N 1
ATOM 2804 C CA . GLU A 1 368 ? -6.995 17.631 -2.566 1.00 83.62 368 GLU A CA 1
ATOM 2805 C C . GLU A 1 368 ? -6.118 16.364 -2.601 1.00 83.62 368 GLU A C 1
ATOM 2807 O O . GLU A 1 368 ? -4.986 16.401 -3.089 1.00 83.62 368 GLU A O 1
ATOM 2812 N N . TYR A 1 369 ? -6.647 15.230 -2.133 1.00 83.94 369 TYR A N 1
ATOM 2813 C CA . TYR A 1 369 ? -5.935 13.953 -2.074 1.00 83.94 369 TYR A CA 1
ATOM 2814 C C . TYR A 1 369 ? -6.063 13.139 -3.365 1.00 83.94 369 TYR A C 1
ATOM 2816 O O . TYR A 1 369 ? -5.163 12.363 -3.688 1.00 83.94 369 TYR A O 1
ATOM 2824 N N . HIS A 1 370 ? -7.161 13.308 -4.103 1.00 87.94 370 HIS A N 1
ATOM 2825 C CA . HIS A 1 370 ? -7.475 12.555 -5.322 1.00 87.94 370 HIS A CA 1
ATOM 2826 C C . HIS A 1 370 ? -7.393 13.399 -6.609 1.00 87.94 370 HIS A C 1
ATOM 2828 O O . HIS A 1 370 ? -7.442 12.857 -7.715 1.00 87.94 370 HIS A O 1
ATOM 2834 N N . GLY A 1 371 ? -7.229 14.714 -6.475 1.00 88.06 371 GLY A N 1
ATOM 2835 C CA . GLY A 1 371 ? -7.340 15.685 -7.554 1.00 88.06 371 GLY A CA 1
ATOM 2836 C C . GLY A 1 371 ? -8.741 15.691 -8.171 1.00 88.06 371 GLY A C 1
ATOM 2837 O O . GLY A 1 371 ? -9.762 15.675 -7.490 1.00 88.06 371 GLY A O 1
ATOM 2838 N N . GLU A 1 372 ? -8.760 15.657 -9.494 1.00 87.06 372 GLU A N 1
ATOM 2839 C CA . GLU A 1 372 ? -9.934 15.563 -10.366 1.00 87.06 372 GLU A CA 1
ATOM 2840 C C . GLU A 1 372 ? -10.242 14.118 -10.778 1.00 87.06 372 GLU A C 1
ATOM 2842 O O . GLU A 1 372 ? -10.954 13.877 -11.753 1.00 87.06 372 GLU A O 1
ATOM 2847 N N . CYS A 1 373 ? -9.684 13.128 -10.071 1.00 86.94 373 CYS A N 1
ATOM 2848 C CA . CYS A 1 373 ? -10.018 11.737 -10.336 1.00 86.94 373 CYS A CA 1
ATOM 2849 C C . CYS A 1 373 ? -11.545 11.547 -10.259 1.00 86.94 373 CYS A C 1
ATOM 2851 O O . CYS A 1 373 ? -12.154 11.933 -9.255 1.00 86.94 373 CYS A O 1
ATOM 2853 N N . PRO A 1 374 ? -12.174 10.919 -11.271 1.00 88.38 374 PRO A N 1
ATOM 2854 C CA . PRO A 1 374 ? -13.588 10.594 -11.207 1.00 88.38 374 PRO A CA 1
ATOM 2855 C C . PRO A 1 374 ? -13.907 9.781 -9.953 1.00 88.38 374 PRO A C 1
ATOM 2857 O O . PRO A 1 374 ? -13.154 8.885 -9.562 1.00 88.38 374 PRO A O 1
ATOM 2860 N N . PHE A 1 375 ? -15.048 10.085 -9.343 1.00 92.00 375 PHE A N 1
ATOM 2861 C CA . PHE A 1 375 ? -15.530 9.355 -8.179 1.00 92.00 375 PHE A CA 1
ATOM 2862 C C . PHE A 1 375 ? -15.903 7.922 -8.574 1.00 92.00 375 PHE A C 1
ATOM 2864 O O . PHE A 1 375 ? -16.536 7.696 -9.605 1.00 92.00 375 PHE A O 1
ATOM 2871 N N . HIS A 1 376 ? -15.546 6.951 -7.732 1.00 92.94 376 HIS A N 1
ATOM 2872 C CA . HIS A 1 376 ? -15.866 5.533 -7.944 1.00 92.94 376 HIS A CA 1
ATOM 2873 C C . HIS A 1 376 ? -17.340 5.224 -7.690 1.00 92.94 376 HIS A C 1
ATOM 2875 O O . HIS A 1 376 ? -17.852 4.204 -8.148 1.00 92.94 376 HIS A O 1
ATOM 2881 N N . THR A 1 377 ? -18.013 6.066 -6.907 1.00 93.00 377 THR A N 1
ATOM 2882 C CA . THR A 1 377 ? -19.434 5.956 -6.580 1.00 93.00 377 THR A CA 1
ATOM 2883 C C . THR A 1 377 ? -19.944 7.285 -6.015 1.00 93.00 377 THR A C 1
ATOM 2885 O O . THR A 1 377 ? -19.164 8.219 -5.829 1.00 93.00 377 THR A O 1
ATOM 2888 N N . ASP A 1 378 ? -21.239 7.390 -5.721 1.00 91.88 378 ASP A N 1
ATOM 2889 C CA . ASP A 1 378 ? -21.785 8.589 -5.084 1.00 91.88 378 ASP A CA 1
ATOM 2890 C C . ASP A 1 378 ? -21.249 8.755 -3.660 1.00 91.88 378 ASP A C 1
ATOM 2892 O O . ASP A 1 378 ? -21.439 7.886 -2.799 1.00 91.88 378 ASP A O 1
ATOM 2896 N N . VAL A 1 379 ? -20.599 9.895 -3.434 1.00 93.06 379 VAL A N 1
ATOM 2897 C CA . VAL A 1 379 ? -20.111 10.363 -2.138 1.00 93.06 379 VAL A CA 1
ATOM 2898 C C . VAL A 1 379 ? -20.712 11.739 -1.911 1.00 93.06 379 VAL A C 1
ATOM 2900 O O . VAL A 1 379 ? -20.538 12.646 -2.727 1.00 93.06 379 VAL A O 1
ATOM 2903 N N . MET A 1 380 ? -21.442 11.874 -0.816 1.00 91.19 380 MET A N 1
ATOM 2904 C CA . MET A 1 380 ? -22.121 13.109 -0.459 1.00 91.19 380 MET A CA 1
ATOM 2905 C C . MET A 1 380 ? -21.169 14.035 0.292 1.00 91.19 380 MET A C 1
ATOM 2907 O O . MET A 1 380 ? -20.289 13.592 1.031 1.00 91.19 380 MET A O 1
ATOM 2911 N N . LYS A 1 381 ? -21.354 15.338 0.126 1.00 89.00 381 LYS A N 1
ATOM 2912 C CA . LYS A 1 381 ? -20.583 16.334 0.859 1.00 89.00 381 LYS A CA 1
ATOM 2913 C C . LYS A 1 381 ? -20.954 16.308 2.344 1.00 89.00 381 LYS A C 1
ATOM 2915 O O . LYS A 1 381 ? -22.126 16.380 2.706 1.00 89.00 381 LYS A O 1
ATOM 2920 N N . GLY A 1 382 ? -19.954 16.227 3.216 1.00 83.69 382 GLY A N 1
ATOM 2921 C CA . GLY A 1 382 ? -20.153 16.197 4.662 1.00 83.69 382 GLY A CA 1
ATOM 2922 C C . GLY A 1 382 ? -18.844 16.169 5.448 1.00 83.69 382 GLY A C 1
ATOM 2923 O O . GLY A 1 382 ? -17.940 15.400 5.136 1.00 83.69 382 GLY A O 1
ATOM 2924 N N . THR A 1 383 ? -18.735 16.997 6.494 1.00 69.75 383 THR A N 1
ATOM 2925 C CA . THR A 1 383 ? -17.584 16.985 7.414 1.00 69.75 383 THR A CA 1
ATOM 2926 C C . THR A 1 383 ? -18.026 16.866 8.860 1.00 69.75 383 THR A C 1
ATOM 2928 O O . THR A 1 383 ? -18.897 17.603 9.310 1.00 69.75 383 THR A O 1
ATOM 2931 N N . ALA A 1 384 ? -17.334 16.039 9.644 1.00 62.81 384 ALA A N 1
ATOM 2932 C CA . ALA A 1 384 ? -17.554 15.879 11.090 1.00 62.81 384 ALA A CA 1
ATOM 2933 C C . ALA A 1 384 ? -17.404 17.165 11.929 1.00 62.81 384 ALA A C 1
ATOM 2935 O O . ALA A 1 384 ? -17.640 17.179 13.132 1.00 62.81 384 ALA A O 1
ATOM 2936 N N . THR A 1 385 ? -16.977 18.263 11.313 1.00 58.06 385 THR A N 1
ATOM 2937 C CA . THR A 1 385 ? -16.735 19.552 11.965 1.00 58.06 385 THR A CA 1
ATOM 2938 C C . THR A 1 385 ? -17.823 20.591 11.690 1.00 58.06 385 THR A C 1
ATOM 2940 O O . THR A 1 385 ? -17.803 21.647 12.318 1.00 58.06 385 THR A O 1
ATOM 2943 N N . LYS A 1 386 ? -18.783 20.326 10.791 1.00 58.12 386 LYS A N 1
ATOM 2944 C CA . LYS A 1 386 ? -19.886 21.251 10.475 1.00 58.12 386 LYS A CA 1
ATOM 2945 C C . LYS A 1 386 ? -21.203 20.761 11.080 1.00 58.12 386 LYS A C 1
ATOM 2947 O O . LYS A 1 386 ? -21.554 19.591 10.955 1.00 58.12 386 LYS A O 1
ATOM 2952 N N . GLY A 1 387 ? -21.952 21.678 11.703 1.00 55.44 387 GLY A N 1
ATOM 2953 C CA . GLY A 1 387 ? -23.149 21.374 12.503 1.00 55.44 387 GLY A CA 1
ATOM 2954 C C . GLY A 1 387 ? -24.178 20.475 11.809 1.00 55.44 387 GLY A C 1
ATOM 2955 O O . GLY A 1 387 ? -24.632 19.511 12.413 1.00 55.44 387 GLY A O 1
ATOM 2956 N N . SER A 1 388 ? -24.463 20.718 10.525 1.00 58.31 388 SER A N 1
ATOM 2957 C CA . SER A 1 388 ? -25.410 19.903 9.747 1.00 58.31 388 SER A CA 1
ATOM 2958 C C . SER A 1 388 ? -24.993 18.429 9.650 1.00 58.31 388 SER A C 1
ATOM 2960 O O . SER A 1 388 ? -25.827 17.550 9.841 1.00 58.31 388 SER A O 1
ATOM 2962 N N . PHE A 1 389 ? -23.706 18.139 9.455 1.00 65.69 389 PHE A N 1
ATOM 2963 C CA . PHE A 1 389 ? -23.230 16.763 9.321 1.00 65.69 389 PHE A CA 1
ATOM 2964 C C . PHE A 1 389 ? -23.107 16.034 10.668 1.00 65.69 389 PHE A C 1
ATOM 2966 O O . PHE A 1 389 ? -23.306 14.824 10.735 1.00 65.69 389 PHE A O 1
ATOM 2973 N N . ASN A 1 390 ? -22.852 16.750 11.769 1.00 62.66 390 ASN A N 1
ATOM 2974 C CA . ASN A 1 390 ? -22.938 16.153 13.107 1.00 62.66 390 ASN A CA 1
ATOM 2975 C C . ASN A 1 390 ? -24.356 15.667 13.417 1.00 62.66 390 ASN A C 1
ATOM 2977 O O . ASN A 1 390 ? -24.517 14.591 13.991 1.00 62.66 390 ASN A O 1
ATOM 2981 N N . THR A 1 391 ? -25.375 16.417 12.994 1.00 58.53 391 THR A N 1
ATOM 2982 C CA . THR A 1 391 ? -26.771 15.970 13.047 1.00 58.53 391 THR A CA 1
ATOM 2983 C C . THR A 1 391 ? -27.005 14.778 12.114 1.00 58.53 391 THR A C 1
ATOM 2985 O O . THR A 1 391 ? -27.672 13.824 12.504 1.00 58.53 391 THR A O 1
ATOM 2988 N N . THR A 1 392 ? -26.394 14.765 10.925 1.00 71.44 392 THR A N 1
ATOM 2989 C CA . THR A 1 392 ? -26.450 13.630 9.989 1.00 71.44 392 THR A CA 1
ATOM 2990 C C . THR A 1 392 ? -25.858 12.345 10.577 1.00 71.44 392 THR A C 1
ATOM 2992 O O . THR A 1 392 ? -26.505 11.306 10.519 1.00 71.44 392 THR A O 1
ATOM 2995 N N . LEU A 1 393 ? -24.681 12.374 11.215 1.00 81.06 393 LEU A N 1
ATOM 2996 C CA . LEU A 1 393 ? -24.087 11.169 11.821 1.00 81.06 393 LEU A CA 1
ATOM 2997 C C . LEU A 1 393 ? -24.937 10.567 12.947 1.00 81.06 393 LEU A C 1
ATOM 2999 O O . LEU A 1 393 ? -24.898 9.356 13.156 1.00 81.06 393 LEU A O 1
ATOM 3003 N N . GLN A 1 394 ? -25.726 11.380 13.652 1.00 82.31 394 GLN A N 1
ATOM 3004 C CA . GLN A 1 394 ? -26.660 10.882 14.667 1.00 82.31 394 GLN A CA 1
ATOM 3005 C C . GLN A 1 394 ? -27.823 10.092 14.050 1.00 82.31 394 GLN A C 1
ATOM 3007 O O . GLN A 1 394 ? -28.319 9.158 14.677 1.00 82.31 394 GLN A O 1
ATOM 3012 N N . GLN A 1 395 ? -28.223 10.416 12.815 1.00 87.06 395 GLN A N 1
ATOM 3013 C CA . GLN A 1 395 ? -29.243 9.666 12.068 1.00 87.06 395 GLN A CA 1
ATOM 3014 C C . GLN A 1 395 ? -28.745 8.271 11.663 1.00 87.06 395 GLN A C 1
ATOM 3016 O O . GLN A 1 395 ? -29.545 7.363 11.468 1.00 87.06 395 GLN A O 1
ATOM 3021 N N . TYR A 1 396 ? -27.426 8.082 11.598 1.00 92.06 396 TYR A N 1
ATOM 3022 C CA . TYR A 1 396 ? -26.774 6.817 11.262 1.00 92.06 396 TYR A CA 1
ATOM 3023 C C . TYR A 1 396 ? -26.359 6.004 12.500 1.00 92.06 396 TYR A C 1
ATOM 3025 O O . TYR A 1 396 ? -25.417 5.221 12.436 1.00 92.06 396 TYR A O 1
ATOM 3033 N N . LYS A 1 397 ? -27.044 6.161 13.643 1.00 93.06 397 LYS A N 1
ATOM 3034 C CA . LYS A 1 397 ? -26.748 5.390 14.869 1.00 93.06 397 LYS A CA 1
ATOM 3035 C C . LYS A 1 397 ? -26.878 3.868 14.687 1.00 93.06 397 LYS A C 1
ATOM 3037 O O . LYS A 1 397 ? -26.176 3.120 15.352 1.00 93.06 397 LYS A O 1
ATOM 3042 N N . ASP A 1 398 ? -27.732 3.424 13.765 1.00 95.50 398 ASP A N 1
ATOM 3043 C CA . ASP A 1 398 ? -27.952 2.001 13.477 1.00 95.50 398 ASP A CA 1
ATOM 3044 C C . ASP A 1 398 ? -26.997 1.474 12.382 1.00 95.50 398 ASP A C 1
ATOM 3046 O O . ASP A 1 398 ? -27.107 0.329 11.947 1.00 95.50 398 ASP A O 1
ATOM 3050 N N . TYR A 1 399 ? -26.068 2.312 11.900 1.00 97.44 399 TYR A N 1
ATOM 3051 C CA . TYR A 1 399 ? -25.081 1.977 10.872 1.00 97.44 399 TYR A CA 1
ATOM 3052 C C . TYR A 1 399 ? -23.709 1.825 11.511 1.00 97.44 399 TYR A C 1
ATOM 3054 O O . TYR A 1 399 ? -23.365 2.581 12.405 1.00 97.44 399 TYR A O 1
ATOM 3062 N N . THR A 1 400 ? -22.866 0.941 10.984 1.00 98.19 400 THR A N 1
ATOM 3063 C CA . THR A 1 400 ? -21.445 0.897 11.349 1.00 98.19 400 THR A CA 1
ATOM 3064 C C . THR A 1 400 ? -20.717 2.138 10.832 1.00 98.19 400 THR A C 1
ATOM 3066 O O . THR A 1 400 ? -20.721 2.394 9.628 1.00 98.19 400 THR A O 1
ATOM 3069 N N . LEU A 1 401 ? -20.018 2.866 11.708 1.00 97.06 401 LEU A N 1
ATOM 3070 C CA . LEU A 1 401 ? -19.135 3.964 11.303 1.00 97.06 401 LEU A CA 1
ATOM 3071 C C . LEU A 1 401 ? -17.839 3.411 10.701 1.00 97.06 401 LEU A C 1
ATOM 3073 O O . LEU A 1 401 ? -17.046 2.806 11.415 1.00 97.06 401 LEU A O 1
ATOM 3077 N N . LEU A 1 402 ? -17.591 3.653 9.417 1.00 97.25 402 LEU A N 1
ATOM 3078 C CA . LEU A 1 402 ? -16.340 3.340 8.732 1.00 97.25 402 LEU A CA 1
ATOM 3079 C C . LEU A 1 402 ? -15.488 4.604 8.566 1.00 97.25 402 LEU A C 1
ATOM 3081 O O . LEU A 1 402 ? -15.948 5.609 8.032 1.00 97.25 402 LEU A O 1
ATOM 3085 N N . MET A 1 403 ? -14.225 4.532 8.977 1.00 94.50 403 MET A N 1
ATOM 3086 C CA . MET A 1 403 ? -13.216 5.557 8.703 1.00 94.50 403 MET A CA 1
ATOM 3087 C C . MET A 1 403 ? -11.989 4.889 8.098 1.00 94.50 403 MET A C 1
ATOM 3089 O O . MET A 1 403 ? -11.354 4.051 8.744 1.00 94.50 403 MET A O 1
ATOM 3093 N N . CYS A 1 404 ? -11.651 5.249 6.860 1.00 93.25 404 CYS A N 1
ATOM 3094 C CA . CYS A 1 404 ? -10.497 4.703 6.161 1.00 93.25 404 CYS A CA 1
ATOM 3095 C C . CYS A 1 404 ? -9.405 5.744 5.978 1.00 93.25 404 CYS A C 1
ATOM 3097 O O . CYS A 1 404 ? -9.628 6.765 5.345 1.00 93.25 404 CYS A O 1
ATOM 3099 N N . TYR A 1 405 ? -8.205 5.434 6.475 1.00 87.81 405 TYR A N 1
ATOM 3100 C CA . TYR A 1 405 ? -7.030 6.291 6.364 1.00 87.81 405 TYR A CA 1
ATOM 3101 C C . TYR A 1 405 ? -7.336 7.713 6.864 1.00 87.81 405 TYR A C 1
ATOM 3103 O O . TYR A 1 405 ? -7.157 8.697 6.153 1.00 87.81 405 TYR A O 1
ATOM 3111 N N . ALA A 1 406 ? -7.874 7.805 8.086 1.00 82.00 406 ALA A N 1
ATOM 3112 C CA . ALA A 1 406 ? -8.212 9.090 8.684 1.00 82.00 406 ALA A CA 1
ATOM 3113 C C . ALA A 1 406 ? -6.996 10.036 8.678 1.00 82.00 406 ALA A C 1
ATOM 3115 O O . ALA A 1 406 ? -5.879 9.565 8.916 1.00 82.00 406 ALA A O 1
ATOM 3116 N N . PRO A 1 407 ? -7.194 11.348 8.438 1.00 74.75 407 PRO A N 1
ATOM 3117 C CA . PRO A 1 407 ? -6.095 12.293 8.408 1.00 74.75 407 PRO A CA 1
ATOM 3118 C C . PRO A 1 407 ? -5.268 12.265 9.702 1.00 74.75 407 PRO A C 1
ATOM 3120 O O . PRO A 1 407 ? -5.833 12.081 10.788 1.00 74.75 407 PRO A O 1
ATOM 3123 N N . PRO A 1 408 ? -3.948 12.489 9.607 1.00 64.44 408 PRO A N 1
ATOM 3124 C CA . PRO A 1 408 ? -3.026 12.357 10.738 1.00 64.44 408 PRO A CA 1
ATOM 3125 C C . PRO A 1 408 ? -3.332 13.297 11.903 1.00 64.44 408 PRO A C 1
ATOM 3127 O O . PRO A 1 408 ? -3.157 12.932 13.068 1.00 64.44 408 PRO A O 1
ATOM 3130 N N . ASP A 1 409 ? -3.856 14.487 11.588 1.00 67.94 409 ASP A N 1
ATOM 3131 C CA . ASP A 1 409 ? -4.269 15.485 12.575 1.00 67.94 409 ASP A CA 1
ATOM 3132 C C . ASP A 1 409 ? -5.379 14.971 13.510 1.00 67.94 409 ASP A C 1
ATOM 3134 O O . ASP A 1 409 ? -5.643 15.557 14.562 1.00 67.94 409 ASP A O 1
ATOM 3138 N N . GLY A 1 410 ? -6.032 13.865 13.132 1.00 68.94 410 GLY A N 1
ATOM 3139 C CA . GLY A 1 410 ? -7.062 13.169 13.883 1.00 68.94 410 GLY A CA 1
ATOM 3140 C C . GLY A 1 410 ? -8.345 13.970 14.081 1.00 68.94 410 GLY A C 1
ATOM 3141 O O . GLY A 1 410 ? -9.286 13.437 14.669 1.00 68.94 410 GLY A O 1
ATOM 3142 N N . LYS A 1 411 ? -8.438 15.221 13.608 1.00 80.75 411 LYS A N 1
ATOM 3143 C CA . LYS A 1 411 ? -9.558 16.118 13.934 1.00 80.75 411 LYS A CA 1
ATOM 3144 C C . LYS A 1 411 ? -10.861 15.584 13.368 1.00 80.75 411 LYS A C 1
ATOM 3146 O O . LYS A 1 411 ? -11.854 15.511 14.089 1.00 80.75 411 LYS A O 1
ATOM 3151 N N . MET A 1 412 ? -10.837 15.159 12.105 1.00 85.19 412 MET A N 1
ATOM 3152 C CA . MET A 1 412 ? -11.995 14.561 11.441 1.00 85.19 412 MET A CA 1
ATOM 3153 C C . MET A 1 412 ? -12.448 13.285 12.161 1.00 85.19 412 MET A C 1
ATOM 3155 O O . MET A 1 412 ? -13.624 13.160 12.502 1.00 85.19 412 MET A O 1
ATOM 3159 N N . ALA A 1 413 ? -11.525 12.365 12.451 1.00 86.12 413 ALA A N 1
ATOM 3160 C CA . ALA A 1 413 ? -11.876 11.079 13.049 1.00 86.12 413 ALA A CA 1
ATOM 3161 C C . ALA A 1 413 ? -12.365 11.210 14.497 1.00 86.12 413 ALA A C 1
ATOM 3163 O O . ALA A 1 413 ? -13.370 10.607 14.868 1.00 86.12 413 ALA A O 1
ATOM 3164 N N . VAL A 1 414 ? -11.709 12.045 15.309 1.00 87.56 414 VAL A N 1
ATOM 3165 C CA . VAL A 1 414 ? -12.133 12.314 16.691 1.00 87.56 414 VAL A CA 1
ATOM 3166 C C . VAL A 1 414 ? -13.489 13.018 16.714 1.00 87.56 414 VAL A C 1
ATOM 3168 O O . VAL A 1 414 ? -14.345 12.650 17.518 1.00 87.56 414 VAL A O 1
ATOM 3171 N N . ALA A 1 415 ? -13.721 14.003 15.839 1.00 87.75 415 ALA A N 1
ATOM 3172 C CA . ALA A 1 415 ? -15.017 14.673 15.743 1.00 87.75 415 ALA A CA 1
ATOM 3173 C C . ALA A 1 415 ? -16.126 13.700 15.309 1.00 87.75 415 ALA A C 1
ATOM 3175 O O . ALA A 1 415 ? -17.184 13.668 15.938 1.00 87.75 415 ALA A O 1
ATOM 3176 N N . SER A 1 416 ? -15.848 12.843 14.320 1.00 89.88 416 SER A N 1
ATOM 3177 C CA . SER A 1 416 ? -16.784 11.810 13.852 1.00 89.88 416 SER A CA 1
ATOM 3178 C C . SER A 1 416 ? -17.162 10.867 14.986 1.00 89.88 416 SER A C 1
ATOM 3180 O O . SER A 1 416 ? -18.340 10.647 15.247 1.00 89.88 416 SER A O 1
ATOM 3182 N N . LEU A 1 417 ? -16.167 10.370 15.726 1.00 91.38 417 LEU A N 1
ATOM 3183 C CA . LEU A 1 417 ? -16.377 9.467 16.853 1.00 91.38 417 LEU A CA 1
ATOM 3184 C C . LEU A 1 417 ? -17.165 10.122 18.001 1.00 91.38 417 LEU A C 1
ATOM 3186 O O . LEU A 1 417 ? -18.005 9.477 18.632 1.00 91.38 417 LEU A O 1
ATOM 3190 N N . LYS A 1 418 ? -16.918 11.411 18.273 1.00 89.44 418 LYS A N 1
ATOM 3191 C CA . LYS A 1 418 ? -17.658 12.187 19.280 1.00 89.44 418 LYS A CA 1
ATOM 3192 C C . LYS A 1 418 ? -19.111 12.429 18.881 1.00 89.44 418 LYS A C 1
ATOM 3194 O O . LYS A 1 418 ? -19.972 12.410 19.760 1.00 89.44 418 LYS A O 1
ATOM 3199 N N . ALA A 1 419 ? -19.391 12.663 17.600 1.00 89.62 419 ALA A N 1
ATOM 3200 C CA . ALA A 1 419 ? -20.747 12.865 17.089 1.00 89.62 419 ALA A CA 1
ATOM 3201 C C . ALA A 1 419 ? -21.526 11.547 16.964 1.00 89.62 419 ALA A C 1
ATOM 3203 O O . ALA A 1 419 ? -22.732 11.517 17.197 1.00 89.62 419 ALA A O 1
ATOM 3204 N N . TYR A 1 420 ? -20.830 10.457 16.650 1.00 92.56 420 TYR A N 1
ATOM 3205 C CA . TYR A 1 420 ? -21.418 9.146 16.432 1.00 92.56 420 TYR A CA 1
ATOM 3206 C C . TYR A 1 420 ? -22.044 8.556 17.709 1.00 92.56 420 TYR A C 1
ATOM 3208 O O . TYR A 1 420 ? -21.509 8.640 18.827 1.00 92.56 420 TYR A O 1
ATOM 3216 N N . ARG A 1 421 ? -23.238 7.987 17.531 1.00 92.31 421 ARG A N 1
ATOM 3217 C CA . ARG A 1 421 ? -24.096 7.437 18.594 1.00 92.31 421 ARG A CA 1
ATOM 3218 C C . ARG A 1 421 ? -24.389 5.947 18.426 1.00 92.31 421 ARG A C 1
ATOM 3220 O O . ARG A 1 421 ? -25.127 5.417 19.241 1.00 92.31 421 ARG A O 1
ATOM 3227 N N . GLY A 1 422 ? -23.831 5.311 17.398 1.00 94.12 422 GLY A N 1
ATOM 3228 C CA . GLY A 1 422 ? -23.966 3.875 17.194 1.00 94.12 422 GLY A CA 1
ATOM 3229 C C . GLY A 1 422 ? -22.924 3.049 17.940 1.00 94.12 422 GLY A C 1
ATOM 3230 O O . GLY A 1 422 ? -22.016 3.579 18.591 1.00 94.12 422 GLY A O 1
ATOM 3231 N N . ASP A 1 423 ? -23.045 1.734 17.777 1.00 95.69 423 ASP A N 1
ATOM 3232 C CA . ASP A 1 423 ? -22.353 0.754 18.617 1.00 95.69 423 ASP A CA 1
ATOM 3233 C C . ASP A 1 423 ? -21.112 0.148 17.969 1.00 95.69 423 ASP A C 1
ATOM 3235 O O . ASP A 1 423 ? -20.306 -0.465 18.660 1.00 95.69 423 ASP A O 1
ATOM 3239 N N . THR A 1 424 ? -20.940 0.286 16.651 1.00 97.38 424 THR A N 1
ATOM 3240 C CA . THR A 1 424 ? -19.829 -0.347 15.920 1.00 97.38 424 THR A CA 1
ATOM 3241 C C . THR A 1 424 ? -19.018 0.675 15.134 1.00 97.38 424 THR A C 1
ATOM 3243 O O . THR A 1 424 ? -19.579 1.483 14.395 1.00 97.38 424 THR A O 1
ATOM 3246 N N . VAL A 1 425 ? -17.691 0.618 15.259 1.00 97.00 425 VAL A N 1
ATOM 3247 C CA . VAL A 1 425 ? -16.742 1.426 14.482 1.00 97.00 425 VAL A CA 1
ATOM 3248 C C . VAL A 1 425 ? -15.768 0.506 13.751 1.00 97.00 425 VAL A C 1
ATOM 3250 O O . VAL A 1 425 ? -15.114 -0.342 14.351 1.00 97.00 425 VAL A O 1
ATOM 3253 N N . ALA A 1 426 ? -15.639 0.692 12.445 1.00 97.19 426 ALA A N 1
ATOM 3254 C CA . ALA A 1 426 ? -14.616 0.096 11.609 1.00 97.19 426 ALA A CA 1
ATOM 3255 C C . ALA A 1 426 ? -13.547 1.150 11.287 1.00 97.19 426 ALA A C 1
ATOM 3257 O O . ALA A 1 426 ? -13.802 2.112 10.566 1.00 97.19 426 ALA A O 1
ATOM 3258 N N . LEU A 1 427 ? -12.338 0.968 11.811 1.00 94.56 427 LEU A N 1
ATOM 3259 C CA . LEU A 1 427 ? -11.203 1.852 11.562 1.00 94.56 427 LEU A CA 1
ATOM 3260 C C . LEU A 1 427 ? -10.199 1.152 10.649 1.00 94.56 427 LEU A C 1
ATOM 3262 O O . LEU A 1 427 ? -9.711 0.073 10.978 1.00 94.56 427 LEU A O 1
ATOM 3266 N N . ILE A 1 428 ? -9.859 1.771 9.521 1.00 93.94 428 ILE A N 1
ATOM 3267 C CA . ILE A 1 428 ? -8.773 1.317 8.652 1.00 93.94 428 ILE A CA 1
ATOM 3268 C C . ILE A 1 428 ? -7.605 2.286 8.765 1.00 93.94 428 ILE A C 1
ATOM 3270 O O . ILE A 1 428 ? -7.734 3.460 8.426 1.00 93.94 428 ILE A O 1
ATOM 3274 N N . GLY A 1 429 ? -6.452 1.787 9.195 1.00 89.62 429 GLY A N 1
ATOM 3275 C CA . GLY A 1 429 ? -5.260 2.612 9.338 1.00 89.62 429 GLY A CA 1
ATOM 3276 C C . GLY A 1 429 ? -4.130 1.913 10.075 1.00 89.62 429 GLY A C 1
ATOM 3277 O O . GLY A 1 429 ? -4.138 0.693 10.250 1.00 89.62 429 GLY A O 1
ATOM 3278 N N . GLU A 1 430 ? -3.154 2.696 10.512 1.00 84.44 430 GLU A N 1
ATOM 3279 C CA . GLU A 1 430 ? -1.985 2.234 11.242 1.00 84.44 430 GLU A CA 1
ATOM 3280 C C . GLU A 1 430 ? -1.915 2.884 12.626 1.00 84.44 430 GLU A C 1
ATOM 3282 O O . GLU A 1 430 ? -1.822 4.106 12.754 1.00 84.44 430 GLU A O 1
ATOM 3287 N N . VAL A 1 431 ? -1.910 2.037 13.658 1.00 78.12 431 VAL A N 1
ATOM 3288 C CA . VAL A 1 431 ? -1.750 2.442 15.059 1.00 78.12 431 VAL A CA 1
ATOM 3289 C C . VAL A 1 431 ? -0.359 2.995 15.324 1.00 78.12 431 VAL A C 1
ATOM 3291 O O . VAL A 1 431 ? 0.637 2.361 14.968 1.00 78.12 431 VAL A O 1
ATOM 3294 N N . ASP A 1 432 ? -0.309 4.164 15.975 1.00 71.00 432 ASP A N 1
ATOM 3295 C CA . ASP A 1 432 ? 0.923 4.934 16.214 1.00 71.00 432 ASP A CA 1
ATOM 3296 C C . ASP A 1 432 ? 1.688 5.175 14.897 1.00 71.00 432 ASP A C 1
ATOM 3298 O O . ASP A 1 432 ? 2.914 5.138 14.839 1.00 71.00 432 ASP A O 1
ATOM 3302 N N . GLY A 1 433 ? 0.948 5.316 13.795 1.00 72.25 433 GLY A N 1
ATOM 3303 C CA . GLY A 1 433 ? 1.471 5.443 12.443 1.00 72.25 433 GLY A CA 1
ATOM 3304 C C . GLY A 1 433 ? 0.871 6.631 11.705 1.00 72.25 433 GLY A C 1
ATOM 3305 O O . GLY A 1 433 ? 0.732 7.711 12.266 1.00 72.25 433 GLY A O 1
ATOM 3306 N N . ASP A 1 434 ? 0.521 6.411 10.441 1.00 70.56 434 ASP A N 1
ATOM 3307 C CA . ASP A 1 434 ? 0.170 7.478 9.502 1.00 70.56 434 ASP A CA 1
ATOM 3308 C C . ASP A 1 434 ? -1.280 7.994 9.653 1.00 70.56 434 ASP A C 1
ATOM 3310 O O . ASP A 1 434 ? -1.663 8.951 8.995 1.00 70.56 434 ASP A O 1
ATOM 3314 N N . THR A 1 435 ? -2.143 7.329 10.433 1.00 73.81 435 THR A N 1
ATOM 3315 C CA . THR A 1 435 ? -3.609 7.544 10.330 1.00 73.81 435 THR A CA 1
ATOM 3316 C C . THR A 1 435 ? -4.409 7.352 11.617 1.00 73.81 435 THR A C 1
ATOM 3318 O O . THR A 1 435 ? -5.451 7.980 11.788 1.00 73.81 435 THR A O 1
ATOM 3321 N N . ALA A 1 436 ? -3.962 6.505 12.552 1.00 71.94 436 ALA A N 1
ATOM 3322 C CA . ALA A 1 436 ? -4.620 6.333 13.848 1.00 71.94 436 ALA A CA 1
ATOM 3323 C C . ALA A 1 436 ? -3.807 7.033 14.942 1.00 71.94 436 ALA A C 1
ATOM 3325 O O . ALA A 1 436 ? -2.977 6.414 15.618 1.00 71.94 436 ALA A O 1
ATOM 3326 N N . SER A 1 437 ? -4.038 8.343 15.079 1.00 73.88 437 SER A N 1
ATOM 3327 C CA . SER A 1 437 ? -3.385 9.168 16.096 1.00 73.88 437 SER A CA 1
ATOM 3328 C C . SER A 1 437 ? -3.705 8.673 17.510 1.00 73.88 437 SER A C 1
ATOM 3330 O O . SER A 1 437 ? -4.730 8.027 17.753 1.00 73.88 437 SER A O 1
ATOM 3332 N N . ARG A 1 438 ? -2.843 9.014 18.473 1.00 76.50 438 ARG A N 1
ATOM 3333 C CA . ARG A 1 438 ? -3.062 8.672 19.889 1.00 76.50 438 ARG A CA 1
ATOM 3334 C C . ARG A 1 438 ? -4.393 9.189 20.409 1.00 76.50 438 ARG A C 1
ATOM 3336 O O . ARG A 1 438 ? -5.147 8.437 21.009 1.00 76.50 438 ARG A O 1
ATOM 3343 N N . GLY A 1 439 ? -4.736 10.433 20.073 1.00 78.88 439 GLY A N 1
ATOM 3344 C CA . GLY A 1 439 ? -6.012 11.029 20.466 1.00 78.88 439 GLY A CA 1
ATOM 3345 C C . GLY A 1 439 ? -7.225 10.236 19.968 1.00 78.88 439 GLY A C 1
ATOM 3346 O O . GLY A 1 439 ? -8.196 10.083 20.706 1.00 78.88 439 GLY A O 1
ATOM 3347 N N . LEU A 1 440 ? -7.167 9.679 18.752 1.00 84.50 440 LEU A N 1
ATOM 3348 C CA . LEU A 1 440 ? -8.235 8.826 18.228 1.00 84.50 440 LEU A CA 1
ATOM 3349 C C . LEU A 1 440 ? -8.316 7.485 18.966 1.00 84.50 440 LEU A C 1
ATOM 3351 O O . LEU A 1 440 ? -9.412 7.046 19.310 1.00 84.50 440 LEU A O 1
ATOM 3355 N N . LEU A 1 441 ? -7.177 6.837 19.214 1.00 83.75 441 LEU A N 1
ATOM 3356 C CA . LEU A 1 441 ? -7.137 5.555 19.923 1.00 83.75 441 LEU A CA 1
ATOM 3357 C C . LEU A 1 441 ? -7.595 5.690 21.373 1.00 83.75 441 LEU A C 1
ATOM 3359 O O . LEU A 1 441 ? -8.402 4.882 21.827 1.00 83.75 441 LEU A O 1
ATOM 3363 N N . SER A 1 442 ? -7.145 6.738 22.061 1.00 83.12 442 SER A N 1
ATOM 3364 C CA . SER A 1 442 ? -7.602 7.094 23.401 1.00 83.12 442 SER A CA 1
ATOM 3365 C C . SER A 1 442 ? -9.120 7.302 23.407 1.00 83.12 442 SER A C 1
ATOM 3367 O O . SER A 1 442 ? -9.836 6.635 24.155 1.00 83.12 442 SER A O 1
ATOM 3369 N N . ALA A 1 443 ? -9.649 8.100 22.468 1.00 86.88 443 ALA A N 1
ATOM 3370 C CA . ALA A 1 443 ? -11.087 8.320 22.332 1.00 86.88 443 ALA A CA 1
ATOM 3371 C C . ALA A 1 443 ? -11.876 7.026 22.048 1.00 86.88 443 ALA A C 1
ATOM 3373 O O . ALA A 1 443 ? -12.932 6.825 22.647 1.00 86.88 443 ALA A O 1
ATOM 3374 N N . LEU A 1 444 ? -11.373 6.121 21.200 1.00 89.31 444 LEU A N 1
ATOM 3375 C CA . LEU A 1 444 ? -11.993 4.810 20.962 1.00 89.31 444 LEU A CA 1
ATOM 3376 C C . LEU A 1 444 ? -12.035 3.975 22.241 1.00 89.31 444 LEU A C 1
ATOM 3378 O O . LEU A 1 444 ? -13.099 3.488 22.614 1.00 89.31 444 LEU A O 1
ATOM 3382 N N . ARG A 1 445 ? -10.906 3.869 22.949 1.00 87.50 445 ARG A N 1
ATOM 3383 C CA . ARG A 1 445 ? -10.779 3.064 24.172 1.00 87.50 445 ARG A CA 1
ATOM 3384 C C . ARG A 1 445 ? -11.653 3.556 25.319 1.00 87.50 445 ARG A C 1
ATOM 3386 O O . ARG A 1 445 ? -11.941 2.764 26.213 1.00 87.50 445 ARG A O 1
ATOM 3393 N N . THR A 1 446 ? -12.104 4.813 25.311 1.00 88.75 446 THR A N 1
ATOM 3394 C CA . THR A 1 446 ? -13.056 5.292 26.328 1.00 88.75 446 THR A CA 1
ATOM 3395 C C . THR A 1 446 ? -14.386 4.535 26.265 1.00 88.75 446 THR A C 1
ATOM 3397 O O . THR A 1 446 ? -14.871 4.076 27.296 1.00 88.75 446 THR A O 1
ATOM 3400 N N . ARG A 1 447 ? -14.935 4.330 25.060 1.00 90.00 447 ARG A N 1
ATOM 3401 C CA . ARG A 1 447 ? -16.310 3.838 24.842 1.00 90.00 447 ARG A CA 1
ATOM 3402 C C . ARG A 1 447 ? -16.397 2.476 24.161 1.00 90.00 447 ARG A C 1
ATOM 3404 O O . ARG A 1 447 ? -17.436 1.834 24.253 1.00 90.00 447 ARG A O 1
ATOM 3411 N N . PHE A 1 448 ? -15.343 2.041 23.480 1.00 93.00 448 PHE A N 1
ATOM 3412 C CA . PHE A 1 448 ? -15.355 0.852 22.637 1.00 93.00 448 PHE A CA 1
ATOM 3413 C C . PHE A 1 448 ? -14.245 -0.134 23.016 1.00 93.00 448 PHE A C 1
ATOM 3415 O O . PHE A 1 448 ? -13.190 0.247 23.530 1.00 93.00 448 PHE A O 1
ATOM 3422 N N . LEU A 1 449 ? -14.473 -1.405 22.699 1.00 92.19 449 LEU A N 1
ATOM 3423 C CA . LEU A 1 449 ? -13.518 -2.502 22.770 1.00 92.19 449 LEU A CA 1
ATOM 3424 C C . LEU A 1 449 ? -13.164 -2.966 21.368 1.00 92.19 449 LEU A C 1
ATOM 3426 O O . LEU A 1 449 ? -14.030 -3.110 20.504 1.00 92.19 449 LEU A O 1
ATOM 3430 N N . LEU A 1 450 ? -11.885 -3.246 21.140 1.00 91.75 450 LEU A N 1
ATOM 3431 C CA . LEU A 1 450 ? -11.450 -3.902 19.918 1.00 91.75 450 LEU A CA 1
ATOM 3432 C C . LEU A 1 450 ? -11.927 -5.360 19.950 1.00 91.75 450 LEU A C 1
ATOM 3434 O O . LEU A 1 450 ? -11.501 -6.133 20.805 1.00 91.75 450 LEU A O 1
ATOM 3438 N N . VAL A 1 451 ? -12.771 -5.758 18.996 1.00 92.69 451 VAL A N 1
ATOM 3439 C CA . VAL A 1 451 ? -13.327 -7.125 18.924 1.00 92.69 451 VAL A CA 1
ATOM 3440 C C . VAL A 1 451 ? -12.726 -7.947 17.788 1.00 92.69 451 VAL A C 1
ATOM 3442 O O . VAL A 1 451 ? -12.694 -9.182 17.820 1.00 92.69 451 VAL A O 1
ATOM 3445 N N . SER A 1 452 ? -12.198 -7.294 16.752 1.00 90.25 452 SER A N 1
ATOM 3446 C CA . SER A 1 452 ? -11.585 -7.980 15.614 1.00 90.25 452 SER A CA 1
ATOM 3447 C C . SER A 1 452 ? -10.575 -7.096 14.903 1.00 90.25 452 SER A C 1
ATOM 3449 O O . SER A 1 452 ? -10.796 -5.904 14.753 1.00 90.25 452 SER A O 1
ATOM 3451 N N . SER A 1 453 ? -9.516 -7.709 14.373 1.00 89.44 453 SER A N 1
ATOM 3452 C CA . SER A 1 453 ? -8.576 -7.051 13.469 1.00 89.44 453 SER A CA 1
ATOM 3453 C C . SER A 1 453 ? -8.313 -7.923 12.243 1.00 89.44 453 SER A C 1
ATOM 3455 O O . SER A 1 453 ? -8.122 -9.140 12.340 1.00 89.44 453 SER A O 1
ATOM 3457 N N . VAL A 1 454 ? -8.322 -7.302 11.070 1.00 87.94 454 VAL A N 1
ATOM 3458 C CA . VAL A 1 454 ? -8.016 -7.899 9.773 1.00 87.94 454 VAL A CA 1
ATOM 3459 C C . VAL A 1 454 ? -6.878 -7.090 9.172 1.00 87.94 454 VAL A C 1
ATOM 3461 O O . VAL A 1 454 ? -7.083 -5.973 8.713 1.00 87.94 454 VAL A O 1
ATOM 3464 N N . ALA A 1 455 ? -5.664 -7.640 9.138 1.00 84.00 455 ALA A N 1
ATOM 3465 C CA . ALA A 1 455 ? -4.584 -6.944 8.443 1.00 84.00 455 ALA A CA 1
ATOM 3466 C C . ALA A 1 455 ? -4.895 -6.806 6.943 1.00 84.00 455 ALA A C 1
ATOM 3468 O O . ALA A 1 455 ? -5.620 -7.613 6.343 1.00 84.00 455 ALA A O 1
ATOM 3469 N N . LEU A 1 456 ? -4.336 -5.766 6.344 1.00 86.62 456 LEU A N 1
ATOM 3470 C CA . LEU A 1 456 ? -4.531 -5.457 4.938 1.00 86.62 456 LEU A CA 1
ATOM 3471 C C . LEU A 1 456 ? -3.274 -5.812 4.130 1.00 86.62 456 LEU A C 1
ATOM 3473 O O . LEU A 1 456 ? -2.212 -6.057 4.710 1.00 86.62 456 LEU A O 1
ATOM 3477 N N . PRO A 1 457 ? -3.380 -5.918 2.799 1.00 85.69 457 PRO A N 1
ATOM 3478 C CA . PRO A 1 457 ? -2.233 -5.783 1.913 1.00 85.69 457 PRO A CA 1
ATOM 3479 C C . PRO A 1 457 ? -1.562 -4.421 2.147 1.00 85.69 457 PRO A C 1
ATOM 3481 O O . PRO A 1 457 ? -2.250 -3.428 2.388 1.00 85.69 457 PRO A O 1
ATOM 3484 N N . GLN A 1 458 ? -0.230 -4.385 2.107 1.00 84.56 458 GLN A N 1
ATOM 3485 C CA . GLN A 1 458 ? 0.562 -3.200 2.450 1.00 84.56 458 GLN A CA 1
ATOM 3486 C C . GLN A 1 458 ? 1.342 -2.688 1.255 1.00 84.56 458 GLN A C 1
ATOM 3488 O O . GLN A 1 458 ? 1.922 -3.488 0.524 1.00 84.56 458 GLN A O 1
ATOM 3493 N N . PHE A 1 459 ? 1.442 -1.366 1.136 1.00 86.62 459 PHE A N 1
ATOM 3494 C CA . PHE A 1 459 ? 2.586 -0.775 0.450 1.00 86.62 459 PHE A CA 1
ATOM 3495 C C . PHE A 1 459 ? 3.841 -0.975 1.312 1.00 86.62 459 PHE A C 1
ATOM 3497 O O . PHE A 1 459 ? 3.745 -1.096 2.537 1.00 86.62 459 PHE A O 1
ATOM 3504 N N . ASP A 1 460 ? 5.021 -1.009 0.696 1.00 81.75 460 ASP A N 1
ATOM 3505 C CA . ASP A 1 460 ? 6.272 -1.403 1.366 1.00 81.75 460 ASP A CA 1
ATOM 3506 C C . ASP A 1 460 ? 6.647 -0.528 2.580 1.00 81.75 460 ASP A C 1
ATOM 3508 O O . ASP A 1 460 ? 7.459 -0.941 3.412 1.00 81.75 460 ASP A O 1
ATOM 3512 N N . ASP A 1 461 ? 6.033 0.646 2.715 1.00 81.31 461 ASP A N 1
ATOM 3513 C CA . ASP A 1 461 ? 6.243 1.672 3.738 1.00 81.31 461 ASP A CA 1
ATOM 3514 C C . ASP A 1 461 ? 5.057 1.884 4.711 1.00 81.31 461 ASP A C 1
ATOM 3516 O O . ASP A 1 461 ? 5.169 2.687 5.639 1.00 81.31 461 ASP A O 1
ATOM 3520 N N . THR A 1 462 ? 3.952 1.142 4.562 1.00 85.44 462 THR A N 1
ATOM 3521 C CA . THR A 1 462 ? 2.736 1.262 5.406 1.00 85.44 462 THR A CA 1
ATOM 3522 C C . THR A 1 462 ? 2.444 -0.016 6.197 1.00 85.44 462 THR A C 1
ATOM 3524 O O . THR A 1 462 ? 2.936 -1.085 5.832 1.00 85.44 462 THR A O 1
ATOM 3527 N N . ALA A 1 463 ? 1.678 0.053 7.294 1.00 85.88 463 ALA A N 1
ATOM 3528 C CA . ALA A 1 463 ? 1.223 -1.121 8.060 1.00 85.88 463 ALA A CA 1
ATOM 3529 C C . ALA A 1 463 ? -0.275 -1.059 8.449 1.00 85.88 463 ALA A C 1
ATOM 3531 O O . ALA A 1 463 ? -0.663 -1.340 9.582 1.00 85.88 463 ALA A O 1
ATOM 3532 N N . ASN A 1 464 ? -1.125 -0.725 7.478 1.00 88.50 464 ASN A N 1
ATOM 3533 C CA . ASN A 1 464 ? -2.571 -0.585 7.608 1.00 88.50 464 ASN A CA 1
ATOM 3534 C C . ASN A 1 464 ? -3.296 -1.878 8.032 1.00 88.50 464 ASN A C 1
ATOM 3536 O O . ASN A 1 464 ? -3.028 -2.984 7.563 1.00 88.50 464 ASN A O 1
ATOM 3540 N N . ARG A 1 465 ? -4.335 -1.759 8.842 1.00 89.31 465 ARG A N 1
ATOM 3541 C CA . ARG A 1 465 ? -5.240 -2.866 9.170 1.00 89.31 465 ARG A CA 1
ATOM 3542 C C . ARG A 1 465 ? -6.659 -2.350 9.328 1.00 89.31 465 ARG A C 1
ATOM 3544 O O . ARG A 1 465 ? -6.847 -1.169 9.576 1.00 89.31 465 ARG A O 1
ATOM 3551 N N . LEU A 1 466 ? -7.628 -3.244 9.184 1.00 93.56 466 LEU A N 1
ATOM 3552 C CA . LEU A 1 466 ? -9.020 -3.009 9.540 1.00 93.56 466 LEU A CA 1
ATOM 3553 C C . LEU A 1 466 ? -9.247 -3.487 10.975 1.00 93.56 466 LEU A C 1
ATOM 3555 O O . LEU A 1 466 ? -9.195 -4.689 11.230 1.00 93.56 466 LEU A O 1
ATOM 3559 N N . ASP A 1 467 ? -9.559 -2.567 11.871 1.00 93.50 467 ASP A N 1
ATOM 3560 C CA . ASP A 1 467 ? -9.947 -2.832 13.250 1.00 93.50 467 ASP A CA 1
ATOM 3561 C C . ASP A 1 467 ? -11.454 -2.603 13.419 1.00 93.50 467 ASP A C 1
ATOM 3563 O O . ASP A 1 467 ? -11.986 -1.581 12.993 1.00 93.50 467 ASP A O 1
ATOM 3567 N N . ILE A 1 468 ? -12.146 -3.565 14.031 1.00 95.88 468 ILE A N 1
ATOM 3568 C CA . ILE A 1 468 ? -13.568 -3.480 14.372 1.00 95.88 468 ILE A CA 1
ATOM 3569 C C . ILE A 1 468 ? -13.687 -3.298 15.876 1.00 95.88 468 ILE A C 1
ATOM 3571 O O . ILE A 1 468 ? -13.228 -4.148 16.645 1.00 95.88 468 ILE A O 1
ATOM 3575 N N . TRP A 1 469 ? -14.339 -2.214 16.259 1.00 95.25 469 TRP A N 1
ATOM 3576 C CA . TRP A 1 469 ? -14.571 -1.788 17.623 1.00 95.25 469 TRP A CA 1
ATOM 3577 C C . TRP A 1 469 ? -16.065 -1.827 17.918 1.00 95.25 469 TRP A C 1
ATOM 3579 O O . TRP A 1 469 ? -16.861 -1.420 17.072 1.00 95.25 469 TRP A O 1
ATOM 3589 N N . GLN A 1 470 ? -16.441 -2.311 19.096 1.00 95.00 470 GLN A N 1
ATOM 3590 C CA . GLN A 1 470 ? -17.831 -2.360 19.552 1.00 95.00 470 GLN A CA 1
ATOM 3591 C C . GLN A 1 470 ? -17.976 -1.674 20.903 1.00 95.00 470 GLN A C 1
ATOM 3593 O O . GLN A 1 470 ? -17.015 -1.640 21.666 1.00 95.00 470 GLN A O 1
ATOM 3598 N N . ILE A 1 471 ? -19.128 -1.058 21.159 1.00 93.38 471 ILE A N 1
ATOM 3599 C CA . ILE A 1 471 ? -19.395 -0.359 22.417 1.00 93.38 471 ILE A CA 1
ATOM 3600 C C . ILE A 1 471 ? -19.199 -1.313 23.597 1.00 93.38 471 ILE A C 1
ATOM 3602 O O . ILE A 1 471 ? -19.581 -2.477 23.513 1.00 93.38 471 ILE A O 1
ATOM 3606 N N . LYS A 1 472 ? -18.598 -0.811 24.677 1.00 91.00 472 LYS A N 1
ATOM 3607 C CA . LYS A 1 472 ? -18.449 -1.557 25.929 1.00 91.00 472 LYS A CA 1
ATOM 3608 C C . LYS A 1 472 ? -19.820 -1.883 26.514 1.00 91.00 472 LYS A C 1
ATOM 3610 O O . LYS A 1 472 ? -20.638 -0.978 26.691 1.00 91.00 472 LYS A O 1
ATOM 3615 N N . ARG A 1 473 ? -20.034 -3.147 26.850 1.00 87.50 473 ARG A N 1
ATOM 3616 C CA . ARG A 1 473 ? -21.158 -3.650 27.644 1.00 87.50 473 ARG A CA 1
ATOM 3617 C C . ARG A 1 473 ? -20.644 -4.112 29.007 1.00 87.50 473 ARG A C 1
ATOM 3619 O O . ARG A 1 473 ? -19.454 -4.372 29.156 1.00 87.50 473 ARG A O 1
ATOM 3626 N N . GLU A 1 474 ? -21.531 -4.177 29.997 1.00 74.69 474 GLU A N 1
ATOM 3627 C CA . GLU A 1 474 ? -21.166 -4.535 31.379 1.00 74.69 474 GLU A CA 1
ATOM 3628 C C . GLU A 1 474 ? -20.528 -5.932 31.482 1.00 74.69 474 GLU A C 1
ATOM 3630 O O . GLU A 1 474 ? -19.621 -6.114 32.286 1.00 74.69 474 GLU A O 1
ATOM 3635 N N . ASP A 1 475 ? -20.914 -6.863 30.601 1.00 74.69 475 ASP A N 1
ATOM 3636 C CA . ASP A 1 475 ? -20.426 -8.252 30.573 1.00 74.69 475 ASP A CA 1
ATOM 3637 C C . ASP A 1 475 ? -19.189 -8.477 29.671 1.00 74.69 475 ASP A C 1
ATOM 3639 O O . ASP A 1 475 ? -18.783 -9.618 29.429 1.00 74.69 475 ASP A O 1
ATOM 3643 N N . ASP A 1 476 ? -18.604 -7.423 29.091 1.00 74.94 476 ASP A N 1
ATOM 3644 C CA . ASP A 1 476 ? -17.473 -7.583 28.172 1.00 74.94 476 ASP A CA 1
ATOM 3645 C C . ASP A 1 476 ? -16.156 -7.840 28.935 1.00 74.94 476 ASP A C 1
ATOM 3647 O O . ASP A 1 476 ? -15.371 -6.927 29.194 1.00 74.94 476 ASP A O 1
ATOM 3651 N N . ASP A 1 477 ? -15.874 -9.109 29.241 1.00 59.91 477 ASP A N 1
ATOM 3652 C CA . ASP A 1 477 ? -14.738 -9.490 30.094 1.00 59.91 477 ASP A CA 1
ATOM 3653 C C . ASP A 1 477 ? -13.345 -9.367 29.438 1.00 59.91 477 ASP A C 1
ATOM 3655 O O . ASP A 1 477 ? -12.339 -9.295 30.145 1.00 59.91 477 ASP A O 1
ATOM 3659 N N . ILE A 1 478 ? -13.213 -9.366 28.099 1.00 64.00 478 ILE A N 1
ATOM 3660 C CA . ILE A 1 478 ? -11.881 -9.381 27.450 1.00 64.00 478 ILE A CA 1
ATOM 3661 C C . ILE A 1 478 ? -11.842 -8.569 26.145 1.00 64.00 478 ILE A C 1
ATOM 3663 O O . ILE A 1 478 ? -12.181 -9.049 25.059 1.00 64.00 478 ILE A O 1
ATOM 3667 N N . ALA A 1 479 ? -11.306 -7.350 26.225 1.00 71.62 479 ALA A N 1
ATOM 3668 C CA . ALA A 1 479 ? -10.921 -6.559 25.057 1.00 71.62 479 ALA A CA 1
ATOM 3669 C C . ALA A 1 479 ? -9.775 -7.238 24.286 1.00 71.62 479 ALA A C 1
ATOM 3671 O O . ALA A 1 479 ? -8.788 -7.668 24.889 1.00 71.62 479 ALA A O 1
ATOM 3672 N N . LYS A 1 480 ? -9.814 -7.268 22.944 1.00 80.88 480 LYS A N 1
ATOM 3673 C CA . LYS A 1 480 ? -8.599 -7.639 22.203 1.00 80.88 480 LYS A CA 1
ATOM 3674 C C . LYS A 1 480 ? -7.541 -6.546 22.350 1.00 80.88 480 LYS A C 1
ATOM 3676 O O . LYS A 1 480 ? -7.856 -5.359 22.252 1.00 80.88 480 LYS A O 1
ATOM 3681 N N . PRO A 1 481 ? -6.266 -6.927 22.496 1.00 81.69 481 PRO A N 1
ATOM 3682 C CA . PRO A 1 481 ? -5.187 -5.962 22.577 1.00 81.69 481 PRO A CA 1
ATOM 3683 C C . PRO A 1 481 ? -4.990 -5.243 21.240 1.00 81.69 481 PRO A C 1
ATOM 3685 O O . PRO A 1 481 ? -4.983 -5.861 20.173 1.00 81.69 481 PRO A O 1
ATOM 3688 N N . VAL A 1 482 ? -4.757 -3.932 21.304 1.00 82.44 482 VAL A N 1
ATOM 3689 C CA . VAL A 1 482 ? -4.454 -3.097 20.126 1.00 82.44 482 VAL A CA 1
ATOM 3690 C C . VAL A 1 482 ? -3.108 -3.479 19.497 1.00 82.44 482 VAL A C 1
ATOM 3692 O O . VAL A 1 482 ? -2.921 -3.348 18.283 1.00 82.44 482 VAL A O 1
ATOM 3695 N N . ALA A 1 483 ? -2.172 -3.958 20.318 1.00 85.25 483 ALA A N 1
ATOM 3696 C CA . ALA A 1 483 ? -0.882 -4.485 19.901 1.00 85.25 483 ALA A CA 1
ATOM 3697 C C . ALA A 1 483 ? -0.379 -5.545 20.891 1.00 85.25 483 ALA A C 1
ATOM 3699 O O . ALA A 1 483 ? -0.670 -5.489 22.086 1.00 85.25 483 ALA A O 1
ATOM 3700 N N . CYS A 1 484 ? 0.405 -6.498 20.389 1.00 88.44 484 CYS A N 1
ATOM 3701 C CA . CYS A 1 484 ? 1.015 -7.555 21.188 1.00 88.44 484 CYS A CA 1
ATOM 3702 C C . CYS A 1 484 ? 2.441 -7.862 20.715 1.00 88.44 484 CYS A C 1
ATOM 3704 O O . CYS A 1 484 ? 2.814 -7.624 19.561 1.00 88.44 484 CYS A O 1
ATOM 3706 N N . CYS A 1 485 ? 3.243 -8.439 21.606 1.00 91.19 485 CYS A N 1
ATOM 3707 C CA . CYS A 1 485 ? 4.562 -8.956 21.298 1.00 91.19 485 CYS A CA 1
ATOM 3708 C C . CYS A 1 485 ? 4.448 -10.060 20.241 1.00 91.19 485 CYS A C 1
ATOM 3710 O O . CYS A 1 485 ? 3.738 -11.048 20.419 1.00 91.19 485 CYS A O 1
ATOM 3712 N N . SER A 1 486 ? 5.207 -9.924 19.157 1.00 90.81 486 SER A N 1
ATOM 3713 C CA . SER A 1 486 ? 5.219 -10.861 18.030 1.00 90.81 486 SER A CA 1
ATOM 3714 C C . SER A 1 486 ? 5.798 -12.236 18.382 1.00 90.81 486 SER A C 1
ATOM 3716 O O . SER A 1 486 ? 5.685 -13.146 17.567 1.00 90.81 486 SER A O 1
ATOM 3718 N N . GLN A 1 487 ? 6.411 -12.384 19.566 1.00 92.94 487 GLN A N 1
ATOM 3719 C CA . GLN A 1 487 ? 6.961 -13.648 20.060 1.00 92.94 487 GLN A CA 1
ATOM 3720 C C . GLN A 1 487 ? 6.089 -14.309 21.133 1.00 92.94 487 GLN A C 1
ATOM 3722 O O . GLN A 1 487 ? 5.673 -15.447 20.961 1.00 92.94 487 GLN A O 1
ATOM 3727 N N . CYS A 1 488 ? 5.879 -13.641 22.269 1.00 91.44 488 CYS A N 1
ATOM 3728 C CA . CYS A 1 488 ? 5.227 -14.241 23.439 1.00 91.44 488 CYS A CA 1
ATOM 3729 C C . CYS A 1 488 ? 3.747 -13.872 23.573 1.00 91.44 488 CYS A C 1
ATOM 3731 O O . CYS A 1 488 ? 3.091 -14.360 24.482 1.00 91.44 488 CYS A O 1
ATOM 3733 N N . GLY A 1 489 ? 3.225 -12.991 22.714 1.00 88.50 489 GLY A N 1
ATOM 3734 C CA . GLY A 1 489 ? 1.835 -12.545 22.783 1.00 88.50 489 GLY A CA 1
ATOM 3735 C C . GLY A 1 489 ? 1.533 -11.549 23.904 1.00 88.50 489 GLY A C 1
ATOM 3736 O O . GLY A 1 489 ? 0.414 -11.051 23.935 1.00 88.50 489 GLY A O 1
ATOM 3737 N N . SER A 1 490 ? 2.505 -11.207 24.765 1.00 86.81 490 SER A N 1
ATOM 3738 C CA . SER A 1 490 ? 2.334 -10.174 25.799 1.00 86.81 490 SER A CA 1
ATOM 3739 C C . SER A 1 490 ? 1.780 -8.898 25.184 1.00 86.81 490 SER A C 1
ATOM 3741 O O . SER A 1 490 ? 2.303 -8.405 24.182 1.00 86.81 490 SER A O 1
ATOM 3743 N N . VAL A 1 491 ? 0.697 -8.406 25.757 1.00 81.88 491 VAL A N 1
ATOM 3744 C CA . VAL A 1 491 ? -0.052 -7.268 25.238 1.00 81.88 491 VAL A CA 1
ATOM 3745 C C . VAL A 1 491 ? 0.482 -5.974 25.827 1.00 81.88 491 VAL A C 1
ATOM 3747 O O . VAL A 1 491 ? 1.137 -5.999 26.866 1.00 81.88 491 VAL A O 1
ATOM 3750 N N . VAL A 1 492 ? 0.228 -4.861 25.142 1.00 68.12 492 VAL A N 1
ATOM 3751 C CA . VAL A 1 492 ? 0.404 -3.543 25.763 1.00 68.12 492 VAL A CA 1
ATOM 3752 C C . VAL A 1 492 ? -0.655 -3.408 26.845 1.00 68.12 492 VAL A C 1
ATOM 3754 O O . VAL A 1 492 ? -1.845 -3.357 26.532 1.00 68.12 492 VAL A O 1
ATOM 3757 N N . ASP A 1 493 ? -0.189 -3.372 28.080 1.00 60.31 493 ASP A N 1
ATOM 3758 C CA . ASP A 1 493 ? -0.911 -2.940 29.271 1.00 60.31 493 ASP A CA 1
ATOM 3759 C C . ASP A 1 493 ? 0.017 -1.980 30.032 1.00 60.31 493 ASP A C 1
ATOM 3761 O O . ASP A 1 493 ? 1.193 -1.880 29.660 1.00 60.31 493 ASP A O 1
ATOM 3765 N N . ASP A 1 494 ? -0.455 -1.328 31.094 1.00 53.72 494 ASP A N 1
ATOM 3766 C CA . ASP A 1 494 ? 0.293 -0.316 31.873 1.00 53.72 494 ASP A CA 1
ATOM 3767 C C . ASP A 1 494 ? 1.657 -0.814 32.436 1.00 53.72 494 ASP A C 1
ATOM 3769 O O . ASP A 1 494 ? 2.439 -0.049 32.995 1.00 53.72 494 ASP A O 1
ATOM 3773 N N . VAL A 1 495 ? 1.979 -2.105 32.275 1.00 56.56 495 VAL A N 1
ATOM 3774 C CA . VAL A 1 495 ? 3.185 -2.783 32.781 1.00 56.56 495 VAL A CA 1
ATOM 3775 C C . VAL A 1 495 ? 4.212 -3.124 31.683 1.00 56.56 495 VAL A C 1
ATOM 3777 O O . VAL A 1 495 ? 5.389 -3.331 31.985 1.00 56.56 495 VAL A O 1
ATOM 3780 N N . VAL A 1 496 ? 3.819 -3.217 30.403 1.00 69.06 496 VAL A N 1
ATOM 3781 C CA . VAL A 1 496 ? 4.693 -3.748 29.332 1.00 69.06 496 VAL A CA 1
ATOM 3782 C C . VAL A 1 496 ? 4.840 -2.766 28.171 1.00 69.06 496 VAL A C 1
ATOM 3784 O O . VAL A 1 496 ? 4.003 -2.712 27.268 1.00 69.06 496 VAL A O 1
ATOM 3787 N N . GLU A 1 497 ? 5.984 -2.076 28.117 1.00 85.62 497 GLU A N 1
ATOM 3788 C CA . GLU A 1 497 ? 6.373 -1.285 26.946 1.00 85.62 497 GLU A CA 1
ATOM 3789 C C . GLU A 1 497 ? 6.718 -2.214 25.766 1.00 85.62 497 GLU A C 1
ATOM 3791 O O . GLU A 1 497 ? 7.669 -3.004 25.807 1.00 85.62 497 GLU A O 1
ATOM 3796 N N . LEU A 1 498 ? 5.954 -2.121 24.674 1.00 90.44 498 LEU A N 1
ATOM 3797 C CA . LEU A 1 498 ? 6.323 -2.756 23.411 1.00 90.44 498 LEU A CA 1
ATOM 3798 C C . LEU A 1 498 ? 7.176 -1.812 22.574 1.00 90.44 498 LEU A C 1
ATOM 3800 O O . LEU A 1 498 ? 6.812 -0.663 22.358 1.00 90.44 498 LEU A O 1
ATOM 3804 N N . ARG A 1 499 ? 8.251 -2.334 21.984 1.00 91.94 499 ARG A N 1
ATOM 3805 C CA . ARG A 1 499 ? 9.042 -1.622 20.978 1.00 91.94 499 ARG A CA 1
ATOM 3806 C C . ARG A 1 499 ? 8.742 -2.160 19.584 1.00 91.94 499 ARG A C 1
ATOM 3808 O O . ARG A 1 499 ? 8.884 -3.360 19.328 1.00 91.94 499 ARG A O 1
ATOM 3815 N N . ARG A 1 500 ? 8.323 -1.279 18.675 1.00 91.25 500 ARG A N 1
ATOM 3816 C CA . ARG A 1 500 ? 7.976 -1.586 17.281 1.00 91.25 500 ARG A CA 1
ATOM 3817 C C . ARG A 1 500 ? 9.160 -1.331 16.357 1.00 91.25 500 ARG A C 1
ATOM 3819 O O . ARG A 1 500 ? 9.843 -0.317 16.473 1.00 91.25 500 ARG A O 1
ATOM 3826 N N . CYS A 1 501 ? 9.384 -2.239 15.412 1.00 92.19 501 CYS A N 1
ATOM 3827 C CA . CYS A 1 501 ? 10.384 -2.053 14.370 1.00 92.19 501 CYS A CA 1
ATOM 3828 C C . CYS A 1 501 ? 9.955 -0.936 13.411 1.00 92.19 501 CYS A C 1
ATOM 3830 O O . CYS A 1 501 ? 8.932 -1.064 12.740 1.00 92.19 501 CYS A O 1
ATOM 3832 N N . VAL A 1 502 ? 10.756 0.122 13.286 1.00 90.56 502 VAL A N 1
ATOM 3833 C CA . VAL A 1 502 ? 10.445 1.267 12.411 1.00 90.56 502 VAL A CA 1
ATOM 3834 C C . VAL A 1 502 ? 10.625 0.941 10.926 1.00 90.56 502 VAL A C 1
ATOM 3836 O O . VAL A 1 502 ? 10.046 1.602 10.072 1.00 90.56 502 VAL A O 1
ATOM 3839 N N . LEU A 1 503 ? 11.394 -0.107 10.605 1.00 90.50 503 LEU A N 1
ATOM 3840 C CA . LEU A 1 503 ? 11.665 -0.505 9.222 1.00 90.50 503 LEU A CA 1
ATOM 3841 C C . LEU A 1 503 ? 10.473 -1.235 8.598 1.00 90.50 503 LEU A C 1
ATOM 3843 O O . LEU A 1 503 ? 10.088 -0.946 7.469 1.00 90.50 503 LEU A O 1
ATOM 3847 N N . CYS A 1 504 ? 9.886 -2.195 9.324 1.00 88.06 504 CYS A N 1
ATOM 3848 C CA . CYS A 1 504 ? 8.748 -2.965 8.821 1.00 88.06 504 CYS A CA 1
ATOM 3849 C C . CYS A 1 504 ? 7.392 -2.524 9.374 1.00 88.06 504 CYS A C 1
ATOM 3851 O O . CYS A 1 504 ? 6.375 -2.949 8.833 1.00 88.06 504 CYS A O 1
ATOM 3853 N N . ARG A 1 505 ? 7.362 -1.744 10.464 1.00 87.38 505 ARG A N 1
ATOM 3854 C CA . ARG A 1 505 ? 6.155 -1.235 11.145 1.00 87.38 505 ARG A CA 1
ATOM 3855 C C . ARG A 1 505 ? 5.141 -2.312 11.577 1.00 87.38 505 ARG A C 1
ATOM 3857 O O . ARG A 1 505 ? 4.043 -1.991 12.007 1.00 87.38 505 ARG A O 1
ATOM 3864 N N . ILE A 1 506 ? 5.506 -3.595 11.493 1.00 85.75 506 ILE A N 1
ATOM 3865 C CA . ILE A 1 506 ? 4.645 -4.743 11.829 1.00 85.75 506 ILE A CA 1
ATOM 3866 C C . ILE A 1 506 ? 5.104 -5.413 13.126 1.00 85.75 506 ILE A C 1
ATOM 3868 O O . ILE A 1 506 ? 4.280 -5.755 13.967 1.00 85.75 506 ILE A O 1
ATOM 3872 N N . ALA A 1 507 ? 6.408 -5.668 13.266 1.00 90.44 507 ALA A N 1
ATOM 3873 C CA . ALA A 1 507 ? 6.928 -6.446 14.383 1.00 90.44 507 ALA A CA 1
ATOM 3874 C C . ALA A 1 507 ? 7.067 -5.587 15.645 1.00 90.44 507 ALA A C 1
ATOM 3876 O O . ALA A 1 507 ? 7.730 -4.548 15.616 1.00 90.44 507 ALA A O 1
ATOM 3877 N N . CYS A 1 508 ? 6.509 -6.074 16.752 1.00 91.81 508 CYS A N 1
ATOM 3878 C CA . CYS A 1 508 ? 6.602 -5.466 18.079 1.00 91.81 508 CYS A CA 1
ATOM 3879 C C . CYS A 1 508 ? 7.162 -6.479 19.079 1.00 91.81 508 CYS A C 1
ATOM 3881 O O . CYS A 1 508 ? 6.794 -7.653 19.027 1.00 91.81 508 CYS A O 1
ATOM 3883 N N . TYR A 1 509 ? 8.006 -6.048 20.014 1.00 93.38 509 TYR A N 1
ATOM 3884 C CA . TYR A 1 509 ? 8.558 -6.920 21.054 1.00 93.38 509 TYR A CA 1
ATOM 3885 C C . TYR A 1 509 ? 8.581 -6.227 22.411 1.00 93.38 509 TYR A C 1
ATOM 3887 O O . TYR A 1 509 ? 8.896 -5.048 22.487 1.00 93.38 509 TYR A O 1
ATOM 3895 N N . CYS A 1 510 ? 8.300 -6.983 23.473 1.00 93.12 510 CYS A N 1
ATOM 3896 C CA . CYS A 1 510 ? 8.429 -6.517 24.858 1.00 93.12 510 CYS A CA 1
ATOM 3897 C C . CYS A 1 510 ? 9.872 -6.569 25.382 1.00 93.12 510 CYS A C 1
ATOM 3899 O O . CYS A 1 510 ? 10.174 -6.039 26.442 1.00 93.12 510 CYS A O 1
ATOM 3901 N N . SER A 1 511 ? 10.775 -7.272 24.690 1.00 92.94 511 SER A N 1
ATOM 3902 C CA . SER A 1 511 ? 12.160 -7.421 25.132 1.00 92.94 511 SER A CA 1
ATOM 3903 C C . SER A 1 511 ? 13.098 -7.828 24.001 1.00 92.94 511 SER A C 1
ATOM 3905 O O . SER A 1 511 ? 12.690 -8.423 22.993 1.00 92.94 511 SER A O 1
ATOM 3907 N N . ARG A 1 512 ? 14.400 -7.603 24.224 1.00 95.00 512 ARG A N 1
ATOM 3908 C CA . ARG A 1 512 ? 15.477 -8.104 23.357 1.00 95.00 512 ARG A CA 1
ATOM 3909 C C . ARG A 1 512 ? 15.417 -9.622 23.204 1.00 95.00 512 ARG A C 1
ATOM 3911 O O . ARG A 1 512 ? 15.632 -10.128 22.107 1.00 95.00 512 ARG A O 1
ATOM 3918 N N . GLN A 1 513 ? 15.090 -10.345 24.275 1.00 95.69 513 GLN A N 1
ATOM 3919 C CA . GLN A 1 513 ? 14.983 -11.805 24.264 1.00 95.69 513 GLN A CA 1
ATOM 3920 C C . GLN A 1 513 ? 13.874 -12.273 23.312 1.00 95.69 513 GLN A C 1
ATOM 3922 O O . GLN A 1 513 ? 14.091 -13.177 22.506 1.00 95.69 513 GLN A O 1
ATOM 3927 N N . CYS A 1 514 ? 12.704 -11.630 23.357 1.00 95.12 514 CYS A N 1
ATOM 3928 C CA . CYS A 1 514 ? 11.594 -11.918 22.448 1.00 95.12 514 CYS A CA 1
ATOM 3929 C C . CYS A 1 514 ? 11.942 -11.588 20.993 1.00 95.12 514 CYS A C 1
ATOM 3931 O O . CYS A 1 514 ? 11.697 -12.401 20.101 1.00 95.12 514 CYS A O 1
ATOM 3933 N N . CYS A 1 515 ? 12.579 -10.438 20.764 1.00 94.88 515 CYS A N 1
ATOM 3934 C CA . CYS A 1 515 ? 13.079 -10.041 19.451 1.00 94.88 515 CYS A CA 1
ATOM 3935 C C . CYS A 1 515 ? 14.065 -11.066 18.872 1.00 94.88 515 CYS A C 1
ATOM 3937 O O . CYS A 1 515 ? 13.967 -11.435 17.701 1.00 94.88 515 CYS A O 1
ATOM 3939 N N . LEU A 1 516 ? 15.011 -11.539 19.689 1.00 94.81 516 LEU A N 1
ATOM 3940 C CA . LEU A 1 516 ? 15.972 -12.554 19.280 1.00 94.81 516 LEU A CA 1
ATOM 3941 C C . LEU A 1 516 ? 15.278 -13.888 19.031 1.00 94.81 516 LEU A C 1
ATOM 3943 O O . LEU A 1 516 ? 15.515 -14.474 17.994 1.00 94.81 516 LEU A O 1
ATOM 3947 N N . ARG A 1 517 ? 14.363 -14.362 19.876 1.00 95.38 517 ARG A N 1
ATOM 3948 C CA . ARG A 1 517 ? 13.660 -15.637 19.622 1.00 95.38 517 ARG A CA 1
ATOM 3949 C C . ARG A 1 517 ? 12.837 -15.631 18.325 1.00 95.38 517 ARG A C 1
ATOM 3951 O O . ARG A 1 517 ? 12.762 -16.660 17.663 1.00 95.38 517 ARG A O 1
ATOM 3958 N N . ASN A 1 518 ? 12.312 -14.475 17.915 1.00 92.62 518 ASN A N 1
ATOM 3959 C CA . ASN A 1 518 ? 11.511 -14.329 16.693 1.00 92.62 518 ASN A CA 1
ATOM 3960 C C . ASN A 1 518 ? 12.297 -13.831 15.463 1.00 92.62 518 ASN A C 1
ATOM 3962 O O . ASN A 1 518 ? 11.699 -13.490 14.436 1.00 92.62 518 ASN A O 1
ATOM 3966 N N . TRP A 1 519 ? 13.631 -13.731 15.539 1.00 92.50 519 TRP A N 1
ATOM 3967 C CA . TRP A 1 519 ? 14.419 -12.987 14.546 1.00 92.50 519 TRP A CA 1
ATOM 3968 C C . TRP A 1 519 ? 14.234 -13.502 13.108 1.00 92.50 519 TRP A C 1
ATOM 3970 O O . TRP A 1 519 ? 14.254 -12.709 12.170 1.00 92.50 519 TRP A O 1
ATOM 3980 N N . GLN A 1 520 ? 14.023 -14.809 12.922 1.00 90.69 520 GLN A N 1
ATOM 3981 C CA . GLN A 1 520 ? 13.837 -15.416 11.600 1.00 90.69 520 GLN A CA 1
ATOM 3982 C C . GLN A 1 520 ? 12.501 -15.026 10.963 1.00 90.69 520 GLN A C 1
ATOM 3984 O O . GLN A 1 520 ? 12.467 -14.688 9.782 1.00 90.69 520 GLN A O 1
ATOM 3989 N N . ALA A 1 521 ? 11.403 -15.053 11.727 1.00 87.94 521 ALA A N 1
ATOM 3990 C CA . ALA A 1 521 ? 10.100 -14.612 11.231 1.00 87.94 521 ALA A CA 1
ATOM 3991 C C . ALA A 1 521 ? 10.104 -13.109 10.947 1.00 87.94 521 ALA A C 1
ATOM 3993 O O . ALA A 1 521 ? 9.546 -12.655 9.949 1.00 87.94 521 ALA A O 1
ATOM 3994 N N . HIS A 1 522 ? 10.816 -12.340 11.772 1.00 90.81 522 HIS A N 1
ATOM 3995 C CA . HIS A 1 522 ? 11.021 -10.924 11.513 1.00 90.81 522 HIS A CA 1
ATOM 3996 C C . HIS A 1 522 ? 11.807 -10.675 10.217 1.00 90.81 522 HIS A C 1
ATOM 3998 O O . HIS A 1 522 ? 11.416 -9.838 9.406 1.00 90.81 522 HIS A O 1
ATOM 4004 N N . GLU A 1 523 ? 12.877 -11.434 9.973 1.00 90.56 523 GLU A N 1
ATOM 4005 C CA . GLU A 1 523 ? 13.676 -11.292 8.752 1.00 90.56 523 GLU A CA 1
ATOM 4006 C C . GLU A 1 523 ? 12.854 -11.595 7.492 1.00 90.56 523 GLU A C 1
ATOM 4008 O O . GLU A 1 523 ? 13.053 -10.976 6.446 1.00 90.56 523 GLU A O 1
ATOM 4013 N N . ARG A 1 524 ? 11.876 -12.500 7.587 1.00 87.19 524 ARG A N 1
ATOM 4014 C CA . ARG A 1 524 ? 10.931 -12.764 6.499 1.00 87.19 524 ARG A CA 1
ATOM 4015 C C . ARG A 1 524 ? 10.036 -11.559 6.188 1.00 87.19 524 ARG A C 1
ATOM 4017 O O . ARG A 1 524 ? 9.860 -11.234 5.014 1.00 87.19 524 ARG A O 1
ATOM 4024 N N . LEU A 1 525 ? 9.549 -10.848 7.212 1.00 85.81 525 LEU A N 1
ATOM 4025 C CA . LEU A 1 525 ? 8.826 -9.579 7.031 1.00 85.81 525 LEU A CA 1
ATOM 4026 C C . LEU A 1 525 ? 9.714 -8.517 6.370 1.00 85.81 525 LEU A C 1
ATOM 4028 O O . LEU A 1 525 ? 9.263 -7.813 5.471 1.00 85.81 525 LEU A O 1
ATOM 4032 N N . HIS A 1 526 ? 10.984 -8.435 6.777 1.00 89.69 526 HIS A N 1
ATOM 4033 C CA . HIS A 1 526 ? 11.961 -7.520 6.182 1.00 89.69 526 HIS A CA 1
ATOM 4034 C C . HIS A 1 526 ? 12.184 -7.793 4.694 1.00 89.69 526 HIS A C 1
ATOM 4036 O O . HIS A 1 526 ? 12.135 -6.865 3.886 1.00 89.69 526 HIS A O 1
ATOM 4042 N N . ARG A 1 527 ? 12.353 -9.065 4.309 1.00 86.94 527 ARG A N 1
ATOM 4043 C CA . ARG A 1 527 ? 12.483 -9.441 2.893 1.00 86.94 527 ARG A CA 1
ATOM 4044 C C . ARG A 1 527 ? 11.265 -9.015 2.084 1.00 86.94 527 ARG A C 1
ATOM 4046 O O . ARG A 1 527 ? 11.441 -8.502 0.988 1.00 86.94 527 ARG A O 1
ATOM 4053 N N . GLY A 1 528 ? 10.061 -9.170 2.635 1.00 84.12 528 GLY A N 1
ATOM 4054 C CA . GLY A 1 528 ? 8.822 -8.737 1.986 1.00 84.12 528 GLY A CA 1
ATOM 4055 C C . GLY A 1 528 ? 8.731 -7.231 1.713 1.00 84.12 528 GLY A C 1
ATOM 4056 O O . GLY A 1 528 ? 7.920 -6.849 0.884 1.00 84.12 528 GLY A O 1
ATOM 4057 N N . ARG A 1 529 ? 9.562 -6.405 2.368 1.00 86.25 529 ARG A N 1
ATOM 4058 C CA . ARG A 1 529 ? 9.611 -4.934 2.235 1.00 86.25 529 ARG A CA 1
ATOM 4059 C C . ARG A 1 529 ? 10.928 -4.412 1.655 1.00 86.25 529 ARG A C 1
ATOM 4061 O O . ARG A 1 529 ? 11.273 -3.240 1.834 1.00 86.25 529 ARG A O 1
ATOM 4068 N N . HIS A 1 530 ? 11.691 -5.297 1.014 1.00 90.06 530 HIS A N 1
ATOM 4069 C CA . HIS A 1 530 ? 12.979 -4.982 0.387 1.00 90.06 530 HIS A CA 1
ATOM 4070 C C . HIS A 1 530 ? 14.058 -4.501 1.375 1.00 90.06 530 HIS A C 1
ATOM 4072 O O . HIS A 1 530 ? 14.993 -3.803 0.991 1.00 90.06 530 HIS A O 1
ATOM 4078 N N . ILE A 1 531 ? 13.957 -4.897 2.649 1.00 90.69 531 ILE A N 1
ATOM 4079 C CA . ILE A 1 531 ? 14.941 -4.557 3.683 1.00 90.69 531 ILE A CA 1
ATOM 4080 C C . ILE A 1 531 ? 16.076 -5.602 3.665 1.00 90.69 531 ILE A C 1
ATOM 4082 O O . ILE A 1 531 ? 15.790 -6.808 3.673 1.00 90.69 531 ILE A O 1
ATOM 4086 N N . PRO A 1 532 ? 17.360 -5.187 3.666 1.00 90.88 532 PRO A N 1
ATOM 4087 C CA . PRO A 1 532 ? 18.492 -6.111 3.714 1.00 90.88 532 PRO A CA 1
ATOM 4088 C C . PRO A 1 532 ? 18.541 -6.913 5.025 1.00 90.88 532 PRO A C 1
ATOM 4090 O O . PRO A 1 532 ? 17.876 -6.600 6.014 1.00 90.88 532 PRO A O 1
ATOM 4093 N N . ARG A 1 533 ? 19.353 -7.974 5.060 1.00 89.19 533 ARG A N 1
ATOM 4094 C CA . ARG A 1 533 ? 19.543 -8.772 6.285 1.00 89.19 533 ARG A CA 1
ATOM 4095 C C . ARG A 1 533 ? 20.335 -7.995 7.343 1.00 89.19 533 ARG A C 1
ATOM 4097 O O . ARG A 1 533 ? 21.074 -7.073 7.022 1.00 89.19 533 ARG A O 1
ATOM 4104 N N . GLY A 1 534 ? 20.214 -8.416 8.604 1.00 86.94 534 GLY A N 1
ATOM 4105 C CA . GLY A 1 534 ? 21.056 -7.928 9.710 1.00 86.94 534 GLY A CA 1
ATOM 4106 C C . GLY A 1 534 ? 20.412 -6.904 10.651 1.00 86.94 534 GLY A C 1
ATOM 4107 O O . GLY A 1 534 ? 20.938 -6.671 11.736 1.00 86.94 534 GLY A O 1
ATOM 4108 N N . PHE A 1 535 ? 19.242 -6.357 10.313 1.00 88.38 535 PHE A N 1
ATOM 4109 C CA . PHE A 1 535 ? 18.568 -5.359 11.159 1.00 88.38 535 PHE A CA 1
ATOM 4110 C C . PHE A 1 535 ? 17.699 -5.968 12.267 1.00 88.38 535 PHE A C 1
ATOM 4112 O O . PHE A 1 535 ? 17.576 -5.394 13.345 1.00 88.38 535 PHE A O 1
ATOM 4119 N N . CYS A 1 536 ? 17.126 -7.159 12.054 1.00 87.19 536 CYS A N 1
ATOM 4120 C CA . CYS A 1 536 ? 16.140 -7.740 12.975 1.00 87.19 536 CYS A CA 1
ATOM 4121 C C . CYS A 1 536 ? 16.669 -7.969 14.397 1.00 87.19 536 CYS A C 1
ATOM 4123 O O . CYS A 1 536 ? 15.868 -8.043 15.320 1.00 87.19 536 CYS A O 1
ATOM 4125 N N . ARG A 1 537 ? 17.991 -8.083 14.579 1.00 87.44 537 ARG A N 1
ATOM 4126 C CA . ARG A 1 537 ? 18.633 -8.343 15.878 1.00 87.44 537 ARG A CA 1
ATOM 4127 C C . ARG A 1 537 ? 19.094 -7.074 16.606 1.00 87.44 537 ARG A C 1
ATOM 4129 O O . ARG A 1 537 ? 19.583 -7.175 17.728 1.00 87.44 537 ARG A O 1
ATOM 4136 N N . GLN A 1 538 ? 18.926 -5.894 16.009 1.00 90.00 538 GLN A N 1
ATOM 4137 C CA . GLN A 1 538 ? 19.365 -4.612 16.571 1.00 90.00 538 GLN A CA 1
ATOM 4138 C C . GLN A 1 538 ? 18.325 -4.015 17.543 1.00 90.00 538 GLN A C 1
ATOM 4140 O O . GLN A 1 538 ? 17.993 -2.843 17.442 1.00 90.00 538 GLN A O 1
ATOM 4145 N N . TYR A 1 539 ? 17.776 -4.811 18.470 1.00 90.19 539 TYR A N 1
ATOM 4146 C CA . TYR A 1 539 ? 16.683 -4.380 19.366 1.00 90.19 539 TYR A CA 1
ATOM 4147 C C . TYR A 1 539 ? 16.994 -3.112 20.177 1.00 90.19 539 TYR A C 1
ATOM 4149 O O . TYR A 1 539 ? 16.114 -2.291 20.398 1.00 90.19 539 TYR A O 1
ATOM 4157 N N . SER A 1 540 ? 18.246 -2.956 20.609 1.00 90.25 540 SER A N 1
ATOM 4158 C CA . SER A 1 540 ? 18.720 -1.800 21.376 1.00 90.25 540 SER A CA 1
ATOM 4159 C C . SER A 1 540 ? 19.046 -0.576 20.515 1.00 90.25 540 SER A C 1
ATOM 4161 O O . SER A 1 540 ? 19.475 0.434 21.053 1.00 90.25 540 SER A O 1
ATOM 4163 N N . ASN A 1 541 ? 18.920 -0.670 19.189 1.00 90.94 541 ASN A N 1
ATOM 4164 C CA . ASN A 1 541 ? 19.122 0.465 18.302 1.00 90.94 541 ASN A CA 1
ATOM 4165 C C . ASN A 1 541 ? 17.803 1.235 18.181 1.00 90.94 541 ASN A C 1
ATOM 4167 O O . ASN A 1 541 ? 16.859 0.753 17.548 1.00 90.94 541 ASN A O 1
ATOM 4171 N N . ASP A 1 542 ? 17.757 2.436 18.749 1.00 89.31 542 ASP A N 1
ATOM 4172 C CA . ASP A 1 542 ? 16.580 3.305 18.709 1.00 89.31 542 ASP A CA 1
ATOM 4173 C C . ASP A 1 542 ? 16.204 3.693 17.267 1.00 89.31 542 ASP A C 1
ATOM 4175 O O . ASP A 1 542 ? 15.026 3.810 16.940 1.00 89.31 542 ASP A O 1
ATOM 4179 N N . HIS A 1 543 ? 17.156 3.756 16.333 1.00 88.94 543 HIS A N 1
ATOM 4180 C CA . HIS A 1 543 ? 16.850 3.977 14.913 1.00 88.94 543 HIS A CA 1
ATOM 4181 C C . HIS A 1 543 ? 16.176 2.771 14.234 1.00 88.94 543 HIS A C 1
ATOM 4183 O O . HIS A 1 543 ? 15.733 2.876 13.093 1.00 88.94 543 HIS A O 1
ATOM 4189 N N . VAL A 1 544 ? 16.104 1.610 14.897 1.00 90.75 544 VAL A N 1
ATOM 4190 C CA . VAL A 1 544 ? 15.477 0.386 14.367 1.00 90.75 544 VAL A CA 1
ATOM 4191 C C . VAL A 1 544 ? 14.228 0.002 15.157 1.00 90.75 544 VAL A C 1
ATOM 4193 O O . VAL A 1 544 ? 13.264 -0.475 14.553 1.00 90.75 544 VAL A O 1
ATOM 4196 N N . TYR A 1 545 ? 14.213 0.211 16.475 1.00 92.12 545 TYR A N 1
ATOM 4197 C CA . TYR A 1 545 ? 13.087 -0.111 17.350 1.00 92.12 545 TYR A CA 1
ATOM 4198 C C . TYR A 1 545 ? 12.730 1.060 18.252 1.00 92.12 545 TYR A C 1
ATOM 4200 O O . TYR A 1 545 ? 13.564 1.511 19.028 1.00 92.12 545 TYR A O 1
ATOM 4208 N N . GLN A 1 546 ? 11.467 1.475 18.227 1.00 89.12 546 GLN A N 1
ATOM 4209 C CA . GLN A 1 546 ? 10.955 2.594 19.019 1.00 89.12 546 GLN A CA 1
ATOM 4210 C C . GLN A 1 546 ? 9.818 2.143 19.941 1.00 89.12 546 GLN A C 1
ATOM 4212 O O . GLN A 1 546 ? 9.064 1.251 19.538 1.00 89.12 546 GLN A O 1
ATOM 4217 N N . PRO A 1 547 ? 9.664 2.735 21.140 1.00 88.69 547 PRO A N 1
ATOM 4218 C CA . PRO A 1 547 ? 8.491 2.520 21.983 1.00 88.69 547 PRO A CA 1
ATOM 4219 C C . PRO A 1 547 ? 7.199 2.776 21.205 1.00 88.69 547 PRO A C 1
ATOM 4221 O O . PRO A 1 547 ? 7.060 3.797 20.530 1.00 88.69 547 PRO A O 1
ATOM 4224 N N . LEU A 1 548 ? 6.271 1.828 21.280 1.00 84.56 548 LEU A N 1
ATOM 4225 C CA . LEU A 1 548 ? 4.952 1.907 20.676 1.00 84.56 548 LEU A CA 1
ATOM 4226 C C . LEU A 1 548 ? 4.042 2.698 21.611 1.00 84.56 548 LEU A C 1
ATOM 4228 O O . LEU A 1 548 ? 3.714 2.227 22.697 1.00 84.56 548 LEU A O 1
ATOM 4232 N N . LYS A 1 549 ? 3.628 3.892 21.193 1.00 76.56 549 LYS A N 1
ATOM 4233 C CA . LYS A 1 549 ? 2.886 4.808 22.064 1.00 76.56 549 LYS A CA 1
ATOM 4234 C C . LYS A 1 549 ? 1.388 4.734 21.752 1.00 76.56 549 LYS A C 1
ATOM 4236 O O . LYS A 1 549 ? 0.946 5.263 20.733 1.00 76.56 549 LYS A O 1
ATOM 4241 N N . ILE A 1 550 ? 0.632 4.043 22.608 1.00 69.69 550 ILE A N 1
ATOM 4242 C CA . ILE A 1 550 ? -0.816 3.777 22.442 1.00 69.69 550 ILE A CA 1
ATOM 4243 C C . ILE A 1 550 ? -1.690 4.596 23.411 1.00 69.69 550 ILE A C 1
ATOM 4245 O O . ILE A 1 550 ? -2.904 4.643 23.213 1.00 69.69 550 ILE A O 1
ATOM 4249 N N . GLU A 1 551 ? -1.078 5.242 24.407 1.00 58.06 551 GLU A N 1
ATOM 4250 C CA . GLU A 1 551 ? -1.735 6.104 25.407 1.00 58.06 551 GLU A CA 1
ATOM 4251 C C . GLU A 1 551 ? -2.322 7.395 24.825 1.00 58.06 551 GLU A C 1
ATOM 4253 O O . GLU A 1 551 ? -1.621 8.066 24.021 1.00 58.06 551 GLU A O 1
#

InterPro domains:
  IPR002893 Zinc finger, MYND-type [PS50865] (485-526)

Sequence (551 aa):
MAAEGRPLHIQVLRNALRAHTALGGWTLSERTLRHTPGAKEHAASSDTRKKAFCYGVTPPDHHQLGKSPTRQSLVTAMASISAARLAVGVAMSSDHAEGALAVLARQVQALRGANDLAARLEQALEQARMALRRCRAKQFVDVADAALVACAKLDEAYYALYYHSIINGIHTVPQPHVYFTAIADAHPHGHENEVRMSRAVGTRQEFRRLRVWDARKHMTMGGRDGGQAAACHAAMNPLLAVLWARWRESATLIHARGVASAKAREFQRAVSLSDPTKRDVDGMPPSPPCTASIQAWRDSSRVWACRIYSFAVPNAQSLRRLASLSPIVEVGAGTGYWASLLRARGAIVAAFDATGRDQPGTPAEYNEYHGECPFHTDVMKGTATKGSFNTTLQQYKDYTLLMCYAPPDGKMAVASLKAYRGDTVALIGEVDGDTASRGLLSALRTRFLLVSSVALPQFDDTANRLDIWQIKREDDDIAKPVACCSQCGSVVDDVVELRRCVLCRIACYCSRQCCLRNWQAHERLHRGRHIPRGFCRQYSNDHVYQPLKIE